Protein AF-A0A358DMS6-F1 (afdb_monomer_lite)

Structure (mmCIF, N/CA/C/O backbone):
data_AF-A0A358DMS6-F1
#
_entry.id   AF-A0A358DMS6-F1
#
loop_
_atom_site.group_PDB
_atom_site.id
_atom_site.type_symbol
_atom_site.label_atom_id
_atom_site.label_alt_id
_atom_site.label_comp_id
_atom_site.label_asym_id
_atom_site.label_entity_id
_atom_site.label_seq_id
_atom_site.pdbx_PDB_ins_code
_atom_site.Cartn_x
_atom_site.Cartn_y
_atom_site.Cartn_z
_atom_site.occupancy
_atom_site.B_iso_or_equiv
_atom_site.auth_seq_id
_atom_site.auth_comp_id
_atom_site.auth_asym_id
_atom_site.auth_atom_id
_atom_site.pdbx_PDB_model_num
ATOM 1 N N . PHE A 1 1 ? 88.534 4.909 -48.585 1.00 63.31 1 PHE A N 1
ATOM 2 C CA . PHE A 1 1 ? 87.321 4.248 -48.115 1.00 63.31 1 PHE A CA 1
ATOM 3 C C . PHE A 1 1 ? 87.694 3.347 -46.941 1.00 63.31 1 PHE A C 1
ATOM 5 O O . PHE A 1 1 ? 87.353 3.693 -45.821 1.00 63.31 1 PHE A O 1
ATOM 12 N N . ASP A 1 2 ? 88.692 2.479 -47.130 1.00 69.19 2 ASP A N 1
ATOM 13 C CA . ASP A 1 2 ? 89.192 1.471 -46.173 1.00 69.19 2 ASP A CA 1
ATOM 14 C C . ASP A 1 2 ? 89.541 1.962 -44.750 1.00 69.19 2 ASP A C 1
ATOM 16 O O . ASP A 1 2 ? 89.427 1.227 -43.772 1.00 69.19 2 ASP A O 1
ATOM 20 N N . TYR A 1 3 ? 90.026 3.203 -44.598 1.00 75.50 3 TYR A N 1
ATOM 21 C CA . TYR A 1 3 ? 90.318 3.779 -43.274 1.00 75.50 3 TYR A CA 1
ATOM 22 C C . TYR A 1 3 ? 89.057 4.297 -42.560 1.00 75.50 3 TYR A C 1
ATOM 24 O O . TYR A 1 3 ? 89.036 4.310 -41.331 1.00 75.50 3 TYR A O 1
ATOM 32 N N . ALA A 1 4 ? 88.050 4.752 -43.313 1.00 74.75 4 ALA A N 1
ATOM 33 C CA . ALA A 1 4 ? 86.791 5.279 -42.788 1.00 74.75 4 ALA A CA 1
ATOM 34 C C . ALA A 1 4 ? 85.842 4.141 -42.381 1.00 74.75 4 ALA A C 1
ATOM 36 O O . ALA A 1 4 ? 85.343 4.184 -41.262 1.00 74.75 4 ALA A O 1
ATOM 37 N N . GLU A 1 5 ? 85.712 3.086 -43.192 1.00 76.88 5 GLU A N 1
ATOM 38 C CA . GLU A 1 5 ? 84.936 1.870 -42.864 1.00 76.88 5 GLU A CA 1
ATOM 39 C C . GLU A 1 5 ? 85.343 1.311 -41.487 1.00 76.88 5 GLU A C 1
ATOM 41 O O . GLU A 1 5 ? 84.568 1.339 -40.538 1.00 76.88 5 GLU A O 1
ATOM 46 N N . LEU A 1 6 ? 86.630 1.005 -41.280 1.00 77.81 6 LEU A N 1
ATOM 47 C CA . LEU A 1 6 ? 87.136 0.429 -40.018 1.00 77.81 6 LEU A CA 1
ATOM 48 C C . LEU A 1 6 ? 87.019 1.317 -38.765 1.00 77.81 6 LEU A C 1
ATOM 50 O O . LEU A 1 6 ? 87.014 0.803 -37.644 1.00 77.81 6 LEU A O 1
ATOM 54 N N . ARG A 1 7 ? 87.100 2.647 -38.902 1.00 77.06 7 ARG A N 1
ATOM 55 C CA . ARG A 1 7 ? 87.287 3.575 -37.759 1.00 77.06 7 ARG A CA 1
ATOM 56 C C . ARG A 1 7 ? 86.079 4.455 -37.481 1.00 77.06 7 ARG A C 1
ATOM 58 O O . ARG A 1 7 ? 85.934 4.880 -36.335 1.00 77.06 7 ARG A O 1
ATOM 65 N N . GLN A 1 8 ? 85.314 4.781 -38.514 1.00 79.06 8 GLN A N 1
ATOM 66 C CA . GLN A 1 8 ? 84.200 5.720 -38.464 1.00 79.06 8 GLN A CA 1
ATOM 67 C C . GLN A 1 8 ? 82.865 4.982 -38.552 1.00 79.06 8 GLN A C 1
ATOM 69 O O . GLN A 1 8 ? 82.026 5.227 -37.695 1.00 79.06 8 GLN A O 1
ATOM 74 N N . HIS A 1 9 ? 82.723 4.048 -39.493 1.00 78.75 9 HIS A N 1
ATOM 75 C CA . HIS A 1 9 ? 81.459 3.344 -39.754 1.00 78.75 9 HIS A CA 1
ATOM 76 C C . HIS A 1 9 ? 81.408 1.928 -39.160 1.00 78.75 9 HIS A C 1
ATOM 78 O O . HIS A 1 9 ? 80.355 1.327 -39.088 1.00 78.75 9 HIS A O 1
ATOM 84 N N . ARG A 1 10 ? 82.544 1.424 -38.651 1.00 81.62 10 ARG A N 1
ATOM 85 C CA . ARG A 1 10 ? 82.701 0.077 -38.066 1.00 81.62 10 ARG A CA 1
ATOM 86 C C . ARG A 1 10 ? 82.361 -1.072 -39.023 1.00 81.62 10 ARG A C 1
ATOM 88 O O . ARG A 1 10 ? 82.193 -2.194 -38.552 1.00 81.62 10 ARG A O 1
ATOM 95 N N . SER A 1 11 ? 82.406 -0.811 -40.323 1.00 83.12 11 SER A N 1
ATOM 96 C CA . SER A 1 11 ? 82.139 -1.783 -41.371 1.00 83.12 11 SER A CA 1
ATOM 97 C C . SER A 1 11 ? 83.427 -2.427 -41.927 1.00 83.12 11 SER A C 1
ATOM 99 O O . SER A 1 11 ? 84.554 -2.047 -41.557 1.00 83.12 11 SER A O 1
ATOM 101 N N . SER A 1 12 ? 83.291 -3.470 -42.747 1.00 85.12 12 SER A N 1
ATOM 102 C CA . SER A 1 12 ? 84.379 -4.313 -43.252 1.00 85.12 12 SER A CA 1
ATOM 103 C C . SER A 1 12 ? 84.961 -3.766 -44.563 1.00 85.12 12 SER A C 1
ATOM 105 O O . SER A 1 12 ? 84.335 -3.890 -45.599 1.00 85.12 12 SER A O 1
ATOM 107 N N . PRO A 1 13 ? 86.240 -3.339 -44.623 1.00 81.94 13 PRO A N 1
ATOM 108 C CA . PRO A 1 13 ? 86.838 -2.782 -45.852 1.00 81.94 13 PRO A CA 1
ATOM 109 C C . PRO A 1 13 ? 87.006 -3.739 -47.037 1.00 81.94 13 PRO A C 1
ATOM 111 O O . PRO A 1 13 ? 87.610 -3.383 -48.053 1.00 81.94 13 PRO A O 1
ATOM 114 N N . ILE A 1 14 ? 86.675 -5.014 -46.847 1.00 84.69 14 ILE A N 1
ATOM 115 C CA . ILE A 1 14 ? 86.802 -6.060 -47.866 1.00 84.69 14 ILE A CA 1
ATOM 116 C C . ILE A 1 14 ? 85.469 -6.739 -48.161 1.00 84.69 14 ILE A C 1
ATOM 118 O O . ILE A 1 14 ? 85.429 -7.543 -49.095 1.00 84.69 14 ILE A O 1
ATOM 122 N N . ASP A 1 15 ? 84.442 -6.448 -47.362 1.00 86.81 15 ASP A N 1
ATOM 123 C CA . ASP A 1 15 ? 83.068 -6.791 -47.686 1.00 86.81 15 ASP A CA 1
ATOM 124 C C . ASP A 1 15 ? 82.409 -5.561 -48.297 1.00 86.81 15 ASP A C 1
ATOM 126 O O . ASP A 1 15 ? 82.837 -4.445 -48.030 1.00 86.81 15 ASP A O 1
ATOM 130 N N . ARG A 1 16 ? 81.464 -5.755 -49.209 1.00 86.25 16 ARG A N 1
ATOM 131 C CA . ARG A 1 16 ? 80.763 -4.615 -49.823 1.00 86.25 16 ARG A CA 1
ATOM 132 C C . ARG A 1 16 ? 79.452 -4.293 -49.091 1.00 86.25 16 ARG A C 1
ATOM 134 O O . ARG A 1 16 ? 78.895 -3.237 -49.358 1.00 86.25 16 ARG A O 1
ATOM 141 N N . ASP A 1 17 ? 79.006 -5.216 -48.258 1.00 89.94 17 ASP A N 1
ATOM 142 C CA . ASP A 1 17 ? 77.759 -5.247 -47.502 1.00 89.94 17 ASP A CA 1
ATOM 143 C C . ASP A 1 17 ? 78.116 -6.044 -46.234 1.00 89.94 17 ASP A C 1
ATOM 145 O O . ASP A 1 17 ? 78.409 -7.244 -46.299 1.00 89.94 17 ASP A O 1
ATOM 149 N N . THR A 1 18 ? 78.369 -5.333 -45.138 1.00 92.31 18 THR A N 1
ATOM 150 C CA . THR A 1 18 ? 79.090 -5.870 -43.975 1.00 92.31 18 THR A CA 1
ATOM 151 C C . THR A 1 18 ? 78.203 -6.670 -43.027 1.00 92.31 18 THR A C 1
ATOM 153 O O . THR A 1 18 ? 78.691 -7.617 -42.394 1.00 92.31 18 THR A O 1
ATOM 156 N N . ASP A 1 19 ? 76.945 -6.288 -42.885 1.00 89.50 19 ASP A N 1
ATOM 157 C CA . ASP A 1 19 ? 75.915 -6.944 -42.073 1.00 89.50 19 ASP A CA 1
ATOM 158 C C . ASP A 1 19 ? 75.028 -7.886 -42.892 1.00 89.50 19 ASP A C 1
ATOM 160 O O . ASP A 1 19 ? 74.513 -8.849 -42.317 1.00 89.50 19 ASP A O 1
ATOM 164 N N . GLY A 1 20 ? 75.001 -7.751 -44.218 1.00 91.38 20 GLY A N 1
ATOM 165 C CA . GLY A 1 20 ? 74.408 -8.727 -45.129 1.00 91.38 20 GLY A CA 1
ATOM 166 C C . GLY A 1 20 ? 72.909 -8.546 -45.342 1.00 91.38 20 GLY A C 1
ATOM 167 O O . GLY A 1 20 ? 72.250 -9.534 -45.683 1.00 91.38 20 GLY A O 1
ATOM 168 N N . ASP A 1 21 ? 72.397 -7.342 -45.117 1.00 88.69 21 ASP A N 1
ATOM 169 C CA . ASP A 1 21 ? 70.992 -6.931 -45.252 1.00 88.69 21 ASP A CA 1
ATOM 170 C C . ASP A 1 21 ? 70.585 -6.708 -46.727 1.00 88.69 21 ASP A C 1
ATOM 172 O O . ASP A 1 21 ? 69.413 -6.753 -47.107 1.00 88.69 21 ASP A O 1
ATOM 176 N N . GLY A 1 22 ? 71.584 -6.564 -47.603 1.00 88.38 22 GLY A N 1
ATOM 177 C CA . GLY A 1 22 ? 71.430 -6.335 -49.030 1.00 88.38 22 GLY A CA 1
ATOM 178 C C . GLY A 1 22 ? 71.740 -4.907 -49.473 1.00 88.38 22 GLY A C 1
ATOM 179 O O . GLY A 1 22 ? 71.841 -4.704 -50.693 1.00 88.38 22 GLY A O 1
ATOM 180 N N . LEU A 1 23 ? 71.952 -3.952 -48.563 1.00 88.69 23 LEU A N 1
ATOM 181 C CA . LEU A 1 23 ? 72.438 -2.614 -48.882 1.00 88.69 23 LEU A CA 1
ATOM 182 C C . LEU A 1 23 ? 73.971 -2.574 -48.884 1.00 88.69 23 LEU A C 1
ATOM 184 O O . LEU A 1 23 ? 74.653 -3.152 -48.049 1.00 88.69 23 LEU A O 1
ATOM 188 N N . PRO A 1 24 ? 74.599 -1.931 -49.884 1.00 89.06 24 PRO A N 1
ATOM 189 C CA . PRO A 1 24 ? 76.045 -1.780 -49.855 1.00 89.06 24 PRO A CA 1
ATOM 190 C C . PRO A 1 24 ? 76.486 -0.737 -48.821 1.00 89.06 24 PRO A C 1
ATOM 192 O O . PRO A 1 24 ? 76.045 0.404 -48.929 1.00 89.06 24 PRO A O 1
ATOM 195 N N . ASP A 1 25 ? 77.539 -1.034 -48.049 1.00 87.00 25 ASP A N 1
ATOM 196 C CA . ASP A 1 25 ? 78.229 -0.140 -47.094 1.00 87.00 25 ASP A CA 1
ATOM 197 C C . ASP A 1 25 ? 78.392 1.315 -47.568 1.00 87.00 25 ASP A C 1
ATOM 199 O O . ASP A 1 25 ? 78.473 2.251 -46.778 1.00 87.00 25 ASP A O 1
ATOM 203 N N . GLY A 1 26 ? 78.590 1.515 -48.877 1.00 85.25 26 GLY A N 1
ATOM 204 C CA . GLY A 1 26 ? 78.792 2.830 -49.485 1.00 85.25 26 GLY A CA 1
ATOM 205 C C . GLY A 1 26 ? 77.518 3.629 -49.754 1.00 85.25 26 GLY A C 1
ATOM 206 O O . GLY A 1 26 ? 77.626 4.852 -49.844 1.00 85.25 26 GLY A O 1
ATOM 207 N N . LEU A 1 27 ? 76.375 2.962 -49.917 1.00 87.00 27 LEU A N 1
ATOM 208 C CA . LEU A 1 27 ? 75.051 3.574 -50.026 1.00 87.00 27 LEU A CA 1
ATOM 209 C C . LEU A 1 27 ? 74.587 4.020 -48.637 1.00 87.00 27 LEU A C 1
ATOM 211 O O . LEU A 1 27 ? 74.365 5.206 -48.442 1.00 87.00 27 LEU A O 1
ATOM 215 N N . GLU A 1 28 ? 74.649 3.119 -47.658 1.00 86.88 28 GLU A N 1
ATOM 216 C CA . GLU A 1 28 ? 74.231 3.342 -46.265 1.00 86.88 28 GLU A CA 1
ATOM 217 C C . GLU A 1 28 ? 74.894 4.569 -45.615 1.00 86.88 28 GLU A C 1
ATOM 219 O O . GLU A 1 28 ? 74.289 5.310 -44.853 1.00 86.88 28 GLU A O 1
ATOM 224 N N . VAL A 1 29 ? 76.153 4.857 -45.960 1.00 85.94 29 VAL A N 1
ATOM 225 C CA . VAL A 1 29 ? 76.908 6.005 -45.415 1.00 85.94 29 VAL A CA 1
ATOM 226 C C . VAL A 1 29 ? 76.947 7.233 -46.340 1.00 85.94 29 VAL A C 1
ATOM 228 O O . VAL A 1 29 ? 77.745 8.151 -46.099 1.00 85.94 29 VAL A O 1
ATOM 231 N N . GLY A 1 30 ? 76.164 7.243 -47.426 1.00 77.88 30 GLY A N 1
ATOM 232 C CA . GLY A 1 30 ? 76.046 8.363 -48.373 1.00 77.88 30 GLY A CA 1
ATOM 233 C C . GLY A 1 30 ? 77.326 8.672 -49.166 1.00 77.88 30 GLY A C 1
ATOM 234 O O . GLY A 1 30 ? 77.643 9.833 -49.448 1.00 77.88 30 GLY A O 1
ATOM 235 N N . LEU A 1 31 ? 78.148 7.656 -49.462 1.00 75.31 31 LEU A N 1
ATOM 236 C CA . LEU A 1 31 ? 79.432 7.799 -50.173 1.00 75.31 31 LEU A CA 1
ATOM 237 C C . LEU A 1 31 ? 79.388 7.333 -51.641 1.00 75.31 31 LEU A C 1
ATOM 239 O O . LEU A 1 31 ? 80.327 7.615 -52.399 1.00 75.31 31 LEU A O 1
ATOM 243 N N . ILE A 1 32 ? 78.322 6.645 -52.040 1.00 71.81 32 ILE A N 1
ATOM 244 C CA . ILE A 1 32 ? 77.871 6.472 -53.428 1.00 71.81 32 ILE A CA 1
ATOM 245 C C . ILE A 1 32 ? 76.866 7.604 -53.731 1.00 71.81 32 ILE A C 1
ATOM 247 O O . ILE A 1 32 ? 76.354 8.213 -52.799 1.00 71.81 32 ILE A O 1
ATOM 251 N N . ASP A 1 33 ? 76.661 7.964 -55.007 1.00 68.19 33 ASP A N 1
ATOM 252 C CA . ASP A 1 33 ? 75.619 8.938 -55.377 1.00 68.19 33 ASP A CA 1
ATOM 253 C C . ASP A 1 33 ? 74.252 8.354 -54.976 1.00 68.19 33 ASP A C 1
ATOM 255 O O . ASP A 1 33 ? 73.711 7.512 -55.690 1.00 68.19 33 ASP A O 1
ATOM 259 N N . ASP A 1 34 ? 73.779 8.782 -53.814 1.00 68.00 34 ASP A N 1
ATOM 260 C CA . ASP A 1 34 ? 72.481 8.496 -53.218 1.00 68.00 34 ASP A CA 1
ATOM 261 C C . ASP A 1 34 ? 71.426 9.453 -53.804 1.00 68.00 34 ASP A C 1
ATOM 263 O O . ASP A 1 34 ? 71.711 10.645 -54.009 1.00 68.00 34 ASP A O 1
ATOM 267 N N . GLU A 1 35 ? 70.244 8.936 -54.151 1.00 76.50 35 GLU A N 1
ATOM 268 C CA . GLU A 1 35 ? 69.146 9.773 -54.638 1.00 76.50 35 GLU A CA 1
ATOM 269 C C . GLU A 1 35 ? 68.503 10.608 -53.518 1.00 76.50 35 GLU A C 1
ATOM 271 O O . GLU A 1 35 ? 67.984 11.689 -53.832 1.00 76.50 35 GLU A O 1
ATOM 276 N N . ASP A 1 36 ? 68.615 10.193 -52.248 1.00 73.50 36 ASP A N 1
ATOM 277 C CA . ASP A 1 36 ? 68.188 10.963 -51.076 1.00 73.50 36 ASP A CA 1
ATOM 278 C C . ASP A 1 36 ? 69.215 10.894 -49.919 1.00 73.50 36 ASP A C 1
ATOM 280 O O . ASP A 1 36 ? 69.211 9.980 -49.110 1.00 73.50 36 ASP A O 1
ATOM 284 N N . PRO A 1 37 ? 70.109 11.891 -49.771 1.00 68.00 37 PRO A N 1
ATOM 285 C CA . PRO A 1 37 ? 71.207 11.832 -48.800 1.00 68.00 37 PRO A CA 1
ATOM 286 C C . PRO A 1 37 ? 70.773 11.929 -47.325 1.00 68.00 37 PRO A C 1
ATOM 288 O O . PRO A 1 37 ? 71.647 11.997 -46.454 1.00 68.00 37 PRO A O 1
ATOM 291 N N . ASP A 1 38 ? 69.472 12.036 -47.051 1.00 72.94 38 ASP A N 1
ATOM 292 C CA . ASP A 1 38 ? 68.912 12.140 -45.706 1.00 72.94 38 ASP A CA 1
ATOM 293 C C . ASP A 1 38 ? 68.499 10.762 -45.122 1.00 72.94 38 ASP A C 1
ATOM 295 O O . ASP A 1 38 ? 68.332 10.671 -43.906 1.00 72.94 38 ASP A O 1
ATOM 299 N N . THR A 1 39 ? 68.445 9.691 -45.929 1.00 72.75 39 THR A N 1
ATOM 300 C CA . THR A 1 39 ? 68.049 8.308 -45.556 1.00 72.75 39 THR A CA 1
ATOM 301 C C . THR A 1 39 ? 69.259 7.372 -45.414 1.00 72.75 39 THR A C 1
ATOM 303 O O . THR A 1 39 ? 69.359 6.319 -46.035 1.00 72.75 39 THR A O 1
ATOM 306 N N . THR A 1 40 ? 70.242 7.788 -44.607 1.00 83.25 40 THR A N 1
ATOM 307 C CA . THR A 1 40 ? 71.468 7.007 -44.348 1.00 83.25 40 THR A CA 1
ATOM 308 C C . THR A 1 40 ? 71.294 6.013 -43.203 1.00 83.25 40 THR A C 1
ATOM 310 O O . THR A 1 40 ? 70.901 6.425 -42.108 1.00 83.25 40 THR A O 1
ATOM 313 N N . THR A 1 41 ? 71.733 4.773 -43.402 1.00 87.50 41 THR A N 1
ATOM 314 C CA . THR A 1 41 ? 71.660 3.674 -42.431 1.00 87.50 41 THR A CA 1
ATOM 315 C C . THR A 1 41 ? 73.030 3.291 -41.849 1.00 87.50 41 THR A C 1
ATOM 317 O O . THR A 1 41 ? 74.052 3.957 -42.084 1.00 87.50 41 THR A O 1
ATOM 320 N N . ASN A 1 42 ? 73.077 2.285 -40.972 1.00 89.38 42 ASN A N 1
ATOM 321 C CA . ASN A 1 42 ? 74.304 1.852 -40.313 1.00 89.38 42 ASN A CA 1
ATOM 322 C C . ASN A 1 42 ? 74.859 0.552 -40.927 1.00 89.38 42 ASN A C 1
ATOM 324 O O . ASN A 1 42 ? 74.375 -0.499 -40.537 1.00 89.38 42 ASN A O 1
ATOM 328 N N . PRO A 1 43 ? 76.021 0.592 -41.622 1.00 90.06 43 PRO A N 1
ATOM 329 C CA . PRO A 1 43 ? 76.633 -0.544 -42.345 1.00 90.06 43 PRO A CA 1
ATOM 330 C C . PRO A 1 43 ? 77.268 -1.612 -41.445 1.00 90.06 43 PRO A C 1
ATOM 332 O O . PRO A 1 43 ? 78.327 -2.180 -41.725 1.00 90.06 43 PRO A O 1
ATOM 335 N N . SER A 1 44 ? 76.765 -1.760 -40.231 1.00 89.94 44 SER A N 1
ATOM 336 C CA . SER A 1 44 ? 77.147 -2.823 -39.311 1.00 89.94 44 SER A CA 1
ATOM 337 C C . SER A 1 44 ? 75.957 -3.378 -38.529 1.00 89.94 44 SER A C 1
ATOM 339 O O . SER A 1 44 ? 76.172 -4.194 -37.621 1.00 89.94 44 SER A O 1
ATOM 341 N N . LEU A 1 45 ? 74.749 -2.908 -38.832 1.00 91.81 45 LEU A N 1
ATOM 342 C CA . LEU A 1 45 ? 73.471 -3.343 -38.300 1.00 91.81 45 LEU A CA 1
ATOM 343 C C . LEU A 1 45 ? 72.566 -3.595 -39.501 1.00 91.81 45 LEU A C 1
ATOM 345 O O . LEU A 1 45 ? 72.267 -2.659 -40.216 1.00 91.81 45 LEU A O 1
ATOM 349 N N . ALA A 1 46 ? 72.119 -4.838 -39.669 1.00 92.50 46 ALA A N 1
ATOM 350 C CA . ALA A 1 46 ? 71.231 -5.172 -40.776 1.00 92.50 46 ALA A CA 1
ATOM 351 C C . ALA A 1 46 ? 69.868 -4.461 -40.700 1.00 92.50 46 ALA A C 1
ATOM 353 O O . ALA A 1 46 ? 69.213 -4.343 -41.717 1.00 92.50 46 ALA A O 1
ATOM 354 N N . ASP A 1 47 ? 69.482 -4.025 -39.501 1.00 92.81 47 ASP A N 1
ATOM 355 C CA . ASP A 1 47 ? 68.248 -3.324 -39.148 1.00 92.81 47 ASP A CA 1
ATOM 356 C C . ASP A 1 47 ? 68.678 -2.108 -38.304 1.00 92.81 47 ASP A C 1
ATOM 358 O O . ASP A 1 47 ? 69.244 -2.257 -37.201 1.00 92.81 47 ASP A O 1
ATOM 362 N N . THR A 1 48 ? 68.564 -0.911 -38.879 1.00 92.62 48 THR A N 1
ATOM 363 C CA . THR A 1 48 ? 69.131 0.322 -38.329 1.00 92.62 48 THR A CA 1
ATOM 364 C C . THR A 1 48 ? 68.260 0.944 -37.245 1.00 92.62 48 THR A C 1
ATOM 366 O O . THR A 1 48 ? 68.812 1.460 -36.255 1.00 92.62 48 THR A O 1
ATOM 369 N N . ASP A 1 49 ? 66.942 0.926 -37.402 1.00 90.75 49 ASP A N 1
ATOM 370 C CA . ASP A 1 49 ? 65.997 1.543 -36.470 1.00 90.75 49 ASP A CA 1
ATOM 371 C C . ASP A 1 49 ? 65.412 0.561 -35.440 1.00 90.75 49 ASP A C 1
ATOM 373 O O . ASP A 1 49 ? 64.987 0.991 -34.358 1.00 90.75 49 ASP A O 1
ATOM 377 N N . GLY A 1 50 ? 65.585 -0.740 -35.667 1.00 91.25 50 GLY A N 1
ATOM 378 C CA . GLY A 1 50 ? 65.312 -1.818 -34.731 1.00 91.25 50 GLY A CA 1
ATOM 379 C C . GLY A 1 50 ? 63.868 -2.300 -34.735 1.00 91.25 50 GLY A C 1
ATOM 380 O O . GLY A 1 50 ? 63.434 -2.817 -33.696 1.00 91.25 50 GLY A O 1
ATOM 381 N N . ASP A 1 51 ? 63.128 -2.095 -35.821 1.00 89.44 51 ASP A N 1
ATOM 382 C CA . ASP A 1 51 ? 61.728 -2.509 -35.970 1.00 89.44 51 ASP A CA 1
ATOM 383 C C . ASP A 1 51 ? 61.572 -3.984 -36.410 1.00 89.44 51 ASP A C 1
ATOM 385 O O . ASP A 1 51 ? 60.498 -4.581 -36.287 1.00 89.44 51 ASP A O 1
ATOM 389 N N . GLY A 1 52 ? 62.679 -4.611 -36.825 1.00 88.44 52 GLY A N 1
ATOM 390 C CA . GLY A 1 52 ? 62.758 -5.994 -37.274 1.00 88.44 52 GLY A CA 1
ATOM 391 C C . GLY A 1 52 ? 62.676 -6.200 -38.788 1.00 88.44 52 GLY A C 1
ATOM 392 O O . GLY A 1 52 ? 62.619 -7.363 -39.218 1.00 88.44 52 GLY A O 1
ATOM 393 N N . LEU A 1 53 ? 62.703 -5.134 -39.588 1.00 90.44 53 LEU A N 1
ATOM 394 C CA . LEU A 1 53 ? 63.007 -5.165 -41.013 1.00 90.44 53 LEU A CA 1
ATOM 395 C C . LEU A 1 53 ? 64.488 -4.874 -41.243 1.00 90.44 53 LEU A C 1
ATOM 397 O O . LEU A 1 53 ? 65.108 -4.049 -40.592 1.00 90.44 53 LEU A O 1
ATOM 401 N N . ASP A 1 54 ? 65.075 -5.622 -42.174 1.00 92.69 54 ASP A N 1
ATOM 402 C CA . ASP A 1 54 ? 66.434 -5.337 -42.615 1.00 92.69 54 ASP A CA 1
ATOM 403 C C . ASP A 1 54 ? 66.396 -4.105 -43.549 1.00 92.69 54 ASP A C 1
ATOM 405 O O . ASP A 1 54 ? 65.536 -4.060 -44.434 1.00 92.69 54 ASP A O 1
ATOM 409 N N . ASP A 1 55 ? 67.354 -3.177 -43.453 1.00 90.12 55 ASP A N 1
ATOM 410 C CA . ASP A 1 55 ? 67.336 -1.902 -44.192 1.00 90.12 55 ASP A CA 1
ATOM 411 C C . ASP A 1 55 ? 67.194 -2.125 -45.720 1.00 90.12 55 ASP A C 1
ATOM 413 O O . ASP A 1 55 ? 66.510 -1.393 -46.443 1.00 90.12 55 ASP A O 1
ATOM 417 N N . GLY A 1 56 ? 67.801 -3.195 -46.248 1.00 88.50 56 GLY A N 1
ATOM 418 C CA . GLY A 1 56 ? 67.681 -3.598 -47.656 1.00 88.50 56 GLY A CA 1
ATOM 419 C C . GLY A 1 56 ? 66.340 -4.204 -48.086 1.00 88.50 56 GLY A C 1
ATOM 420 O O . GLY A 1 56 ? 66.094 -4.344 -49.293 1.00 88.50 56 GLY A O 1
ATOM 421 N N . VAL A 1 57 ? 65.474 -4.596 -47.150 1.00 90.62 57 VAL A N 1
ATOM 422 C CA . VAL A 1 57 ? 64.078 -4.996 -47.416 1.00 90.62 57 VAL A CA 1
ATOM 423 C C . VAL A 1 57 ? 63.209 -3.766 -47.647 1.00 90.62 57 VAL A C 1
ATOM 425 O O . VAL A 1 57 ? 62.328 -3.804 -48.519 1.00 90.62 57 VAL A O 1
ATOM 428 N N . GLU A 1 58 ? 63.495 -2.711 -46.898 1.00 90.25 58 GLU A N 1
ATOM 429 C CA . GLU A 1 58 ? 62.805 -1.431 -46.913 1.00 90.25 58 GLU A CA 1
ATOM 430 C C . GLU A 1 58 ? 63.217 -0.605 -48.138 1.00 90.25 58 GLU A C 1
ATOM 432 O O . GLU A 1 58 ? 62.357 -0.263 -48.945 1.00 90.25 58 GLU A O 1
ATOM 437 N N . ASP A 1 59 ? 64.519 -0.464 -48.429 1.00 88.44 59 ASP A N 1
ATOM 438 C CA . ASP A 1 59 ? 65.016 0.041 -49.726 1.00 88.44 59 ASP A CA 1
ATOM 439 C C . ASP A 1 59 ? 65.195 -1.106 -50.739 1.00 88.44 59 ASP A C 1
ATOM 441 O O . ASP A 1 59 ? 66.292 -1.483 -51.178 1.00 88.44 59 ASP A O 1
ATOM 445 N N . ARG A 1 60 ? 64.065 -1.688 -51.151 1.00 87.12 60 ARG A N 1
ATOM 446 C CA . ARG A 1 60 ? 64.020 -2.850 -52.056 1.00 87.12 60 ARG A CA 1
ATOM 447 C C . ARG A 1 60 ? 64.748 -2.606 -53.377 1.00 87.12 60 ARG A C 1
ATOM 449 O O . ARG A 1 60 ? 65.200 -3.557 -54.034 1.00 87.12 60 ARG A O 1
ATOM 456 N N . ASN A 1 61 ? 64.771 -1.361 -53.839 1.00 86.44 61 ASN A N 1
ATOM 457 C CA . ASN A 1 61 ? 65.342 -0.999 -55.126 1.00 86.44 61 ASN A CA 1
ATOM 458 C C . ASN A 1 61 ? 66.809 -0.514 -55.032 1.00 86.44 61 ASN A C 1
ATOM 460 O O . ASN A 1 61 ? 67.494 -0.471 -56.066 1.00 86.44 61 ASN A O 1
ATOM 464 N N . GLN A 1 62 ? 67.312 -0.328 -53.807 1.00 87.38 62 GLN A N 1
ATOM 465 C CA . GLN A 1 62 ? 68.698 -0.020 -53.448 1.00 87.38 62 GLN A CA 1
ATOM 466 C C . GLN A 1 62 ? 69.182 1.297 -54.061 1.00 87.38 62 GLN A C 1
ATOM 468 O O . GLN A 1 62 ? 70.318 1.381 -54.559 1.00 87.38 62 GLN A O 1
ATOM 473 N N . ASN A 1 63 ? 68.300 2.297 -54.130 1.00 85.25 63 ASN A N 1
ATOM 474 C CA . ASN A 1 63 ? 68.622 3.630 -54.648 1.00 85.25 63 ASN A CA 1
ATOM 475 C C . ASN A 1 63 ? 68.895 4.659 -53.545 1.00 85.25 63 ASN A C 1
ATOM 477 O O . ASN A 1 63 ? 69.285 5.779 -53.891 1.00 85.25 63 ASN A O 1
ATOM 481 N N . GLY A 1 64 ? 68.744 4.269 -52.276 1.00 80.12 64 GLY A N 1
ATOM 482 C CA . GLY A 1 64 ? 68.946 5.112 -51.105 1.00 80.12 64 GLY A CA 1
ATOM 483 C C . GLY A 1 64 ? 67.836 6.131 -50.881 1.00 80.12 64 GLY A C 1
ATOM 484 O O . GLY A 1 64 ? 68.041 7.076 -50.138 1.00 80.12 64 GLY A O 1
ATOM 485 N N . ARG A 1 65 ? 66.667 5.985 -51.517 1.00 86.00 65 ARG A N 1
ATOM 486 C CA . ARG A 1 65 ? 65.542 6.915 -51.379 1.00 86.00 65 ARG A CA 1
ATOM 487 C C . ARG A 1 65 ? 64.268 6.164 -51.028 1.00 86.00 65 ARG A C 1
ATOM 489 O O . ARG A 1 65 ? 63.898 5.252 -51.746 1.00 86.00 65 ARG A O 1
ATOM 496 N N . VAL A 1 66 ? 63.522 6.669 -50.045 1.00 86.56 66 VAL A N 1
ATOM 497 C CA . VAL A 1 66 ? 62.176 6.166 -49.722 1.00 86.56 66 VAL A CA 1
ATOM 498 C C . VAL A 1 66 ? 61.218 6.465 -50.883 1.00 86.56 66 VAL A C 1
ATOM 500 O O . VAL A 1 66 ? 60.802 7.614 -51.110 1.00 86.56 66 VAL A O 1
ATOM 503 N N . ASP A 1 67 ? 60.905 5.442 -51.680 1.00 86.00 67 ASP A N 1
ATOM 504 C CA . ASP A 1 67 ? 59.945 5.520 -52.779 1.00 86.00 67 ASP A CA 1
ATOM 505 C C . ASP A 1 67 ? 58.533 5.059 -52.352 1.00 86.00 67 ASP A C 1
ATOM 507 O O . ASP A 1 67 ? 58.346 4.400 -51.335 1.00 86.00 67 ASP A O 1
ATOM 511 N N . PRO A 1 68 ? 57.468 5.405 -53.106 1.00 85.81 68 PRO A N 1
ATOM 512 C CA . PRO A 1 68 ? 56.114 4.975 -52.756 1.00 85.81 68 PRO A CA 1
ATOM 513 C C . PRO A 1 68 ? 55.983 3.444 -52.652 1.00 85.81 68 PRO A C 1
ATOM 515 O O . PRO A 1 68 ? 56.125 2.746 -53.663 1.00 85.81 68 PRO A O 1
ATOM 518 N N . GLY A 1 69 ? 55.630 2.954 -51.461 1.00 81.50 69 GLY A N 1
ATOM 519 C CA . GLY A 1 69 ? 55.529 1.525 -51.137 1.00 81.50 69 GLY A CA 1
ATOM 520 C C . GLY A 1 69 ? 56.795 0.918 -50.517 1.00 81.50 69 GLY A C 1
ATOM 521 O O . GLY A 1 69 ? 56.874 -0.309 -50.432 1.00 81.50 69 GLY A O 1
ATOM 522 N N . GLU A 1 70 ? 57.763 1.755 -50.148 1.00 89.31 70 GLU A N 1
ATOM 523 C CA . GLU A 1 70 ? 58.925 1.449 -49.306 1.00 89.31 70 GLU A CA 1
ATOM 524 C C . GLU A 1 70 ? 58.774 2.200 -47.975 1.00 89.31 70 GLU A C 1
ATOM 526 O O . GLU A 1 70 ? 58.285 3.336 -47.967 1.00 89.31 70 GLU A O 1
ATOM 531 N N . THR A 1 71 ? 59.135 1.541 -46.876 1.00 90.62 71 THR A N 1
ATOM 532 C CA . THR A 1 71 ? 59.243 2.127 -45.533 1.00 90.62 71 THR A CA 1
ATOM 533 C C . THR A 1 71 ? 60.597 2.828 -45.387 1.00 90.62 71 THR A C 1
ATOM 535 O O . THR A 1 71 ? 61.460 2.695 -46.262 1.00 90.62 71 THR A O 1
ATOM 538 N N . ASP A 1 72 ? 60.754 3.678 -44.371 1.00 89.69 72 ASP A N 1
ATOM 539 C CA . ASP A 1 72 ? 62.004 4.412 -44.141 1.00 89.69 72 ASP A CA 1
ATOM 540 C C . ASP A 1 72 ? 62.883 3.644 -43.141 1.00 89.69 72 ASP A C 1
ATOM 542 O O . ASP A 1 72 ? 62.528 3.646 -41.969 1.00 89.69 72 ASP A O 1
ATOM 546 N N . PRO A 1 73 ? 64.065 3.122 -43.540 1.00 90.69 73 PRO A N 1
ATOM 547 C CA . PRO A 1 73 ? 64.936 2.335 -42.650 1.00 90.69 73 PRO A CA 1
ATOM 548 C C . PRO A 1 73 ? 65.495 3.084 -41.422 1.00 90.69 73 PRO A C 1
ATOM 550 O O . PRO A 1 73 ? 66.306 2.573 -40.643 1.00 90.69 73 PRO A O 1
ATOM 553 N N . GLY A 1 74 ? 65.215 4.386 -41.316 1.00 89.00 74 GLY A N 1
ATOM 554 C CA . GLY A 1 74 ? 65.539 5.205 -40.153 1.00 89.00 74 GLY A CA 1
ATOM 555 C C . GLY A 1 74 ? 64.352 5.481 -39.228 1.00 89.00 74 GLY A C 1
ATOM 556 O O . GLY A 1 74 ? 64.527 6.238 -38.258 1.00 89.00 74 GLY A O 1
ATOM 557 N N . VAL A 1 75 ? 63.162 4.961 -39.535 1.00 91.50 75 VAL A N 1
ATOM 558 C CA . VAL A 1 75 ? 61.893 5.244 -38.862 1.00 91.50 75 VAL A CA 1
ATOM 559 C C . VAL A 1 75 ? 61.114 3.950 -38.625 1.00 91.50 75 VAL A C 1
ATOM 561 O O . VAL A 1 75 ? 60.296 3.552 -39.436 1.00 91.50 75 VAL A O 1
ATOM 564 N N . ALA A 1 76 ? 61.255 3.424 -37.410 1.00 92.88 76 ALA A N 1
ATOM 565 C CA . ALA A 1 76 ? 60.675 2.147 -36.993 1.00 92.88 76 ALA A CA 1
ATOM 566 C C . ALA A 1 76 ? 59.130 2.037 -37.000 1.00 92.88 76 ALA A C 1
ATOM 568 O O . ALA A 1 76 ? 58.617 1.009 -36.583 1.00 92.88 76 ALA A O 1
ATOM 569 N N . ASP A 1 77 ? 58.405 3.112 -37.315 1.00 94.00 77 ASP A N 1
ATOM 570 C CA . ASP A 1 77 ? 56.934 3.208 -37.312 1.00 94.00 77 ASP A CA 1
ATOM 571 C C . ASP A 1 77 ? 56.554 4.327 -38.300 1.00 94.00 77 ASP A C 1
ATOM 573 O O . ASP A 1 77 ? 56.649 5.531 -37.996 1.00 94.00 77 ASP A O 1
ATOM 577 N N . SER A 1 78 ? 56.244 3.919 -39.529 1.00 92.75 78 SER A N 1
ATOM 578 C CA . SER A 1 78 ? 56.118 4.779 -40.705 1.00 92.75 78 SER A CA 1
ATOM 579 C C . SER A 1 78 ? 54.904 5.707 -40.647 1.00 92.75 78 SER A C 1
ATOM 581 O O . SER A 1 78 ? 54.986 6.864 -41.096 1.00 92.75 78 SER A O 1
ATOM 583 N N . ASP A 1 79 ? 53.782 5.267 -40.081 1.00 92.50 79 ASP A N 1
ATOM 584 C CA . ASP A 1 79 ? 52.573 6.085 -39.974 1.00 92.50 79 ASP A CA 1
ATOM 585 C C . ASP A 1 79 ? 52.344 6.694 -38.579 1.00 92.50 79 ASP A C 1
ATOM 587 O O . ASP A 1 79 ? 51.606 7.687 -38.440 1.00 92.50 79 ASP A O 1
ATOM 591 N N . GLY A 1 80 ? 53.055 6.216 -37.561 1.00 94.44 80 GLY A N 1
ATOM 592 C CA . GLY A 1 80 ? 53.095 6.735 -36.203 1.00 94.44 80 GLY A CA 1
ATOM 593 C C . GLY A 1 80 ? 51.918 6.303 -35.333 1.00 94.44 80 GLY A C 1
ATOM 594 O O . GLY A 1 80 ? 51.430 7.145 -34.558 1.00 94.44 80 GLY A O 1
ATOM 595 N N . ASP A 1 81 ? 51.336 5.132 -35.555 1.00 92.44 81 ASP A N 1
ATOM 596 C CA . ASP A 1 81 ? 50.223 4.587 -34.771 1.00 92.44 81 ASP A CA 1
ATOM 597 C C . ASP A 1 81 ? 50.675 3.790 -33.525 1.00 92.44 81 ASP A C 1
ATOM 599 O O . ASP A 1 81 ? 49.904 3.639 -32.571 1.00 92.44 81 ASP A O 1
ATOM 603 N N . GLY A 1 82 ? 51.961 3.433 -33.464 1.00 91.56 82 GLY A N 1
ATOM 604 C CA . GLY A 1 82 ? 52.608 2.720 -32.369 1.00 91.56 82 GLY A CA 1
ATOM 605 C C . GLY A 1 82 ? 53.033 1.288 -32.697 1.00 91.56 82 GLY A C 1
ATOM 606 O O . GLY A 1 82 ? 53.784 0.720 -31.895 1.00 91.56 82 GLY A O 1
ATOM 607 N N . LEU A 1 83 ? 52.596 0.720 -33.823 1.00 92.94 83 LEU A N 1
ATOM 608 C CA . LEU A 1 83 ? 53.034 -0.578 -34.329 1.00 92.94 83 LEU A CA 1
ATOM 609 C C . LEU A 1 83 ? 54.200 -0.367 -35.308 1.00 92.94 83 LEU A C 1
ATOM 611 O O . LEU A 1 83 ? 54.237 0.612 -36.036 1.00 92.94 83 LEU A O 1
ATOM 615 N N . GLY A 1 84 ? 55.224 -1.222 -35.248 1.00 93.69 84 GLY A N 1
ATOM 616 C CA . GLY A 1 84 ? 56.401 -1.052 -36.107 1.00 93.69 84 GLY A CA 1
ATOM 617 C C . GLY A 1 84 ? 56.255 -1.773 -37.440 1.00 93.69 84 GLY A C 1
ATOM 618 O O . GLY A 1 84 ? 55.700 -2.876 -37.463 1.00 93.69 84 GLY A O 1
ATOM 619 N N . ASP A 1 85 ? 56.824 -1.221 -38.510 1.00 93.38 85 ASP A N 1
ATOM 620 C CA . ASP A 1 85 ? 56.603 -1.677 -39.889 1.00 93.38 85 ASP A CA 1
ATOM 621 C C . ASP A 1 85 ? 56.887 -3.186 -40.068 1.00 93.38 85 ASP A C 1
ATOM 623 O O . ASP A 1 85 ? 56.163 -3.919 -40.758 1.00 93.38 85 ASP A O 1
ATOM 627 N N . GLY A 1 86 ? 57.915 -3.713 -39.396 1.00 91.38 86 GLY A N 1
ATOM 628 C CA . GLY A 1 86 ? 58.218 -5.147 -39.382 1.00 91.38 86 GLY A CA 1
ATOM 629 C C . GLY A 1 86 ? 57.154 -6.037 -38.740 1.00 91.38 86 GLY A C 1
ATOM 630 O O . GLY A 1 86 ? 56.942 -7.181 -39.181 1.00 91.38 86 GLY A O 1
ATOM 631 N N . VAL A 1 87 ? 56.490 -5.539 -37.698 1.00 93.50 87 VAL A N 1
ATOM 632 C CA . VAL A 1 87 ? 55.386 -6.222 -37.014 1.00 93.50 87 VAL A CA 1
ATOM 633 C C . VAL A 1 87 ? 54.147 -6.211 -37.900 1.00 93.50 87 VAL A C 1
ATOM 635 O O . VAL A 1 87 ? 53.563 -7.274 -38.113 1.00 93.50 87 VAL A O 1
ATOM 638 N N . GLU A 1 88 ? 53.831 -5.064 -38.494 1.00 93.88 88 GLU A N 1
ATOM 639 C CA . GLU A 1 88 ? 52.702 -4.861 -39.407 1.00 93.88 88 GLU A CA 1
ATOM 640 C C . GLU A 1 88 ? 52.771 -5.752 -40.651 1.00 93.88 88 GLU A C 1
ATOM 642 O O . GLU A 1 88 ? 51.790 -6.366 -41.070 1.00 93.88 88 GLU A O 1
ATOM 647 N N . LEU A 1 89 ? 53.970 -5.937 -41.212 1.00 91.69 89 LEU A N 1
ATOM 648 C CA . LEU A 1 89 ? 54.182 -6.862 -42.327 1.00 91.69 89 LEU A CA 1
ATOM 649 C C . LEU A 1 89 ? 54.178 -8.344 -41.903 1.00 91.69 89 LEU A C 1
ATOM 651 O O . LEU A 1 89 ? 54.270 -9.232 -42.763 1.00 91.69 89 LEU A O 1
ATOM 655 N N . GLY A 1 90 ? 54.082 -8.651 -40.606 1.00 88.81 90 GLY A N 1
ATOM 656 C CA . GLY A 1 90 ? 54.116 -10.016 -40.076 1.00 88.81 90 GLY A CA 1
ATOM 657 C C . GLY A 1 90 ? 55.467 -10.713 -40.295 1.00 88.81 90 GLY A C 1
ATOM 658 O O . GLY A 1 90 ? 55.511 -11.925 -40.537 1.00 88.81 90 GLY A O 1
ATOM 659 N N . LEU A 1 91 ? 56.566 -9.946 -40.310 1.00 87.88 91 LEU A N 1
ATOM 660 C CA . LEU A 1 91 ? 57.918 -10.432 -40.631 1.00 87.88 91 LEU A CA 1
ATOM 661 C C . LEU A 1 91 ? 58.815 -10.618 -39.398 1.00 87.88 91 LEU A C 1
ATOM 663 O O . LEU A 1 91 ? 59.813 -11.343 -39.478 1.00 87.88 91 LEU A O 1
ATOM 667 N N . VAL A 1 92 ? 58.431 -10.050 -38.254 1.00 88.12 92 VAL A N 1
ATOM 668 C CA . VAL A 1 92 ? 59.120 -10.204 -36.964 1.00 88.12 92 VAL A CA 1
ATOM 669 C C . VAL A 1 92 ? 58.912 -11.605 -36.366 1.00 88.12 92 VAL A C 1
ATOM 671 O O . VAL A 1 92 ? 57.851 -12.218 -36.463 1.00 88.12 92 VAL A O 1
ATOM 674 N N . GLU A 1 93 ? 59.943 -12.159 -35.713 1.00 84.50 93 GLU A N 1
ATOM 675 C CA . GLU A 1 93 ? 59.840 -13.463 -35.042 1.00 84.50 93 GLU A CA 1
ATOM 676 C C . GLU A 1 93 ? 58.864 -13.395 -33.854 1.00 84.50 93 GLU A C 1
ATOM 678 O O . GLU A 1 93 ? 59.235 -12.997 -32.752 1.00 84.50 93 GLU A O 1
ATOM 683 N N . GLY A 1 94 ? 57.630 -13.854 -34.067 1.00 82.44 94 GLY A N 1
ATOM 684 C CA . GLY A 1 94 ? 56.595 -13.906 -33.032 1.00 82.44 94 GLY A CA 1
ATOM 685 C C . GLY A 1 94 ? 55.241 -13.367 -33.481 1.00 82.44 94 GLY A C 1
ATOM 686 O O . GLY A 1 94 ? 54.249 -13.811 -32.909 1.00 82.44 94 GLY A O 1
ATOM 687 N N . SER A 1 95 ? 55.203 -12.521 -34.516 1.00 89.50 95 SER A N 1
ATOM 688 C CA . SER A 1 95 ? 53.963 -11.978 -35.079 1.00 89.50 95 SER A CA 1
ATOM 689 C C . SER A 1 95 ? 53.196 -13.009 -35.917 1.00 89.50 95 SER A C 1
ATOM 691 O O . SER A 1 95 ? 53.752 -14.027 -36.360 1.00 89.50 95 SER A O 1
ATOM 693 N N . ASP A 1 96 ? 51.893 -12.780 -36.113 1.00 88.31 96 ASP A N 1
ATOM 694 C CA . ASP A 1 96 ? 51.046 -13.624 -36.956 1.00 88.31 96 ASP A CA 1
ATOM 695 C C . ASP A 1 96 ? 51.146 -13.181 -38.427 1.00 88.31 96 ASP A C 1
ATOM 697 O O . ASP A 1 96 ? 50.652 -12.119 -38.796 1.00 88.31 96 ASP A O 1
ATOM 701 N N . PRO A 1 97 ? 51.697 -14.014 -39.330 1.00 86.12 97 PRO A N 1
ATOM 702 C CA . PRO A 1 97 ? 51.826 -13.662 -40.744 1.00 86.12 97 PRO A CA 1
ATOM 703 C C . PRO A 1 97 ? 50.485 -13.551 -41.494 1.00 86.12 97 PRO A C 1
ATOM 705 O O . PRO A 1 97 ? 50.492 -13.285 -42.696 1.00 86.12 97 PRO A O 1
ATOM 708 N N . ASN A 1 98 ? 49.348 -13.836 -40.849 1.00 85.38 98 ASN A N 1
ATOM 709 C CA . ASN A 1 98 ? 48.012 -13.674 -41.431 1.00 85.38 98 ASN A CA 1
ATOM 710 C C . ASN A 1 98 ? 47.277 -12.416 -40.944 1.00 85.38 98 ASN A C 1
ATOM 712 O O . ASN A 1 98 ? 46.227 -12.123 -41.510 1.00 85.38 98 ASN A O 1
ATOM 716 N N . ARG A 1 99 ? 47.819 -11.702 -39.951 1.00 85.81 99 ARG A N 1
ATOM 717 C CA . ARG A 1 99 ? 47.300 -10.440 -39.405 1.00 85.81 99 ARG A CA 1
ATOM 718 C C . ARG A 1 99 ? 48.259 -9.324 -39.815 1.00 85.81 99 ARG A C 1
ATOM 720 O O . ARG A 1 99 ? 49.109 -8.909 -39.040 1.00 85.81 99 ARG A O 1
ATOM 727 N N . GLN A 1 100 ? 48.205 -8.965 -41.095 1.00 91.62 100 GLN A N 1
ATOM 728 C CA . GLN A 1 100 ? 49.064 -7.927 -41.664 1.00 91.62 100 GLN A CA 1
ATOM 729 C C . GLN A 1 100 ? 48.287 -6.619 -41.762 1.00 91.62 100 GLN A C 1
ATOM 731 O O . GLN A 1 100 ? 47.226 -6.606 -42.393 1.00 91.62 100 GLN A O 1
ATOM 736 N N . THR A 1 101 ? 48.846 -5.558 -41.196 1.00 93.50 101 THR A N 1
ATOM 737 C CA . THR A 1 101 ? 48.360 -4.180 -41.320 1.00 93.50 101 THR A CA 1
ATOM 738 C C . THR A 1 101 ? 49.158 -3.427 -42.388 1.00 93.50 101 THR A C 1
ATOM 740 O O . THR A 1 101 ? 50.099 -3.980 -42.977 1.00 93.50 101 THR A O 1
ATOM 743 N N . ASP A 1 102 ? 48.716 -2.227 -42.765 1.00 92.50 102 ASP A N 1
ATOM 744 C CA . ASP A 1 102 ? 49.395 -1.398 -43.769 1.00 92.50 102 ASP A CA 1
ATOM 745 C C . ASP A 1 102 ? 50.246 -0.317 -43.074 1.00 92.50 102 ASP A C 1
ATOM 747 O O . ASP A 1 102 ? 49.649 0.644 -42.602 1.00 92.50 102 ASP A O 1
ATOM 751 N N . PRO A 1 103 ? 51.599 -0.365 -43.143 1.00 93.81 103 PRO A N 1
ATOM 752 C CA . PRO A 1 103 ? 52.497 0.591 -42.463 1.00 93.81 103 PRO A CA 1
ATOM 753 C C . PRO A 1 103 ? 52.361 2.068 -42.843 1.00 93.81 103 PRO A C 1
ATOM 755 O O . PRO A 1 103 ? 53.122 2.938 -42.415 1.00 93.81 103 PRO A O 1
ATOM 758 N N . PHE A 1 104 ? 51.448 2.377 -43.759 1.00 92.94 104 PHE A N 1
ATOM 759 C CA . PHE A 1 104 ? 51.144 3.729 -44.201 1.00 92.94 104 PHE A CA 1
ATOM 760 C C . PHE A 1 104 ? 49.727 4.175 -43.809 1.00 92.94 104 PHE A C 1
ATOM 762 O O . PHE A 1 104 ? 49.306 5.270 -44.222 1.00 92.94 104 PHE A O 1
ATOM 769 N N . VAL A 1 105 ? 48.974 3.346 -43.083 1.00 94.44 105 VAL A N 1
ATOM 770 C CA . VAL A 1 105 ? 47.577 3.558 -42.709 1.00 94.44 105 VAL A CA 1
ATOM 771 C C . VAL A 1 105 ? 47.351 3.167 -41.249 1.00 94.44 105 VAL A C 1
ATOM 773 O O . VAL A 1 105 ? 47.099 2.015 -40.950 1.00 94.44 105 VAL A O 1
ATOM 776 N N . LYS A 1 106 ? 47.253 4.194 -40.399 1.00 95.81 106 LYS A N 1
ATOM 777 C CA . LYS A 1 106 ? 47.078 4.079 -38.941 1.00 95.81 106 LYS A CA 1
ATOM 778 C C . LYS A 1 106 ? 45.923 3.202 -38.441 1.00 95.81 106 LYS A C 1
ATOM 780 O O . LYS A 1 106 ? 45.806 3.045 -37.239 1.00 95.81 106 LYS A O 1
ATOM 785 N N . ASP A 1 107 ? 44.981 2.887 -39.314 1.00 95.88 107 ASP A N 1
ATOM 786 C CA . ASP A 1 107 ? 43.664 2.308 -39.035 1.00 95.88 107 ASP A CA 1
ATOM 787 C C . ASP A 1 107 ? 43.327 1.453 -40.262 1.00 95.88 107 ASP A C 1
ATOM 789 O O . ASP A 1 107 ? 42.853 1.954 -41.297 1.00 95.88 107 ASP A O 1
ATOM 793 N N . THR A 1 108 ? 43.757 0.196 -40.205 1.00 95.31 108 THR A N 1
ATOM 794 C CA . THR A 1 108 ? 43.806 -0.711 -41.350 1.00 95.31 108 THR A CA 1
ATOM 795 C C . THR A 1 108 ? 42.410 -1.154 -41.789 1.00 95.31 108 THR A C 1
ATOM 797 O O . THR A 1 108 ? 42.157 -1.267 -43.001 1.00 95.31 108 THR A O 1
ATOM 800 N N . ASP A 1 109 ? 41.490 -1.400 -40.858 1.00 93.12 109 ASP A N 1
ATOM 801 C CA . ASP A 1 109 ? 40.134 -1.871 -41.157 1.00 93.12 109 ASP A CA 1
ATOM 802 C C . ASP A 1 109 ? 39.062 -0.767 -41.171 1.00 93.12 109 ASP A C 1
ATOM 804 O O . ASP A 1 109 ? 38.023 -0.941 -41.826 1.00 93.12 109 ASP A O 1
ATOM 808 N N . GLY A 1 110 ? 39.371 0.412 -40.633 1.00 94.88 110 GLY A N 1
ATOM 809 C CA . GLY A 1 110 ? 38.580 1.628 -40.757 1.00 94.88 110 GLY A CA 1
ATOM 810 C C . GLY A 1 110 ? 37.461 1.772 -39.731 1.00 94.88 110 GLY A C 1
ATOM 811 O O . GLY A 1 110 ? 36.499 2.490 -40.038 1.00 94.88 110 GLY A O 1
ATOM 812 N N . ASP A 1 111 ? 37.549 1.101 -38.582 1.00 92.12 111 ASP A N 1
ATOM 813 C CA . ASP A 1 111 ? 36.571 1.166 -37.486 1.00 92.12 111 ASP A CA 1
ATOM 814 C C . ASP A 1 111 ? 36.747 2.412 -36.580 1.00 92.12 111 ASP A C 1
ATOM 816 O O . ASP A 1 111 ? 35.858 2.787 -35.811 1.00 92.12 111 ASP A O 1
ATOM 820 N N . GLY A 1 112 ? 37.870 3.125 -36.727 1.00 92.88 112 GLY A N 1
ATOM 821 C CA . GLY A 1 112 ? 38.209 4.329 -35.973 1.00 92.88 112 GLY A CA 1
ATOM 822 C C . GLY A 1 112 ? 39.162 4.124 -34.790 1.00 92.88 112 GLY A C 1
ATOM 823 O O . GLY A 1 112 ? 39.529 5.129 -34.155 1.00 92.88 112 GLY A O 1
ATOM 824 N N . LEU A 1 113 ? 39.591 2.894 -34.504 1.00 94.06 113 LEU A N 1
ATOM 825 C CA . LEU A 1 113 ? 40.754 2.585 -33.675 1.00 94.06 113 LEU A CA 1
ATOM 826 C C . LEU A 1 113 ? 42.024 2.592 -34.524 1.00 94.06 113 LEU A C 1
ATOM 828 O O . LEU A 1 113 ? 41.990 2.724 -35.738 1.00 94.06 113 LEU A O 1
ATOM 832 N N . TRP A 1 114 ? 43.173 2.667 -33.855 1.00 95.12 114 TRP A N 1
ATOM 833 C CA . TRP A 1 114 ? 44.461 2.621 -34.546 1.00 95.12 114 TRP A CA 1
ATOM 834 C C . TRP A 1 114 ? 45.084 1.251 -34.330 1.00 95.12 114 TRP A C 1
ATOM 836 O O . TRP A 1 114 ? 44.963 0.735 -33.217 1.00 95.12 114 TRP A O 1
ATOM 846 N N . ASP A 1 115 ? 45.829 0.724 -35.299 1.00 94.81 115 ASP A N 1
ATOM 847 C CA . ASP A 1 115 ? 46.307 -0.663 -35.244 1.00 94.81 115 ASP A CA 1
ATOM 848 C C . ASP A 1 115 ? 47.177 -0.918 -33.995 1.00 94.81 115 ASP A C 1
ATOM 850 O O . ASP A 1 115 ? 47.033 -1.926 -33.296 1.00 94.81 115 ASP A O 1
ATOM 854 N N . GLY A 1 116 ? 48.016 0.053 -33.618 1.00 91.75 116 GLY A N 1
ATOM 855 C CA . GLY A 1 116 ? 48.796 0.031 -32.373 1.00 91.75 116 GLY A CA 1
ATOM 856 C C . GLY A 1 116 ? 47.997 0.216 -31.066 1.00 91.75 116 GLY A C 1
ATOM 857 O O . GLY A 1 116 ? 48.525 -0.018 -29.977 1.00 91.75 116 GLY A O 1
ATOM 858 N N . VAL A 1 117 ? 46.741 0.667 -31.110 1.00 93.62 117 VAL A N 1
ATOM 859 C CA . VAL A 1 117 ? 45.833 0.670 -29.939 1.00 93.62 117 VAL A CA 1
ATOM 860 C C . VAL A 1 117 ? 45.257 -0.726 -29.726 1.00 93.62 117 VAL A C 1
ATOM 862 O O . VAL A 1 117 ? 45.177 -1.192 -28.585 1.00 93.62 117 VAL A O 1
ATOM 865 N N . GLU A 1 118 ? 44.902 -1.381 -30.822 1.00 93.75 118 GLU A N 1
ATOM 866 C CA . GLU A 1 118 ? 44.308 -2.711 -30.840 1.00 93.75 118 GLU A CA 1
ATOM 867 C C . GLU A 1 118 ? 45.330 -3.795 -30.485 1.00 93.75 118 GLU A C 1
ATOM 869 O O . GLU A 1 118 ? 45.043 -4.664 -29.666 1.00 93.75 118 GLU A O 1
ATOM 874 N N . ASP A 1 119 ? 46.568 -3.687 -30.981 1.00 92.94 119 ASP A N 1
ATOM 875 C CA . ASP A 1 119 ? 47.728 -4.452 -30.499 1.00 92.94 119 ASP A CA 1
ATOM 876 C C . ASP A 1 119 ? 48.464 -3.696 -29.383 1.00 92.94 119 ASP A C 1
ATOM 878 O O . ASP A 1 119 ? 49.572 -3.176 -29.540 1.00 92.94 119 ASP A O 1
ATOM 882 N N . SER A 1 120 ? 47.835 -3.639 -28.211 1.00 90.62 120 SER A N 1
ATOM 883 C CA . SER A 1 120 ? 48.339 -2.899 -27.048 1.00 90.62 120 SER A CA 1
ATOM 884 C C . SER A 1 120 ? 49.746 -3.304 -26.586 1.00 90.62 120 SER A C 1
ATOM 886 O O . SER A 1 120 ? 50.395 -2.552 -25.841 1.00 90.62 120 SER A O 1
ATOM 888 N N . ASN A 1 121 ? 50.212 -4.504 -26.943 1.00 90.56 121 ASN A N 1
ATOM 889 C CA . ASN A 1 121 ? 51.534 -4.994 -26.571 1.00 90.56 121 ASN A CA 1
ATOM 890 C C . ASN A 1 121 ? 52.561 -5.034 -27.724 1.00 90.56 121 ASN A C 1
ATOM 892 O O . ASN A 1 121 ? 53.741 -5.301 -27.456 1.00 90.56 121 ASN A O 1
ATOM 896 N N . TYR A 1 122 ? 52.145 -4.636 -28.930 1.00 91.62 122 TYR A N 1
ATOM 897 C CA . TYR A 1 122 ? 52.951 -4.413 -30.135 1.00 91.62 122 TYR A CA 1
ATOM 898 C C . TYR A 1 122 ? 53.691 -5.664 -30.626 1.00 91.62 122 TYR A C 1
ATOM 900 O O . TYR A 1 122 ? 54.849 -5.584 -31.051 1.00 91.62 122 TYR A O 1
ATOM 908 N N . ASN A 1 123 ? 53.083 -6.846 -30.489 1.00 90.31 123 ASN A N 1
ATOM 909 C CA . ASN A 1 123 ? 53.737 -8.119 -30.827 1.00 90.31 123 ASN A CA 1
ATOM 910 C C . ASN A 1 123 ? 53.270 -8.738 -32.155 1.00 90.31 123 ASN A C 1
ATOM 912 O O . ASN A 1 123 ? 53.835 -9.751 -32.585 1.00 90.31 123 ASN A O 1
ATOM 916 N N . GLY A 1 124 ? 52.277 -8.134 -32.801 1.00 89.50 124 GLY A N 1
ATOM 917 C CA . GLY A 1 124 ? 51.669 -8.557 -34.056 1.00 89.50 124 GLY A CA 1
ATOM 918 C C . GLY A 1 124 ? 50.752 -9.766 -33.919 1.00 89.50 124 GLY A C 1
ATOM 919 O O . GLY A 1 124 ? 50.623 -10.535 -34.872 1.00 89.50 124 GLY A O 1
ATOM 920 N N . THR A 1 125 ? 50.168 -10.009 -32.745 1.00 90.94 125 THR A N 1
ATOM 921 C CA . THR A 1 125 ? 49.222 -11.106 -32.490 1.00 90.94 125 THR A CA 1
ATOM 922 C C . THR A 1 125 ? 48.027 -10.617 -31.678 1.00 90.94 125 THR A C 1
ATOM 924 O O . THR A 1 125 ? 48.151 -9.665 -30.928 1.00 90.94 125 THR A O 1
ATOM 927 N N . THR A 1 126 ? 46.871 -11.272 -31.814 1.00 89.00 126 THR A N 1
ATOM 928 C CA . THR A 1 126 ? 45.690 -10.987 -30.980 1.00 89.00 126 THR A CA 1
ATOM 929 C C . THR A 1 126 ? 45.804 -11.720 -29.646 1.00 89.00 126 THR A C 1
ATOM 931 O O . THR A 1 126 ? 45.629 -12.948 -29.596 1.00 89.00 126 THR A O 1
ATOM 934 N N . ASP A 1 127 ? 46.108 -11.003 -28.566 1.00 89.06 127 ASP A N 1
ATOM 935 C CA . ASP A 1 127 ? 46.121 -11.566 -27.215 1.00 89.06 127 ASP A CA 1
ATOM 936 C C . ASP A 1 127 ? 44.773 -11.401 -26.479 1.00 89.06 127 ASP A C 1
ATOM 938 O O . ASP A 1 127 ? 43.815 -10.790 -26.944 1.00 89.06 127 ASP A O 1
ATOM 942 N N . GLU A 1 128 ? 44.656 -12.024 -25.301 1.00 85.50 128 GLU A N 1
ATOM 943 C CA . GLU A 1 128 ? 43.449 -11.926 -24.469 1.00 85.50 128 GLU A CA 1
ATOM 944 C C . GLU A 1 128 ? 43.242 -10.477 -23.988 1.00 85.50 128 GLU A C 1
ATOM 946 O O . GLU A 1 128 ? 43.991 -9.997 -23.132 1.00 85.50 128 GLU A O 1
ATOM 951 N N . GLY A 1 129 ? 42.192 -9.825 -24.497 1.00 82.12 129 GLY A N 1
ATOM 952 C CA . GLY A 1 129 ? 41.849 -8.429 -24.200 1.00 82.12 129 GLY A CA 1
ATOM 953 C C . GLY A 1 129 ? 42.325 -7.414 -25.245 1.00 82.12 129 GLY A C 1
ATOM 954 O O . GLY A 1 129 ? 42.302 -6.223 -24.950 1.00 82.12 129 GLY A O 1
ATOM 955 N N . GLU A 1 130 ? 42.772 -7.879 -26.410 1.00 92.19 130 GLU A N 1
ATOM 956 C CA . GLU A 1 130 ? 43.103 -7.076 -27.594 1.00 92.19 130 GLU A CA 1
ATOM 957 C C . GLU A 1 130 ? 42.101 -7.357 -28.724 1.00 92.19 130 GLU A C 1
ATOM 959 O O . GLU A 1 130 ? 41.556 -8.466 -28.789 1.00 92.19 130 GLU A O 1
ATOM 964 N N . SER A 1 131 ? 41.889 -6.376 -29.607 1.00 93.44 131 SER A N 1
ATOM 965 C CA . SER A 1 131 ? 41.099 -6.510 -30.840 1.00 93.44 131 SER A CA 1
ATOM 966 C C . SER A 1 131 ? 41.989 -6.785 -32.065 1.00 93.44 131 SER A C 1
ATOM 968 O O . SER A 1 131 ? 43.231 -6.838 -31.985 1.00 93.44 131 SER A O 1
ATOM 970 N N . ASP A 1 132 ? 41.367 -7.108 -33.196 1.00 93.31 132 ASP A N 1
ATOM 971 C CA . ASP A 1 132 ? 42.002 -7.404 -34.472 1.00 93.31 132 ASP A CA 1
ATOM 972 C C . ASP A 1 132 ? 41.917 -6.244 -35.468 1.00 93.31 132 ASP A C 1
ATOM 974 O O . ASP A 1 132 ? 40.909 -6.153 -36.148 1.00 93.31 132 ASP A O 1
ATOM 978 N N . PRO A 1 133 ? 43.024 -5.502 -35.714 1.00 94.56 133 PRO A N 1
ATOM 979 C CA . PRO A 1 133 ? 43.069 -4.308 -36.564 1.00 94.56 133 PRO A CA 1
ATOM 980 C C . PRO A 1 133 ? 42.873 -4.609 -38.052 1.00 94.56 133 PRO A C 1
ATOM 982 O O . PRO A 1 133 ? 43.049 -3.767 -38.930 1.00 94.56 133 PRO A O 1
ATOM 985 N N . THR A 1 134 ? 42.614 -5.872 -38.390 1.00 93.38 134 THR A N 1
ATOM 986 C CA . THR A 1 134 ? 42.280 -6.302 -39.746 1.00 93.38 134 THR A CA 1
ATOM 987 C C . THR A 1 134 ? 40.804 -6.680 -39.888 1.00 93.38 134 THR A C 1
ATOM 989 O O . THR A 1 134 ? 40.376 -7.087 -40.982 1.00 93.38 134 THR A O 1
ATOM 992 N N . ILE A 1 135 ? 40.029 -6.588 -38.806 1.00 92.50 135 ILE A N 1
ATOM 993 C CA . ILE A 1 135 ? 38.649 -7.036 -38.690 1.00 92.50 135 ILE A CA 1
ATOM 994 C C . ILE A 1 135 ? 37.839 -6.006 -37.897 1.00 92.50 135 ILE A C 1
ATOM 996 O O . ILE A 1 135 ? 37.823 -6.037 -36.684 1.00 92.50 135 ILE A O 1
ATOM 1000 N N . LEU A 1 136 ? 36.986 -5.284 -38.623 1.00 93.88 136 LEU A N 1
ATOM 1001 C CA . LEU A 1 136 ? 36.035 -4.292 -38.102 1.00 93.88 136 LEU A CA 1
ATOM 1002 C C . LEU A 1 136 ? 35.215 -4.697 -36.849 1.00 93.88 136 LEU A C 1
ATOM 1004 O O . LEU A 1 136 ? 34.685 -3.834 -36.172 1.00 93.88 136 LEU A O 1
ATOM 1008 N N . ASP A 1 137 ? 35.003 -5.994 -36.634 1.00 90.12 137 ASP A N 1
ATOM 1009 C CA . ASP A 1 137 ? 34.213 -6.584 -35.540 1.00 90.12 137 ASP A CA 1
ATOM 1010 C C . ASP A 1 137 ? 34.905 -7.905 -35.169 1.00 90.12 137 ASP A C 1
ATOM 1012 O O . ASP A 1 137 ? 34.743 -8.936 -35.850 1.00 90.12 137 ASP A O 1
ATOM 1016 N N . THR A 1 138 ? 35.776 -7.841 -34.163 1.00 92.25 138 THR A N 1
ATOM 1017 C CA . THR A 1 138 ? 36.743 -8.893 -33.833 1.00 92.25 138 THR A CA 1
ATOM 1018 C C . THR A 1 138 ? 36.075 -10.170 -33.348 1.00 92.25 138 THR A C 1
ATOM 1020 O O . THR A 1 138 ? 36.511 -11.284 -33.686 1.00 92.25 138 THR A O 1
ATOM 1023 N N . ASP A 1 139 ? 35.014 -10.056 -32.558 1.00 86.19 139 ASP A N 1
ATOM 1024 C CA . ASP A 1 139 ? 34.343 -11.213 -31.969 1.00 86.19 139 ASP A CA 1
ATOM 1025 C C . ASP A 1 139 ? 33.056 -11.637 -32.702 1.00 86.19 139 ASP A C 1
ATOM 1027 O O . ASP A 1 139 ? 32.571 -12.768 -32.516 1.00 86.19 139 ASP A O 1
ATOM 1031 N N . GLY A 1 140 ? 32.582 -10.807 -33.631 1.00 85.38 140 GLY A N 1
ATOM 1032 C CA . GLY A 1 140 ? 31.435 -11.062 -34.486 1.00 85.38 140 GLY A CA 1
ATOM 1033 C C . GLY A 1 140 ? 30.084 -10.854 -33.801 1.00 85.38 140 GLY A C 1
ATOM 1034 O O . GLY A 1 140 ? 29.108 -11.482 -34.251 1.00 85.38 140 GLY A O 1
ATOM 1035 N N . GLY A 1 141 ? 30.009 -10.093 -32.705 1.00 81.31 141 GLY A N 1
ATOM 1036 C CA . GLY A 1 141 ? 28.770 -9.788 -31.987 1.00 81.31 141 GLY A CA 1
ATOM 1037 C C . GLY A 1 141 ? 27.962 -8.633 -32.591 1.00 81.31 141 GLY A C 1
ATOM 1038 O O . GLY A 1 141 ? 26.766 -8.510 -32.296 1.00 81.31 141 GLY A O 1
ATOM 1039 N N . GLY A 1 142 ? 28.511 -7.933 -33.589 1.00 79.62 142 GLY A N 1
ATOM 1040 C CA . GLY A 1 142 ? 27.767 -7.073 -34.511 1.00 79.62 142 GLY A CA 1
ATOM 1041 C C . GLY A 1 142 ? 27.818 -5.576 -34.216 1.00 79.62 142 GLY A C 1
ATOM 1042 O O . GLY A 1 142 ? 27.069 -4.839 -34.870 1.00 79.62 142 GLY A O 1
ATOM 1043 N N . ILE A 1 143 ? 28.665 -5.154 -33.277 1.00 82.25 143 ILE A N 1
ATOM 1044 C CA . ILE A 1 143 ? 29.125 -3.770 -33.093 1.00 82.25 143 ILE A CA 1
ATOM 1045 C C . ILE A 1 143 ? 30.582 -3.710 -33.589 1.00 82.25 143 ILE A C 1
ATOM 1047 O O . ILE A 1 143 ? 31.265 -4.727 -33.592 1.00 82.25 143 ILE A O 1
ATOM 1051 N N . GLU A 1 144 ? 31.013 -2.571 -34.135 1.00 91.31 144 GLU A N 1
ATOM 1052 C CA . GLU A 1 144 ? 32.395 -2.407 -34.612 1.00 91.31 144 GLU A CA 1
ATOM 1053 C C . GLU A 1 144 ? 33.324 -2.096 -33.419 1.00 91.31 144 GLU A C 1
ATOM 1055 O O . GLU A 1 144 ? 32.926 -1.329 -32.536 1.00 91.31 144 GLU A O 1
ATOM 1060 N N . ASP A 1 145 ? 34.550 -2.632 -33.394 1.00 89.69 145 ASP A N 1
ATOM 1061 C CA . ASP A 1 145 ? 35.442 -2.570 -32.216 1.00 89.69 145 ASP A CA 1
ATOM 1062 C C . ASP A 1 145 ? 35.679 -1.111 -31.746 1.00 89.69 145 ASP A C 1
ATOM 1064 O O . ASP A 1 145 ? 35.708 -0.790 -30.548 1.00 89.69 145 ASP A O 1
ATOM 1068 N N . GLY A 1 146 ? 35.777 -0.175 -32.690 1.00 90.12 146 GLY A N 1
ATOM 1069 C CA . GLY A 1 146 ? 35.897 1.252 -32.418 1.00 90.12 146 GLY A CA 1
ATOM 1070 C C . GLY A 1 146 ? 34.658 1.917 -31.830 1.00 90.12 146 GLY A C 1
ATOM 1071 O O . GLY A 1 146 ? 34.811 2.821 -31.000 1.00 90.12 146 GLY A O 1
ATOM 1072 N N . GLU A 1 147 ? 33.447 1.477 -32.175 1.00 87.12 147 GLU A N 1
ATOM 1073 C CA . GLU A 1 147 ? 32.207 1.944 -31.535 1.00 87.12 147 GLU A CA 1
ATOM 1074 C C . GLU A 1 147 ? 32.170 1.484 -30.070 1.00 87.12 147 GLU A C 1
ATOM 1076 O O . GLU A 1 147 ? 31.910 2.288 -29.167 1.00 87.12 147 GLU A O 1
ATOM 1081 N N . GLU A 1 148 ? 32.593 0.247 -29.812 1.00 85.56 148 GLU A N 1
ATOM 1082 C CA . GLU A 1 148 ? 32.682 -0.314 -28.464 1.00 85.56 148 GLU A CA 1
ATOM 1083 C C . GLU A 1 148 ? 33.657 0.440 -27.561 1.00 85.56 148 GLU A C 1
ATOM 1085 O O . GLU A 1 148 ? 33.347 0.749 -26.410 1.00 85.56 148 GLU A O 1
ATOM 1090 N N . VAL A 1 149 ? 34.837 0.806 -28.065 1.00 86.62 149 VAL A N 1
ATOM 1091 C CA . VAL A 1 149 ? 35.850 1.499 -27.253 1.00 86.62 149 VAL A CA 1
ATOM 1092 C C . VAL A 1 149 ? 35.570 3.001 -27.124 1.00 86.62 149 VAL A C 1
ATOM 1094 O O . VAL A 1 149 ? 35.817 3.589 -26.060 1.00 86.62 149 VAL A O 1
ATOM 1097 N N . LEU A 1 150 ? 35.107 3.659 -28.192 1.00 83.69 150 LEU A N 1
ATOM 1098 C CA . LEU A 1 150 ? 34.987 5.122 -28.243 1.00 83.69 150 LEU A CA 1
ATOM 1099 C C . LEU A 1 150 ? 33.624 5.641 -27.776 1.00 83.69 150 LEU A C 1
ATOM 1101 O O . LEU A 1 150 ? 33.577 6.739 -27.202 1.00 83.69 150 LEU A O 1
ATOM 1105 N N . GLU A 1 151 ? 32.546 4.890 -28.006 1.00 78.31 151 GLU A N 1
ATOM 1106 C CA . GLU A 1 151 ? 31.175 5.295 -27.678 1.00 78.31 151 GLU A CA 1
ATOM 1107 C C . GLU A 1 151 ? 30.626 4.506 -26.481 1.00 78.31 151 GLU A C 1
ATOM 1109 O O . GLU A 1 151 ? 30.310 5.122 -25.452 1.00 78.31 151 GLU A O 1
ATOM 1114 N N . ASP A 1 152 ? 30.608 3.173 -26.568 1.00 72.81 152 ASP A N 1
ATOM 1115 C CA . ASP A 1 152 ? 29.856 2.312 -25.639 1.00 72.81 152 ASP A CA 1
ATOM 1116 C C . ASP A 1 152 ? 30.642 1.886 -24.385 1.00 72.81 152 ASP A C 1
ATOM 1118 O O . ASP A 1 152 ? 30.059 1.567 -23.346 1.00 72.81 152 ASP A O 1
ATOM 1122 N N . GLN A 1 153 ? 31.973 1.984 -24.422 1.00 81.12 153 GLN A N 1
ATOM 1123 C CA . GLN A 1 153 ? 32.898 1.558 -23.361 1.00 81.12 153 GLN A CA 1
ATOM 1124 C C . GLN A 1 153 ? 32.772 0.065 -22.988 1.00 81.12 153 GLN A C 1
ATOM 1126 O O . GLN A 1 153 ? 32.992 -0.295 -21.822 1.00 81.12 153 GLN A O 1
ATOM 1131 N N . THR A 1 154 ? 32.439 -0.786 -23.961 1.00 80.75 154 THR A N 1
ATOM 1132 C CA . THR A 1 154 ? 32.401 -2.259 -23.867 1.00 80.75 154 THR A CA 1
ATOM 1133 C C . THR A 1 154 ? 33.726 -2.876 -24.327 1.00 80.75 154 THR A C 1
ATOM 1135 O O . THR A 1 154 ? 34.694 -2.156 -24.599 1.00 80.75 154 THR A O 1
ATOM 1138 N N . ASN A 1 155 ? 33.851 -4.204 -24.254 1.00 84.94 155 ASN A N 1
ATOM 1139 C CA . ASN A 1 155 ? 35.089 -4.903 -24.576 1.00 84.94 155 ASN A CA 1
ATOM 1140 C C . ASN A 1 155 ? 35.031 -5.526 -25.985 1.00 84.94 155 ASN A C 1
ATOM 1142 O O . ASN A 1 155 ? 34.416 -6.580 -26.102 1.00 84.94 155 ASN A O 1
ATOM 1146 N N . PRO A 1 156 ? 35.833 -5.042 -26.957 1.00 89.38 156 PRO A N 1
ATOM 1147 C CA . PRO A 1 156 ? 35.783 -5.450 -28.374 1.00 89.38 156 PRO A CA 1
ATOM 1148 C C . PRO A 1 156 ? 36.267 -6.880 -28.681 1.00 89.38 156 PRO A C 1
ATOM 1150 O O . PRO A 1 156 ? 36.668 -7.229 -29.783 1.00 89.38 156 PRO A O 1
ATOM 1153 N N . ALA A 1 157 ? 36.357 -7.729 -27.664 1.00 87.94 157 ALA A N 1
ATOM 1154 C CA . ALA A 1 157 ? 36.756 -9.123 -27.793 1.00 87.94 157 ALA A CA 1
ATOM 1155 C C . ALA A 1 157 ? 35.812 -10.062 -27.021 1.00 87.94 157 ALA A C 1
ATOM 1157 O O . ALA A 1 157 ? 36.154 -11.233 -26.793 1.00 87.94 157 ALA A O 1
ATOM 1158 N N . ASP A 1 158 ? 34.672 -9.564 -26.528 1.00 84.38 158 ASP A N 1
ATOM 1159 C CA . ASP A 1 158 ? 33.659 -10.363 -25.844 1.00 84.38 158 ASP A CA 1
ATOM 1160 C C . ASP A 1 158 ? 32.224 -10.114 -26.334 1.00 84.38 158 ASP A C 1
ATOM 1162 O O . ASP A 1 158 ? 31.422 -9.628 -25.556 1.00 84.38 158 ASP A O 1
ATOM 1166 N N . GLY A 1 159 ? 31.856 -10.73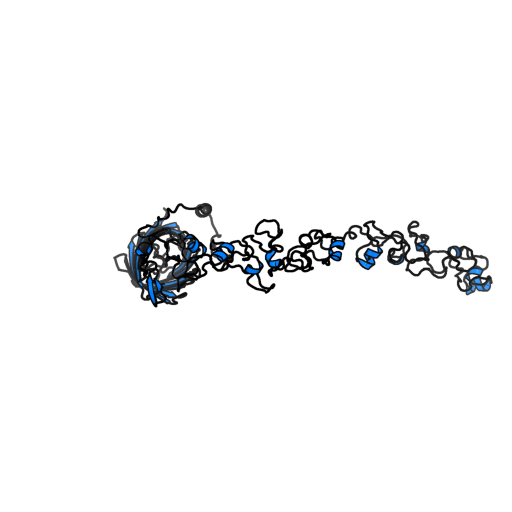7 -27.462 1.00 74.12 159 GLY A N 1
ATOM 1167 C CA . GLY A 1 159 ? 30.547 -10.753 -28.157 1.00 74.12 159 GLY A CA 1
ATOM 1168 C C . GLY A 1 159 ? 29.254 -10.951 -27.350 1.00 74.12 159 GLY A C 1
ATOM 1169 O O . GLY A 1 159 ? 28.157 -11.109 -27.889 1.00 74.12 159 GLY A O 1
ATOM 1170 N N . ARG A 1 160 ? 29.364 -11.122 -26.035 1.00 71.25 160 ARG A N 1
ATOM 1171 C CA . ARG A 1 160 ? 28.287 -11.129 -25.048 1.00 71.25 160 ARG A CA 1
ATOM 1172 C C . ARG A 1 160 ? 28.019 -9.747 -24.449 1.00 71.25 160 ARG A C 1
ATOM 1174 O O . ARG A 1 160 ? 26.928 -9.609 -23.896 1.00 71.25 160 ARG A O 1
ATOM 1181 N N . ASP A 1 161 ? 28.962 -8.803 -24.475 1.00 69.12 161 ASP A N 1
ATOM 1182 C CA . ASP A 1 161 ? 28.750 -7.416 -24.035 1.00 69.12 161 ASP A CA 1
ATOM 1183 C C . ASP A 1 161 ? 28.440 -6.448 -25.190 1.00 69.12 161 ASP A C 1
ATOM 1185 O O . ASP A 1 161 ? 27.759 -5.456 -24.940 1.00 69.12 161 ASP A O 1
ATOM 1189 N N . ASP A 1 162 ? 28.649 -6.871 -26.442 1.00 66.31 162 ASP A N 1
ATOM 1190 C CA . ASP A 1 162 ? 28.044 -6.325 -27.681 1.00 66.31 162 ASP A CA 1
ATOM 1191 C C . ASP A 1 162 ? 26.505 -6.356 -27.662 1.00 66.31 162 ASP A C 1
ATOM 1193 O O . ASP A 1 162 ? 25.793 -5.796 -28.500 1.00 66.31 162 ASP A O 1
ATOM 1197 N N . HIS A 1 163 ? 25.955 -7.101 -26.705 1.00 56.56 163 HIS A N 1
ATOM 1198 C CA . HIS A 1 163 ? 24.537 -7.194 -26.404 1.00 56.56 163 HIS A CA 1
ATOM 1199 C C . HIS A 1 163 ? 24.188 -6.567 -25.055 1.00 56.56 163 HIS A C 1
ATOM 1201 O O . HIS A 1 163 ? 23.255 -7.013 -24.389 1.00 56.56 163 HIS A O 1
ATOM 1207 N N . GLY A 1 164 ? 24.828 -5.452 -24.710 1.00 54.22 164 GLY A N 1
ATOM 1208 C CA . GLY A 1 164 ? 24.234 -4.424 -23.856 1.00 54.22 164 GLY A CA 1
ATOM 1209 C C . GLY A 1 164 ? 23.054 -3.701 -24.518 1.00 54.22 164 GLY A C 1
ATOM 1210 O O . GLY A 1 164 ? 22.847 -2.534 -24.230 1.00 54.22 164 GLY A O 1
ATOM 1211 N N . LEU A 1 165 ? 22.296 -4.345 -25.418 1.00 66.00 165 LEU A N 1
ATOM 1212 C CA . LEU A 1 165 ? 21.162 -3.724 -26.104 1.00 66.00 165 LEU A CA 1
ATOM 1213 C C . LEU A 1 165 ? 19.984 -3.452 -25.174 1.00 66.00 165 LEU A C 1
ATOM 1215 O O . LEU A 1 165 ? 19.058 -2.848 -25.663 1.00 66.00 165 LEU A O 1
ATOM 1219 N N . ASP A 1 166 ? 20.007 -3.901 -23.923 1.00 72.94 166 ASP A N 1
ATOM 1220 C CA . ASP A 1 166 ? 19.016 -3.680 -22.861 1.00 72.94 166 ASP A CA 1
ATOM 1221 C C . ASP A 1 166 ? 19.827 -3.551 -21.560 1.00 72.94 166 ASP A C 1
ATOM 1223 O O . ASP A 1 166 ? 20.176 -4.547 -20.917 1.00 72.94 166 ASP A O 1
ATOM 1227 N N . ALA A 1 167 ? 20.334 -2.347 -21.298 1.00 80.00 167 ALA A N 1
ATOM 1228 C CA . ALA A 1 167 ? 21.399 -2.115 -20.323 1.00 80.00 167 ALA A CA 1
ATOM 1229 C C . ALA A 1 167 ? 20.920 -2.154 -18.862 1.00 80.00 167 ALA A C 1
ATOM 1231 O O . ALA A 1 167 ? 21.750 -2.309 -17.956 1.00 80.00 167 ALA A O 1
ATOM 1232 N N . ASP A 1 168 ? 19.614 -2.084 -18.617 1.00 82.19 168 ASP A N 1
ATOM 1233 C CA . ASP A 1 168 ? 18.997 -2.263 -17.304 1.00 82.19 168 ASP A CA 1
ATOM 1234 C C . ASP A 1 168 ? 18.208 -3.577 -17.140 1.00 82.19 168 ASP A C 1
ATOM 1236 O O . ASP A 1 168 ? 17.750 -3.882 -16.031 1.00 82.19 168 ASP A O 1
ATOM 1240 N N . GLU A 1 169 ? 18.202 -4.416 -18.179 1.00 87.12 169 GLU A N 1
ATOM 1241 C CA . GLU A 1 169 ? 17.625 -5.763 -18.227 1.00 87.12 169 GLU A CA 1
ATOM 1242 C C . GLU A 1 169 ? 16.094 -5.788 -18.026 1.00 87.12 169 GLU A C 1
ATOM 1244 O O . GLU A 1 169 ? 15.549 -6.760 -17.474 1.00 87.12 169 GLU A O 1
ATOM 1249 N N . ASP A 1 170 ? 15.390 -4.736 -18.447 1.00 86.56 170 ASP A N 1
ATOM 1250 C CA . ASP A 1 170 ? 13.936 -4.595 -18.302 1.00 86.56 170 ASP A CA 1
ATOM 1251 C C . ASP A 1 170 ? 13.145 -5.231 -19.461 1.00 86.56 170 ASP A C 1
ATOM 1253 O O . ASP A 1 170 ? 11.978 -5.607 -19.294 1.00 86.56 170 ASP A O 1
ATOM 1257 N N . GLY A 1 171 ? 13.812 -5.482 -20.590 1.00 87.25 171 GLY A N 1
ATOM 1258 C CA . GLY A 1 171 ? 13.266 -6.065 -21.811 1.00 87.25 171 GLY A CA 1
ATOM 1259 C C . GLY A 1 171 ? 12.993 -5.070 -22.944 1.00 87.25 171 GLY A C 1
ATOM 1260 O O . GLY A 1 171 ? 12.527 -5.511 -24.006 1.00 87.25 171 GLY A O 1
ATOM 1261 N N . LEU A 1 172 ? 13.256 -3.777 -22.755 1.00 88.12 172 LEU A N 1
ATOM 1262 C CA . LEU A 1 172 ? 13.351 -2.759 -23.797 1.00 88.12 172 LEU A CA 1
ATOM 1263 C C . LEU A 1 172 ? 14.779 -2.655 -24.314 1.00 88.12 172 LEU A C 1
ATOM 1265 O O . LEU A 1 172 ? 15.748 -2.881 -23.607 1.00 88.12 172 LEU A O 1
ATOM 1269 N N . GLU A 1 173 ? 14.910 -2.336 -25.601 1.00 86.62 173 GLU A N 1
ATOM 1270 C CA . GLU A 1 173 ? 16.236 -2.140 -26.171 1.00 86.62 173 GLU A CA 1
ATOM 1271 C C . GLU A 1 173 ? 16.710 -0.684 -25.962 1.00 86.62 173 GLU A C 1
ATOM 1273 O O . GLU A 1 173 ? 15.960 0.235 -26.286 1.00 86.62 173 GLU A O 1
ATOM 1278 N N . ASN A 1 174 ? 17.978 -0.438 -25.621 1.00 78.25 174 ASN A N 1
ATOM 1279 C CA . ASN A 1 174 ? 18.621 0.880 -25.522 1.00 78.25 174 ASN A CA 1
ATOM 1280 C C . ASN A 1 174 ? 18.331 1.767 -26.737 1.00 78.25 174 ASN A C 1
ATOM 1282 O O . ASN A 1 174 ? 18.171 2.981 -26.625 1.00 78.25 174 ASN A O 1
ATOM 1286 N N . SER A 1 175 ? 18.281 1.175 -27.938 1.00 79.06 175 SER A N 1
ATOM 1287 C CA . SER A 1 175 ? 17.993 1.907 -29.179 1.00 79.06 175 SER A CA 1
ATOM 1288 C C . SER A 1 175 ? 16.538 2.394 -29.268 1.00 79.06 175 SER A C 1
ATOM 1290 O O . SER A 1 175 ? 16.247 3.386 -29.948 1.00 79.06 175 SER A O 1
ATOM 1292 N N . ILE A 1 176 ? 15.619 1.700 -28.592 1.00 87.81 176 ILE A N 1
ATOM 1293 C CA . ILE A 1 176 ? 14.225 2.091 -28.386 1.00 87.81 176 ILE A CA 1
ATOM 1294 C C . ILE A 1 176 ? 14.181 3.153 -27.288 1.00 87.81 176 ILE A C 1
ATOM 1296 O O . ILE A 1 176 ? 13.687 4.252 -27.534 1.00 87.81 176 ILE A O 1
ATOM 1300 N N . GLU A 1 177 ? 14.777 2.885 -26.134 1.00 90.12 177 GLU A N 1
ATOM 1301 C CA . GLU A 1 177 ? 14.805 3.805 -24.997 1.00 90.12 177 GLU A CA 1
ATOM 1302 C C . GLU A 1 177 ? 15.388 5.174 -25.369 1.00 90.12 177 GLU A C 1
ATOM 1304 O O . GLU A 1 177 ? 14.732 6.206 -25.223 1.00 90.12 177 GLU A O 1
ATOM 1309 N N . GLN A 1 178 ? 16.564 5.204 -25.999 1.00 87.69 178 GLN A N 1
ATOM 1310 C CA . GLN A 1 178 ? 17.221 6.437 -26.438 1.00 87.69 178 GLN A CA 1
ATOM 1311 C C . GLN A 1 178 ? 16.411 7.191 -27.508 1.00 87.69 178 GLN A C 1
ATOM 1313 O O . GLN A 1 178 ? 16.434 8.426 -27.553 1.00 87.69 178 GLN A O 1
ATOM 1318 N N . ARG A 1 179 ? 15.671 6.479 -28.371 1.00 87.75 179 ARG A N 1
ATOM 1319 C CA . ARG A 1 179 ? 14.780 7.092 -29.374 1.00 87.75 179 ARG A CA 1
ATOM 1320 C C . ARG A 1 179 ? 13.591 7.793 -28.714 1.00 87.75 179 ARG A C 1
ATOM 1322 O O . ARG A 1 179 ? 13.151 8.821 -29.236 1.00 87.75 179 ARG A O 1
ATOM 1329 N N . HIS A 1 180 ? 13.084 7.240 -27.614 1.00 88.81 180 HIS A N 1
ATOM 1330 C CA . HIS A 1 180 ? 11.923 7.749 -26.880 1.00 88.81 180 HIS A CA 1
ATOM 1331 C C . HIS A 1 180 ? 12.288 8.653 -25.696 1.00 88.81 180 HIS A C 1
ATOM 1333 O O . HIS A 1 180 ? 11.417 9.338 -25.173 1.00 88.81 180 HIS A O 1
ATOM 1339 N N . GLY A 1 181 ? 13.578 8.769 -25.366 1.00 89.81 181 GLY A N 1
ATOM 1340 C CA . GLY A 1 181 ? 14.073 9.631 -24.291 1.00 89.81 181 GLY A CA 1
ATOM 1341 C C . GLY A 1 181 ? 14.049 8.984 -22.906 1.00 89.81 181 GLY A C 1
ATOM 1342 O O . GLY A 1 181 ? 14.201 9.712 -21.927 1.00 89.81 181 GLY A O 1
ATOM 1343 N N . LEU A 1 182 ? 13.887 7.660 -22.849 1.00 93.38 182 LEU A N 1
ATOM 1344 C CA . LEU A 1 182 ? 13.971 6.840 -21.642 1.00 93.38 182 LEU A CA 1
ATOM 1345 C C . LEU A 1 182 ? 15.428 6.672 -21.186 1.00 93.38 182 LEU A C 1
ATOM 1347 O O . LEU A 1 182 ? 16.381 6.993 -21.914 1.00 93.38 182 LEU A O 1
ATOM 1351 N N . ASN A 1 183 ? 15.606 6.213 -19.953 1.00 90.19 183 ASN A N 1
ATOM 1352 C CA . ASN A 1 183 ? 16.906 6.064 -19.324 1.00 90.19 183 ASN A CA 1
ATOM 1353 C C . ASN A 1 183 ? 17.418 4.622 -19.407 1.00 90.19 183 ASN A C 1
ATOM 1355 O O . ASN A 1 183 ? 17.137 3.846 -18.512 1.00 90.19 183 ASN A O 1
ATOM 1359 N N . ILE A 1 184 ? 18.342 4.373 -20.342 1.00 87.50 184 ILE A N 1
ATOM 1360 C CA . ILE A 1 184 ? 19.000 3.072 -20.611 1.00 87.50 184 ILE A CA 1
ATOM 1361 C C . ILE A 1 184 ? 19.644 2.353 -19.407 1.00 87.50 184 ILE A C 1
ATOM 1363 O O . ILE A 1 184 ? 20.212 1.280 -19.552 1.00 87.50 184 ILE A O 1
ATOM 1367 N N . LEU A 1 185 ? 19.725 2.988 -18.237 1.00 88.19 185 LEU A N 1
ATOM 1368 C CA . LEU A 1 185 ? 20.307 2.407 -17.022 1.00 88.19 185 LEU A CA 1
ATOM 1369 C C . LEU A 1 185 ? 19.275 2.255 -15.896 1.00 88.19 185 LEU A C 1
ATOM 1371 O O . LEU A 1 185 ? 19.673 2.013 -14.748 1.00 88.19 185 LEU A O 1
ATOM 1375 N N . ASN A 1 186 ? 17.996 2.509 -16.165 1.00 92.00 186 ASN A N 1
ATOM 1376 C CA . ASN A 1 186 ? 16.951 2.560 -15.162 1.00 92.00 186 ASN A CA 1
ATOM 1377 C C . ASN A 1 186 ? 15.605 2.064 -15.724 1.00 92.00 186 ASN A C 1
ATOM 1379 O O . ASN A 1 186 ? 14.961 2.835 -16.429 1.00 92.00 186 ASN A O 1
ATOM 1383 N N . PRO A 1 187 ? 15.120 0.892 -15.273 1.00 92.88 187 PRO A N 1
ATOM 1384 C CA . PRO A 1 187 ? 13.995 0.174 -15.888 1.00 92.88 187 PRO A CA 1
ATOM 1385 C C . PRO A 1 187 ? 12.608 0.795 -15.601 1.00 92.88 187 PRO A C 1
ATOM 1387 O O . PRO A 1 187 ? 11.586 0.127 -15.731 1.00 92.88 187 PRO A O 1
ATOM 1390 N N . ASP A 1 188 ? 12.594 2.013 -15.064 1.00 94.06 188 ASP A N 1
ATOM 1391 C CA . ASP A 1 188 ? 11.462 2.769 -14.504 1.00 94.06 188 ASP A CA 1
ATOM 1392 C C . ASP A 1 188 ? 11.901 4.247 -14.479 1.00 94.06 188 ASP A C 1
ATOM 1394 O O . ASP A 1 188 ? 12.506 4.733 -13.511 1.00 94.06 188 ASP A O 1
ATOM 1398 N N . SER A 1 189 ? 11.783 4.913 -15.627 1.00 94.12 189 SER A N 1
ATOM 1399 C CA . SER A 1 189 ? 12.440 6.178 -15.963 1.00 94.12 189 SER A CA 1
ATOM 1400 C C . SER A 1 189 ? 11.943 7.367 -15.140 1.00 94.12 189 SER A C 1
ATOM 1402 O O . SER A 1 189 ? 12.763 8.225 -14.770 1.00 94.12 189 SER A O 1
ATOM 1404 N N . ASP A 1 190 ? 10.653 7.433 -14.826 1.00 91.94 190 ASP A N 1
ATOM 1405 C CA . ASP A 1 190 ? 10.061 8.445 -13.943 1.00 91.94 190 ASP A CA 1
ATOM 1406 C C . ASP A 1 190 ? 10.093 8.026 -12.459 1.00 91.94 190 ASP A C 1
ATOM 1408 O O . ASP A 1 190 ? 10.233 8.891 -11.585 1.00 91.94 190 ASP A O 1
ATOM 1412 N N . GLY A 1 191 ? 10.173 6.734 -12.145 1.00 91.88 191 GLY A N 1
ATOM 1413 C CA . GLY A 1 191 ? 10.329 6.221 -10.786 1.00 91.88 191 GLY A CA 1
ATOM 1414 C C . GLY A 1 191 ? 9.004 6.052 -10.047 1.00 91.88 191 GLY A C 1
ATOM 1415 O O . GLY A 1 191 ? 8.981 6.216 -8.814 1.00 91.88 191 GLY A O 1
ATOM 1416 N N . ASP A 1 192 ? 7.918 5.798 -10.767 1.00 90.12 192 ASP A N 1
ATOM 1417 C CA . ASP A 1 192 ? 6.557 5.673 -10.250 1.00 90.12 192 ASP A CA 1
ATOM 1418 C C . ASP A 1 192 ? 6.186 4.228 -9.831 1.00 90.12 192 ASP A C 1
ATOM 1420 O O . ASP A 1 192 ? 5.137 4.010 -9.227 1.00 90.12 192 ASP A O 1
ATOM 1424 N N . THR A 1 193 ? 7.101 3.263 -10.014 1.00 90.75 193 THR A N 1
ATOM 1425 C CA . THR A 1 193 ? 6.993 1.809 -9.750 1.00 90.75 193 THR A CA 1
ATOM 1426 C C . THR A 1 193 ? 6.393 0.947 -10.856 1.00 90.75 193 THR A C 1
ATOM 1428 O O . THR A 1 193 ? 6.411 -0.292 -10.727 1.00 90.75 193 THR A O 1
ATOM 1431 N N . ILE A 1 194 ? 5.897 1.559 -11.920 1.00 92.25 194 ILE A N 1
ATOM 1432 C CA . ILE A 1 194 ? 5.624 0.913 -13.194 1.00 92.25 194 ILE A CA 1
ATOM 1433 C C . ILE A 1 194 ? 6.941 0.939 -13.995 1.00 92.25 194 ILE A C 1
ATOM 1435 O O . ILE A 1 194 ? 7.897 1.607 -13.629 1.00 92.25 194 ILE A O 1
ATOM 1439 N N . GLY A 1 195 ? 7.117 -0.010 -14.914 1.00 93.62 195 GLY A N 1
ATOM 1440 C CA . GLY A 1 195 ? 8.377 -0.134 -15.648 1.00 93.62 195 GLY A CA 1
ATOM 1441 C C . GLY A 1 195 ? 8.204 0.335 -17.078 1.00 93.62 195 GLY A C 1
ATOM 1442 O O . GLY A 1 195 ? 7.160 0.051 -17.676 1.00 93.62 195 GLY A O 1
ATOM 1443 N N . ASP A 1 196 ? 9.263 0.891 -17.659 1.00 94.06 196 ASP A N 1
ATOM 1444 C CA . ASP A 1 196 ? 9.262 1.469 -19.004 1.00 94.06 196 ASP A CA 1
ATOM 1445 C C . ASP A 1 196 ? 8.697 0.491 -20.047 1.00 94.06 196 ASP A C 1
ATOM 1447 O O . ASP A 1 196 ? 7.891 0.866 -20.905 1.00 94.06 196 ASP A O 1
ATOM 1451 N N . LEU A 1 197 ? 9.046 -0.802 -19.956 1.00 92.44 197 LEU A N 1
ATOM 1452 C CA . LEU A 1 197 ? 8.501 -1.848 -20.833 1.00 92.44 197 LEU A CA 1
ATOM 1453 C C . LEU A 1 197 ? 6.961 -1.937 -20.818 1.00 92.44 197 LEU A C 1
ATOM 1455 O O . LEU A 1 197 ? 6.347 -2.308 -21.824 1.00 92.44 197 LEU A O 1
ATOM 1459 N N . VAL A 1 198 ? 6.331 -1.675 -19.673 1.00 92.75 198 VAL A N 1
ATOM 1460 C CA . VAL A 1 198 ? 4.874 -1.754 -19.478 1.00 92.75 198 VAL A CA 1
ATOM 1461 C C . VAL A 1 198 ? 4.178 -0.505 -20.010 1.00 92.75 198 VAL A C 1
ATOM 1463 O O . VAL A 1 198 ? 3.106 -0.625 -20.611 1.00 92.75 198 VAL A O 1
ATOM 1466 N N . GLU A 1 199 ? 4.781 0.661 -19.819 1.00 94.31 199 GLU A N 1
ATOM 1467 C CA . GLU A 1 199 ? 4.173 1.962 -20.115 1.00 94.31 199 GLU A CA 1
ATOM 1468 C C . GLU A 1 199 ? 4.424 2.423 -21.537 1.00 94.31 199 GLU A C 1
ATOM 1470 O O . GLU A 1 199 ? 3.518 2.929 -22.189 1.00 94.31 199 GLU A O 1
ATOM 1475 N N . LEU A 1 200 ? 5.615 2.162 -22.082 1.00 94.00 200 LEU A N 1
ATOM 1476 C CA . LEU A 1 200 ? 5.923 2.521 -23.464 1.00 94.00 200 LEU A CA 1
ATOM 1477 C C . LEU A 1 200 ? 4.994 1.801 -24.456 1.00 94.00 200 LEU A C 1
ATOM 1479 O O . LEU A 1 200 ? 4.748 2.290 -25.564 1.00 94.00 200 LEU A O 1
ATOM 1483 N N . GLY A 1 201 ? 4.494 0.618 -24.085 1.00 88.94 201 GLY A N 1
ATOM 1484 C CA . GLY A 1 201 ? 3.534 -0.141 -24.875 1.00 88.94 201 GLY A CA 1
ATOM 1485 C C . GLY A 1 201 ? 4.111 -0.573 -26.225 1.00 88.94 201 GLY A C 1
ATOM 1486 O O . GLY A 1 201 ? 4.907 -1.509 -26.319 1.00 88.94 201 GLY A O 1
ATOM 1487 N N . ASN A 1 202 ? 3.669 0.058 -27.316 1.00 89.31 202 ASN A N 1
ATOM 1488 C CA . ASN A 1 202 ? 4.191 -0.208 -28.658 1.00 89.31 202 ASN A CA 1
ATOM 1489 C C . ASN A 1 202 ? 5.254 0.835 -29.055 1.00 89.31 202 ASN A C 1
ATOM 1491 O O . ASN A 1 202 ? 4.883 1.946 -29.408 1.00 89.31 202 ASN A O 1
ATOM 1495 N N . PRO A 1 203 ? 6.542 0.479 -29.205 1.00 87.88 203 PRO A N 1
ATOM 1496 C CA . PRO A 1 203 ? 7.598 1.433 -29.576 1.00 87.88 203 PRO A CA 1
ATOM 1497 C C . PRO A 1 203 ? 7.359 2.214 -30.882 1.00 87.88 203 PRO A C 1
ATOM 1499 O O . PRO A 1 203 ? 7.830 3.332 -31.070 1.00 87.88 203 PRO A O 1
ATOM 1502 N N . GLU A 1 204 ? 6.614 1.646 -31.835 1.00 90.00 204 GLU A N 1
ATOM 1503 C CA . GLU A 1 204 ? 6.307 2.328 -33.103 1.00 90.00 204 GLU A CA 1
ATOM 1504 C C . GLU A 1 204 ? 5.117 3.303 -32.992 1.00 90.00 204 GLU A C 1
ATOM 1506 O O . GLU A 1 204 ? 4.859 4.084 -33.913 1.00 90.00 204 GLU A O 1
ATOM 1511 N N . ALA A 1 205 ? 4.371 3.235 -31.890 1.00 92.06 205 ALA A N 1
ATOM 1512 C CA . ALA A 1 205 ? 3.306 4.156 -31.507 1.00 92.06 205 ALA A CA 1
ATOM 1513 C C . ALA A 1 205 ? 3.169 4.134 -29.971 1.00 92.06 205 ALA A C 1
ATOM 1515 O O . ALA A 1 205 ? 2.280 3.425 -29.495 1.00 92.06 205 ALA A O 1
ATOM 1516 N N . PRO A 1 206 ? 4.080 4.820 -29.250 1.00 94.25 206 PRO A N 1
ATOM 1517 C CA . PRO A 1 206 ? 4.107 4.821 -27.790 1.00 94.25 206 PRO A CA 1
ATOM 1518 C C . PRO A 1 206 ? 2.806 5.340 -27.190 1.00 94.25 206 PRO A C 1
ATOM 1520 O O . PRO A 1 206 ? 2.125 6.147 -27.837 1.00 94.25 206 PRO A O 1
ATOM 1523 N N . ASP A 1 207 ? 2.499 4.883 -25.982 1.00 94.75 207 ASP A N 1
ATOM 1524 C CA . ASP A 1 207 ? 1.329 5.338 -25.237 1.00 94.75 207 ASP A CA 1
ATOM 1525 C C . ASP A 1 207 ? 1.573 6.769 -24.683 1.00 94.75 207 ASP A C 1
ATOM 1527 O O . ASP A 1 207 ? 2.704 7.155 -24.376 1.00 94.75 207 ASP A O 1
ATOM 1531 N N . ASP A 1 208 ? 0.515 7.579 -24.727 1.00 95.62 208 ASP A N 1
ATOM 1532 C CA . ASP A 1 208 ? 0.412 9.001 -24.337 1.00 95.62 208 ASP A CA 1
ATOM 1533 C C . ASP A 1 208 ? -1.078 9.205 -24.017 1.00 95.62 208 ASP A C 1
ATOM 1535 O O . ASP A 1 208 ? -1.897 9.475 -24.913 1.00 95.62 208 ASP A O 1
ATOM 1539 N N . SER A 1 209 ? -1.450 8.850 -22.788 1.00 94.69 209 SER A N 1
ATOM 1540 C CA . SER A 1 209 ? -2.829 8.590 -22.370 1.00 94.69 209 SER A CA 1
ATOM 1541 C C . SER A 1 209 ? -3.659 9.875 -22.288 1.00 94.69 209 SER A C 1
ATOM 1543 O O . SER A 1 209 ? -4.787 9.910 -22.807 1.00 94.69 209 SER A O 1
ATOM 1545 N N . ASP A 1 210 ? -3.091 10.967 -21.774 1.00 94.00 210 ASP A N 1
ATOM 1546 C CA . ASP A 1 210 ? -3.747 12.278 -21.705 1.00 94.00 210 ASP A CA 1
ATOM 1547 C C . ASP A 1 210 ? -3.541 13.159 -22.966 1.00 94.00 210 ASP A C 1
ATOM 1549 O O . ASP A 1 210 ? -4.320 14.093 -23.241 1.00 94.00 210 ASP A O 1
ATOM 1553 N N . GLY A 1 211 ? -2.565 12.819 -23.815 1.00 95.19 211 GLY A N 1
ATOM 1554 C CA . GLY A 1 211 ? -2.277 13.501 -25.073 1.00 95.19 211 GLY A CA 1
ATOM 1555 C C . GLY A 1 211 ? -1.543 14.835 -24.917 1.00 95.19 211 GLY A C 1
ATOM 1556 O O . GLY A 1 211 ? -1.665 15.696 -25.813 1.00 95.19 211 GLY A O 1
ATOM 1557 N N . ASP A 1 212 ? -0.853 15.073 -23.801 1.00 94.31 212 ASP A N 1
ATOM 1558 C CA . ASP A 1 212 ? -0.106 16.307 -23.548 1.00 94.31 212 ASP A CA 1
ATOM 1559 C C . ASP A 1 212 ? 1.256 16.360 -24.277 1.00 94.31 212 ASP A C 1
ATOM 1561 O O . ASP A 1 212 ? 1.807 17.451 -24.518 1.00 94.31 212 ASP A O 1
ATOM 1565 N N . GLY A 1 213 ? 1.714 15.203 -24.768 1.00 93.56 213 GLY A N 1
ATOM 1566 C CA . GLY A 1 213 ? 2.937 15.014 -25.541 1.00 93.56 213 GLY A CA 1
ATOM 1567 C C . GLY A 1 213 ? 4.161 14.599 -24.723 1.00 93.56 213 GLY A C 1
ATOM 1568 O O . GLY A 1 213 ? 5.264 14.583 -25.293 1.00 93.56 213 GLY A O 1
ATOM 1569 N N . ILE A 1 214 ? 3.994 14.310 -23.436 1.00 94.50 214 ILE A N 1
ATOM 1570 C CA . ILE A 1 214 ? 4.865 13.456 -22.626 1.00 94.50 214 ILE A CA 1
ATOM 1571 C C . ILE A 1 214 ? 4.395 12.004 -22.843 1.00 94.50 214 ILE A C 1
ATOM 1573 O O . ILE A 1 214 ? 3.254 11.765 -23.209 1.00 94.50 214 ILE A O 1
ATOM 1577 N N . LEU A 1 215 ? 5.317 11.042 -22.816 1.00 96.12 215 LEU A N 1
ATOM 1578 C CA . LEU A 1 215 ? 4.943 9.627 -22.943 1.00 96.12 215 LEU A CA 1
ATOM 1579 C C . LEU A 1 215 ? 4.608 9.098 -21.555 1.00 96.12 215 LEU A C 1
ATOM 1581 O O . LEU A 1 215 ? 5.294 9.522 -20.632 1.00 96.12 215 LEU A O 1
ATOM 1585 N N . ASP A 1 216 ? 3.687 8.138 -21.447 1.00 95.88 216 ASP A N 1
ATOM 1586 C CA . ASP A 1 216 ? 3.286 7.548 -20.155 1.00 95.88 216 ASP A CA 1
ATOM 1587 C C . ASP A 1 216 ? 4.520 7.131 -19.327 1.00 95.88 216 ASP A C 1
ATOM 1589 O O . ASP A 1 216 ? 4.683 7.591 -18.215 1.00 95.88 216 ASP A O 1
ATOM 1593 N N . ALA A 1 217 ? 5.497 6.441 -19.939 1.00 95.50 217 ALA A N 1
ATOM 1594 C CA . ALA A 1 217 ? 6.772 6.019 -19.313 1.00 95.50 217 ALA A CA 1
ATOM 1595 C C . ALA A 1 217 ? 7.739 7.159 -18.880 1.00 95.50 217 ALA A C 1
ATOM 1597 O O . ALA A 1 217 ? 8.926 6.936 -18.628 1.00 95.50 217 ALA A O 1
ATOM 1598 N N . LEU A 1 218 ? 7.313 8.415 -18.996 1.00 96.19 218 LEU A N 1
ATOM 1599 C CA . LEU A 1 218 ? 8.043 9.620 -18.595 1.00 96.19 218 LEU A CA 1
ATOM 1600 C C . LEU A 1 218 ? 7.135 10.620 -17.862 1.00 96.19 218 LEU A C 1
ATOM 1602 O O . LEU A 1 218 ? 7.605 11.728 -17.544 1.00 96.19 218 LEU A O 1
ATOM 1606 N N . ASP A 1 219 ? 5.858 10.292 -17.678 1.00 95.06 219 ASP A N 1
ATOM 1607 C CA . ASP A 1 219 ? 4.872 11.133 -17.017 1.00 95.06 219 ASP A CA 1
ATOM 1608 C C . ASP A 1 219 ? 4.682 10.678 -15.567 1.00 95.06 219 ASP A C 1
ATOM 1610 O O . ASP A 1 219 ? 4.944 9.549 -15.203 1.00 95.06 219 ASP A O 1
ATOM 1614 N N . PHE A 1 220 ? 4.300 11.599 -14.691 1.00 92.38 220 PHE A N 1
ATOM 1615 C CA . PHE A 1 220 ? 4.006 11.280 -13.290 1.00 92.38 220 PHE A CA 1
ATOM 1616 C C . PHE A 1 220 ? 2.497 11.195 -13.005 1.00 92.38 220 PHE A C 1
ATOM 1618 O O . PHE A 1 220 ? 2.131 11.037 -11.837 1.00 92.38 220 PHE A O 1
ATOM 1625 N N . ASP A 1 221 ? 1.673 11.470 -14.016 1.00 93.25 221 ASP A N 1
ATOM 1626 C CA . ASP A 1 221 ? 0.207 11.604 -14.010 1.00 93.25 221 ASP A CA 1
ATOM 1627 C C . ASP A 1 221 ? -0.277 11.309 -15.444 1.00 93.25 221 ASP A C 1
ATOM 1629 O O . ASP A 1 221 ? -0.612 12.226 -16.197 1.00 93.25 221 ASP A O 1
ATOM 1633 N N . SER A 1 222 ? -0.182 10.041 -15.858 1.00 95.19 222 SER A N 1
ATOM 1634 C CA . SER A 1 222 ? -0.300 9.592 -17.256 1.00 95.19 222 SER A CA 1
ATOM 1635 C C . SER A 1 222 ? -1.664 9.889 -17.896 1.00 95.19 222 SER A C 1
ATOM 1637 O O . SER A 1 222 ? -1.748 10.145 -19.102 1.00 95.19 222 SER A O 1
ATOM 1639 N N . ASP A 1 223 ? -2.756 9.874 -17.131 1.00 94.06 223 ASP A N 1
ATOM 1640 C CA . ASP A 1 223 ? -4.105 10.239 -17.601 1.00 94.06 223 ASP A CA 1
ATOM 1641 C C . ASP A 1 223 ? -4.509 11.697 -17.294 1.00 94.06 223 ASP A C 1
ATOM 1643 O O . ASP A 1 223 ? -5.528 12.194 -17.807 1.00 94.06 223 ASP A O 1
ATOM 1647 N N . GLY A 1 224 ? -3.684 12.431 -16.543 1.00 92.62 224 GLY A N 1
ATOM 1648 C CA . GLY A 1 224 ? -3.851 13.855 -16.271 1.00 92.62 224 GLY A CA 1
ATOM 1649 C C . GLY A 1 224 ? -5.041 14.169 -15.361 1.00 92.62 224 GLY A C 1
ATOM 1650 O O . GLY A 1 224 ? -5.626 15.275 -15.425 1.00 92.62 224 GLY A O 1
ATOM 1651 N N . ASP A 1 225 ? -5.467 13.213 -14.543 1.00 90.69 225 ASP A N 1
ATOM 1652 C CA . ASP A 1 225 ? -6.612 13.342 -13.656 1.00 90.69 225 ASP A CA 1
ATOM 1653 C C . ASP A 1 225 ? -6.258 14.117 -12.356 1.00 90.69 225 ASP A C 1
ATOM 1655 O O . ASP A 1 225 ? -7.126 14.804 -11.782 1.00 90.69 225 ASP A O 1
ATOM 1659 N N . LYS A 1 226 ? -4.956 14.234 -12.043 1.00 89.50 226 LYS A N 1
ATOM 1660 C CA . LYS A 1 226 ? -4.299 14.873 -10.878 1.00 89.50 226 LYS A CA 1
ATOM 1661 C C . LYS A 1 226 ? -4.050 13.970 -9.668 1.00 89.50 226 LYS A C 1
ATOM 1663 O O . LYS A 1 226 ? -3.701 14.503 -8.600 1.00 89.50 226 LYS A O 1
ATOM 1668 N N . ILE A 1 227 ? -4.206 12.670 -9.809 1.00 89.75 227 ILE A N 1
ATOM 1669 C CA . ILE A 1 227 ? -3.573 11.664 -8.968 1.00 89.75 227 ILE A CA 1
ATOM 1670 C C . ILE A 1 227 ? -2.181 11.403 -9.586 1.00 89.75 227 ILE A C 1
ATOM 1672 O O . ILE A 1 227 ? -1.767 12.093 -10.510 1.00 89.75 227 ILE A O 1
ATOM 1676 N N . GLN A 1 228 ? -1.321 10.649 -8.909 1.00 91.75 228 GLN A N 1
ATOM 1677 C CA . GLN A 1 228 ? -0.014 10.309 -9.472 1.00 91.75 228 GLN A CA 1
ATOM 1678 C C . GLN A 1 228 ? -0.004 8.823 -9.709 1.00 91.75 228 GLN A C 1
ATOM 1680 O O . GLN A 1 228 ? -0.388 8.092 -8.790 1.00 91.75 228 GLN A O 1
ATOM 1685 N N . ASP A 1 229 ? 0.636 8.415 -10.794 1.00 92.31 229 ASP A N 1
ATOM 1686 C CA . ASP A 1 229 ? 0.765 7.019 -11.190 1.00 92.31 229 ASP A CA 1
ATOM 1687 C C . ASP A 1 229 ? 1.342 6.170 -10.039 1.00 92.31 229 ASP A C 1
ATOM 1689 O O . ASP A 1 229 ? 0.824 5.109 -9.715 1.00 92.31 229 ASP A O 1
ATOM 1693 N N . LEU A 1 230 ? 2.270 6.709 -9.234 1.00 90.50 230 LEU A N 1
ATOM 1694 C CA . LEU A 1 230 ? 2.781 6.065 -8.008 1.00 90.50 230 LEU A CA 1
ATOM 1695 C C . LEU A 1 230 ? 1.701 5.657 -6.979 1.00 90.50 230 LEU A C 1
ATOM 1697 O O . LEU A 1 230 ? 1.889 4.709 -6.204 1.00 90.50 230 LEU A O 1
ATOM 1701 N N . HIS A 1 231 ? 0.611 6.413 -6.881 1.00 89.25 231 HIS A N 1
ATOM 1702 C CA . HIS A 1 231 ? -0.515 6.126 -5.991 1.00 89.25 231 HIS A CA 1
ATOM 1703 C C . HIS A 1 231 ? -1.557 5.202 -6.635 1.00 89.25 231 HIS A C 1
ATOM 1705 O O . HIS A 1 231 ? -2.304 4.561 -5.894 1.00 89.25 231 HIS A O 1
ATOM 1711 N N . GLU A 1 232 ? -1.553 5.076 -7.960 1.00 91.44 232 GLU A N 1
ATOM 1712 C CA . GLU A 1 232 ? -2.507 4.284 -8.743 1.00 91.44 232 GLU A CA 1
ATOM 1713 C C . GLU A 1 232 ? -1.929 2.953 -9.217 1.00 91.44 232 GLU A C 1
ATOM 1715 O O . GLU A 1 232 ? -2.661 1.985 -9.326 1.00 91.44 232 GLU A O 1
ATOM 1720 N N . ALA A 1 233 ? -0.613 2.835 -9.388 1.00 86.75 233 ALA A N 1
ATOM 1721 C CA . ALA A 1 233 ? 0.096 1.674 -9.926 1.00 86.75 233 ALA A CA 1
ATOM 1722 C C . ALA A 1 233 ? -0.214 0.361 -9.186 1.00 86.75 233 ALA A C 1
ATOM 1724 O O . ALA A 1 233 ? -0.295 -0.725 -9.773 1.00 86.75 233 ALA A O 1
ATOM 1725 N N . GLY A 1 234 ? -0.374 0.423 -7.861 1.00 81.75 234 GLY A N 1
ATOM 1726 C CA . GLY A 1 234 ? -0.676 -0.742 -7.032 1.00 81.75 234 GLY A CA 1
ATOM 1727 C C . GLY A 1 234 ? 0.497 -1.727 -6.890 1.00 81.75 234 GLY A C 1
ATOM 1728 O O . GLY A 1 234 ? 1.562 -1.397 -6.375 1.00 81.75 234 GLY A O 1
ATOM 1729 N N . SER A 1 235 ? 0.285 -3.013 -7.193 1.00 75.25 235 SER A N 1
ATOM 1730 C CA . SER A 1 235 ? 1.307 -4.067 -7.041 1.00 75.25 235 SER A CA 1
ATOM 1731 C C . SER A 1 235 ? 1.406 -4.911 -8.306 1.00 75.25 235 SER A C 1
ATOM 1733 O O . SER A 1 235 ? 0.425 -5.587 -8.598 1.00 75.25 235 SER A O 1
ATOM 1735 N N . PRO A 1 236 ? 2.579 -5.002 -8.969 1.00 78.56 236 PRO A N 1
ATOM 1736 C CA . PRO A 1 236 ? 2.704 -5.534 -10.324 1.00 78.56 236 PRO A CA 1
ATOM 1737 C C . PRO A 1 236 ? 2.080 -6.936 -10.498 1.00 78.56 236 PRO A C 1
ATOM 1739 O O . PRO A 1 236 ? 2.390 -7.851 -9.715 1.00 78.56 236 PRO A O 1
ATOM 1742 N N . PRO A 1 237 ? 1.251 -7.157 -11.543 1.00 84.19 237 PRO A N 1
ATOM 1743 C CA . PRO A 1 237 ? 0.899 -6.212 -12.622 1.00 84.19 237 PRO A CA 1
ATOM 1744 C C . PRO A 1 237 ? 0.062 -5.010 -12.133 1.00 84.19 237 PRO A C 1
ATOM 1746 O O . PRO A 1 237 ? -0.581 -5.167 -11.098 1.00 84.19 237 PRO A O 1
ATOM 1749 N N . PRO A 1 238 ? 0.066 -3.860 -12.843 1.00 91.31 238 PRO A N 1
ATOM 1750 C CA . PRO A 1 238 ? -0.713 -2.681 -12.456 1.00 91.31 238 PRO A CA 1
ATOM 1751 C C . PRO A 1 238 ? -2.168 -3.019 -12.118 1.00 91.31 238 PRO A C 1
ATOM 1753 O O . PRO A 1 238 ? -2.736 -3.957 -12.695 1.00 91.31 238 PRO A O 1
ATOM 1756 N N . VAL A 1 239 ? -2.734 -2.316 -11.138 1.00 91.88 239 VAL A N 1
ATOM 1757 C CA . VAL A 1 239 ? -4.133 -2.516 -10.733 1.00 91.88 239 VAL A CA 1
ATOM 1758 C C . VAL A 1 239 ? -5.088 -2.012 -11.823 1.00 91.88 239 VAL A C 1
ATOM 1760 O O . VAL A 1 239 ? -4.737 -1.155 -12.624 1.00 91.88 239 VAL A O 1
ATOM 1763 N N . ASP A 1 240 ? -6.234 -2.680 -11.895 1.00 94.00 240 ASP A N 1
ATOM 1764 C CA . ASP A 1 240 ? -7.336 -2.481 -12.839 1.00 94.00 240 ASP A CA 1
ATOM 1765 C C . ASP A 1 240 ? -8.601 -2.733 -12.001 1.00 94.00 240 ASP A C 1
ATOM 1767 O O . ASP A 1 240 ? -8.932 -3.891 -11.680 1.00 94.00 240 ASP A O 1
ATOM 1771 N N . SER A 1 241 ? -9.161 -1.651 -11.463 1.00 93.19 241 SER A N 1
ATOM 1772 C CA . SER A 1 241 ? -10.154 -1.665 -10.387 1.00 93.19 241 SER A CA 1
ATOM 1773 C C . SER A 1 241 ? -11.546 -2.066 -10.886 1.00 93.19 241 SER A C 1
ATOM 1775 O O . SER A 1 241 ? -12.211 -2.884 -10.228 1.00 93.19 241 SER A O 1
ATOM 1777 N N . ASP A 1 242 ? -11.949 -1.619 -12.076 1.00 93.44 242 ASP A N 1
ATOM 1778 C CA . ASP A 1 242 ? -13.225 -1.976 -12.706 1.00 93.44 242 ASP A CA 1
ATOM 1779 C C . ASP A 1 242 ? -13.149 -3.242 -13.602 1.00 93.44 242 ASP A C 1
ATOM 1781 O O . ASP A 1 242 ? -14.161 -3.925 -13.849 1.00 93.44 242 ASP A O 1
ATOM 1785 N N . GLY A 1 243 ? -11.940 -3.656 -13.995 1.00 94.31 243 GLY A N 1
ATOM 1786 C CA . GLY A 1 243 ? -11.677 -4.852 -14.789 1.00 94.31 243 GLY A CA 1
ATOM 1787 C C . GLY A 1 243 ? -11.967 -4.695 -16.284 1.00 94.31 243 GLY A C 1
ATOM 1788 O O . GLY A 1 243 ? -12.247 -5.717 -16.943 1.00 94.31 243 GLY A O 1
ATOM 1789 N N . ASP A 1 244 ? -11.986 -3.474 -16.823 1.00 94.00 244 ASP A N 1
ATOM 1790 C CA . ASP A 1 244 ? -12.246 -3.202 -18.239 1.00 94.00 244 ASP A CA 1
ATOM 1791 C C . ASP A 1 244 ? -11.016 -3.427 -19.146 1.00 94.00 244 ASP A C 1
ATOM 1793 O O . ASP A 1 244 ? -11.161 -3.675 -20.358 1.00 94.00 244 ASP A O 1
ATOM 1797 N N . GLY A 1 245 ? -9.831 -3.507 -18.532 1.00 91.94 245 GLY A N 1
ATOM 1798 C CA . GLY A 1 245 ? -8.543 -3.761 -19.165 1.00 91.94 245 GLY A CA 1
ATOM 1799 C C . GLY A 1 245 ? -7.677 -2.521 -19.399 1.00 91.94 245 GLY A C 1
ATOM 1800 O O . GLY A 1 245 ? -6.603 -2.686 -19.994 1.00 91.94 245 GLY A O 1
ATOM 1801 N N . VAL A 1 246 ? -8.114 -1.336 -18.973 1.00 93.00 246 VAL A N 1
ATOM 1802 C CA . VAL A 1 246 ? -7.293 -0.134 -18.792 1.00 93.00 246 VAL A CA 1
ATOM 1803 C C . VAL A 1 246 ? -6.842 -0.095 -17.323 1.00 93.00 246 VAL A C 1
ATOM 1805 O O . VAL A 1 246 ? -7.673 -0.207 -16.435 1.00 93.00 246 VAL A O 1
ATOM 1808 N N . PRO A 1 247 ? -5.532 -0.058 -17.029 1.00 94.62 247 PRO A N 1
ATOM 1809 C CA . PRO A 1 247 ? -5.067 0.090 -15.650 1.00 94.62 247 PRO A CA 1
ATOM 1810 C C . PRO A 1 247 ? -5.418 1.460 -15.059 1.00 94.62 247 PRO A C 1
ATOM 1812 O O . PRO A 1 247 ? -5.409 2.429 -15.810 1.00 94.62 247 PRO A O 1
ATOM 1815 N N . ASP A 1 248 ? -5.586 1.528 -13.735 1.00 94.25 248 ASP A N 1
ATOM 1816 C CA . ASP A 1 248 ? -6.057 2.725 -13.011 1.00 94.25 248 ASP A CA 1
ATOM 1817 C C . ASP A 1 248 ? -5.263 3.997 -13.370 1.00 94.25 248 ASP A C 1
ATOM 1819 O O . ASP A 1 248 ? -5.864 4.988 -13.729 1.00 94.25 248 ASP A O 1
ATOM 1823 N N . TYR A 1 249 ? -3.923 3.942 -13.423 1.00 93.75 249 TYR A N 1
ATOM 1824 C CA . TYR A 1 249 ? -3.055 5.088 -13.784 1.00 93.75 249 TYR A CA 1
ATOM 1825 C C . TYR A 1 249 ? -3.212 5.614 -15.233 1.00 93.75 249 TYR A C 1
ATOM 1827 O O . TYR A 1 249 ? -2.464 6.477 -15.685 1.00 93.75 249 TYR A O 1
ATOM 1835 N N . ARG A 1 250 ? -4.085 4.991 -16.033 1.00 95.31 250 ARG A N 1
ATOM 1836 C CA . ARG A 1 250 ? -4.423 5.394 -17.408 1.00 95.31 250 ARG A CA 1
ATOM 1837 C C . ARG A 1 250 ? -5.929 5.552 -17.603 1.00 95.31 250 ARG A C 1
ATOM 1839 O O . ARG A 1 250 ? -6.378 5.692 -18.752 1.00 95.31 250 ARG A O 1
ATOM 1846 N N . ASP A 1 251 ? -6.710 5.457 -16.535 1.00 95.44 251 ASP A N 1
ATOM 1847 C CA . ASP A 1 251 ? -8.163 5.516 -16.567 1.00 95.44 251 ASP A CA 1
ATOM 1848 C C . ASP A 1 251 ? -8.659 6.808 -15.913 1.00 95.44 251 ASP A C 1
ATOM 1850 O O . ASP A 1 251 ? -8.095 7.316 -14.967 1.00 95.44 251 ASP A O 1
ATOM 1854 N N . LEU A 1 252 ? -9.735 7.386 -16.443 1.00 94.88 252 LEU A N 1
ATOM 1855 C CA . LEU A 1 252 ? -10.301 8.635 -15.917 1.00 94.88 252 LEU A CA 1
ATOM 1856 C C . LEU A 1 252 ? -11.463 8.402 -14.932 1.00 94.88 252 LEU A C 1
ATOM 1858 O O . LEU A 1 252 ? -12.115 9.379 -14.539 1.00 94.88 252 LEU A O 1
ATOM 1862 N N . ASP A 1 253 ? -11.807 7.138 -14.688 1.00 94.69 253 ASP A N 1
ATOM 1863 C CA . ASP A 1 253 ? -12.937 6.615 -13.899 1.00 94.69 253 ASP A CA 1
ATOM 1864 C C . ASP A 1 253 ? -12.582 5.168 -13.493 1.00 94.69 253 ASP A C 1
ATOM 1866 O O . ASP A 1 253 ? -13.171 4.206 -13.992 1.00 94.69 253 ASP A O 1
ATOM 1870 N N . SER A 1 254 ? -11.540 5.025 -12.667 1.00 94.94 254 SER A N 1
ATOM 1871 C CA . SER A 1 254 ? -10.827 3.773 -12.359 1.00 94.94 254 SER A CA 1
ATOM 1872 C C . SER A 1 254 ? -11.719 2.651 -11.819 1.00 94.94 254 SER A C 1
ATOM 1874 O O . SER A 1 254 ? -11.431 1.461 -11.984 1.00 94.94 254 SER A O 1
ATOM 1876 N N . ASP A 1 255 ? -12.807 2.990 -11.137 1.00 92.62 255 ASP A N 1
ATOM 1877 C CA . ASP A 1 255 ? -13.746 2.034 -10.551 1.00 92.62 255 ASP A CA 1
ATOM 1878 C C . ASP A 1 255 ? -15.036 1.835 -11.379 1.00 92.62 255 ASP A C 1
ATOM 1880 O O . ASP A 1 255 ? -15.854 0.945 -11.081 1.00 92.62 255 ASP A O 1
ATOM 1884 N N . GLY A 1 256 ? -15.193 2.620 -12.449 1.00 94.25 256 GLY A N 1
ATOM 1885 C CA . GLY A 1 256 ? -16.285 2.565 -13.410 1.00 94.25 256 GLY A CA 1
ATOM 1886 C C . GLY A 1 256 ? -17.656 2.899 -12.820 1.00 94.25 256 GLY A C 1
ATOM 1887 O O . GLY A 1 256 ? -18.688 2.427 -13.338 1.00 94.25 256 GLY A O 1
ATOM 1888 N N . ASP A 1 257 ? -17.714 3.659 -11.728 1.00 90.25 257 ASP A N 1
ATOM 1889 C CA . ASP A 1 257 ? -18.958 4.028 -11.056 1.00 90.25 257 ASP A CA 1
ATOM 1890 C C . ASP A 1 257 ? -19.673 5.218 -11.743 1.00 90.25 257 ASP A C 1
ATOM 1892 O O . ASP A 1 257 ? -20.909 5.368 -11.663 1.00 90.25 257 ASP A O 1
ATOM 1896 N N . GLY A 1 258 ? -18.931 5.988 -12.546 1.00 90.25 258 GLY A N 1
ATOM 1897 C CA . GLY A 1 258 ? -19.411 7.150 -13.288 1.00 90.25 258 GLY A CA 1
ATOM 1898 C C . GLY A 1 258 ? -19.108 8.499 -12.630 1.00 90.25 258 GLY A C 1
ATOM 1899 O O . GLY A 1 258 ? -19.581 9.534 -13.143 1.00 90.25 258 GLY A O 1
ATOM 1900 N N . VAL A 1 259 ? -18.378 8.509 -11.518 1.00 90.12 259 VAL A N 1
ATOM 1901 C CA . VAL A 1 259 ? -17.661 9.647 -10.951 1.00 90.12 259 VAL A CA 1
ATOM 1902 C C . VAL A 1 259 ? -16.219 9.623 -11.477 1.00 90.12 259 VAL A C 1
ATOM 1904 O O . VAL A 1 259 ? -15.591 8.588 -11.464 1.00 90.12 259 VAL A O 1
ATOM 1907 N N . PRO A 1 260 ? -15.703 10.731 -12.045 1.00 92.62 260 PRO A N 1
ATOM 1908 C CA . PRO A 1 260 ? -14.330 10.728 -12.549 1.00 92.62 260 PRO A CA 1
ATOM 1909 C C . PRO A 1 260 ? -13.302 10.930 -11.432 1.00 92.62 260 PRO A C 1
ATOM 1911 O O . PRO A 1 260 ? -13.449 11.909 -10.684 1.00 92.62 260 PRO A O 1
ATOM 1914 N N . ASP A 1 261 ? -12.200 10.185 -11.488 1.00 91.75 261 ASP A N 1
ATOM 1915 C CA . ASP A 1 261 ? -11.104 10.127 -10.504 1.00 91.75 261 ASP A CA 1
ATOM 1916 C C . ASP A 1 261 ? -10.610 11.514 -10.064 1.00 91.75 261 ASP A C 1
ATOM 1918 O O . ASP A 1 261 ? -10.539 11.846 -8.878 1.00 91.75 261 ASP A O 1
ATOM 1922 N N . ARG A 1 262 ? -10.447 12.442 -11.016 1.00 90.38 262 ARG A N 1
ATOM 1923 C CA . ARG A 1 262 ? -10.094 13.855 -10.756 1.00 90.38 262 ARG A CA 1
ATOM 1924 C C . ARG A 1 262 ? -10.987 14.578 -9.730 1.00 90.38 262 ARG A C 1
ATOM 1926 O O . ARG A 1 262 ? -10.647 15.687 -9.291 1.00 90.38 262 ARG A O 1
ATOM 1933 N N . GLU A 1 263 ? -12.225 14.112 -9.546 1.00 89.31 263 GLU A N 1
ATOM 1934 C CA . GLU A 1 263 ? -13.227 14.658 -8.626 1.00 89.31 263 GLU A CA 1
ATOM 1935 C C . GLU A 1 263 ? -13.133 13.985 -7.252 1.00 89.31 263 GLU A C 1
ATOM 1937 O O . GLU A 1 263 ? -13.349 14.675 -6.252 1.00 89.31 263 GLU A O 1
ATOM 1942 N N . GLU A 1 264 ? -12.730 12.717 -7.206 1.00 89.62 264 GLU A N 1
ATOM 1943 C CA . GLU A 1 264 ? -12.443 11.925 -6.000 1.00 89.62 264 GLU A CA 1
ATOM 1944 C C . GLU A 1 264 ? -11.032 12.157 -5.447 1.00 89.62 264 GLU A C 1
ATOM 1946 O O . GLU A 1 264 ? -10.807 12.028 -4.247 1.00 89.62 264 GLU A O 1
ATOM 1951 N N . ALA A 1 265 ? -10.103 12.663 -6.262 1.00 84.19 265 ALA A N 1
ATOM 1952 C CA . ALA A 1 265 ? -8.748 13.050 -5.863 1.00 84.19 265 ALA A CA 1
ATOM 1953 C C . ALA A 1 265 ? -8.706 14.074 -4.705 1.00 84.19 265 ALA A C 1
ATOM 1955 O O . ALA A 1 265 ? -7.666 14.287 -4.081 1.00 84.19 265 ALA A O 1
ATOM 1956 N N . GLY A 1 266 ? -9.821 14.759 -4.411 1.00 72.94 266 GLY A N 1
ATOM 1957 C CA . GLY A 1 266 ? -10.022 15.591 -3.215 1.00 72.94 266 GLY A CA 1
ATOM 1958 C C . GLY A 1 266 ? -9.199 16.886 -3.125 1.00 72.94 266 GLY A C 1
ATOM 1959 O O . GLY A 1 266 ? -9.582 17.811 -2.394 1.00 72.94 266 GLY A O 1
ATOM 1960 N N . ASP A 1 267 ? -8.105 17.028 -3.878 1.00 68.56 267 ASP A N 1
ATOM 1961 C CA . ASP A 1 267 ? -7.364 18.277 -4.040 1.00 68.56 267 ASP A CA 1
ATOM 1962 C C . ASP A 1 267 ? -6.745 18.473 -5.445 1.00 68.56 267 ASP A C 1
ATOM 1964 O O . ASP A 1 267 ? -7.100 17.811 -6.410 1.00 68.56 267 ASP A O 1
ATOM 1968 N N . LEU A 1 268 ? -5.952 19.540 -5.616 1.00 71.00 268 LEU A N 1
ATOM 1969 C CA . LEU A 1 268 ? -5.319 19.913 -6.896 1.00 71.00 268 LEU A CA 1
ATOM 1970 C C . LEU A 1 268 ? -3.790 19.804 -6.827 1.00 71.00 268 LEU A C 1
ATOM 1972 O O . LEU A 1 268 ? -3.083 20.486 -7.575 1.00 71.00 268 LEU A O 1
ATOM 1976 N N . ASN A 1 269 ? -3.268 19.091 -5.837 1.00 75.75 269 ASN A N 1
ATOM 1977 C CA . ASN A 1 269 ? -1.854 19.012 -5.544 1.00 75.75 269 ASN A CA 1
ATOM 1978 C C . ASN A 1 269 ? -1.380 17.572 -5.739 1.00 75.75 269 ASN A C 1
ATOM 1980 O O . ASN A 1 269 ? -1.490 16.754 -4.846 1.00 75.75 269 ASN A O 1
ATOM 1984 N N . LEU A 1 270 ? -0.713 17.328 -6.860 1.00 73.62 270 LEU A N 1
ATOM 1985 C CA . LEU A 1 270 ? -0.127 16.034 -7.229 1.00 73.62 270 LEU A CA 1
ATOM 1986 C C . LEU A 1 270 ? 0.728 15.375 -6.128 1.00 73.62 270 LEU A C 1
ATOM 1988 O O . LEU A 1 270 ? 0.862 14.169 -6.065 1.00 73.62 270 LEU A O 1
ATOM 1992 N N . VAL A 1 271 ? 1.319 16.147 -5.211 1.00 72.44 271 VAL A N 1
ATOM 1993 C CA . VAL A 1 271 ? 2.218 15.599 -4.175 1.00 72.44 271 VAL A CA 1
ATOM 1994 C C . VAL A 1 271 ? 1.474 15.142 -2.908 1.00 72.44 271 VAL A C 1
ATOM 1996 O O . VAL A 1 271 ? 2.105 14.744 -1.923 1.00 72.44 271 VAL A O 1
ATOM 1999 N N . THR A 1 272 ? 0.153 15.300 -2.846 1.00 74.94 272 THR A N 1
ATOM 2000 C CA . THR A 1 272 ? -0.655 14.813 -1.721 1.00 74.94 272 THR A CA 1
ATOM 2001 C C . THR A 1 272 ? -1.164 13.408 -2.028 1.00 74.94 272 THR A C 1
ATOM 2003 O O . THR A 1 272 ? -1.639 13.190 -3.132 1.00 74.94 272 THR A O 1
ATOM 2006 N N . PRO A 1 273 ? -1.069 12.454 -1.078 1.00 79.50 273 PRO A N 1
ATOM 2007 C CA . PRO A 1 273 ? -1.704 11.153 -1.259 1.00 79.50 273 PRO A CA 1
ATOM 2008 C C . PRO A 1 273 ? -3.205 11.340 -1.510 1.00 79.50 273 PRO A C 1
ATOM 2010 O O . PRO A 1 273 ? -3.787 12.211 -0.842 1.00 79.50 273 PRO A O 1
ATOM 2013 N N . PRO A 1 274 ? -3.813 10.545 -2.406 1.00 86.44 274 PRO A N 1
ATOM 2014 C CA . PRO A 1 274 ? -5.242 10.625 -2.663 1.00 86.44 274 PRO A CA 1
ATOM 2015 C C . PRO A 1 274 ? -6.054 10.327 -1.385 1.00 86.44 274 PRO A C 1
ATOM 2017 O O . PRO A 1 274 ? -5.544 9.671 -0.463 1.00 86.44 274 PRO A O 1
ATOM 2020 N N . PRO A 1 275 ? -7.286 10.855 -1.277 1.00 88.94 275 PRO A N 1
ATOM 2021 C CA . PRO A 1 275 ? -8.221 10.521 -0.207 1.00 88.94 275 PRO A CA 1
ATOM 2022 C C . PRO A 1 275 ? -8.471 9.012 -0.098 1.00 88.94 275 PRO A C 1
ATOM 2024 O O . PRO A 1 275 ? -8.416 8.301 -1.093 1.00 88.94 275 PRO A O 1
ATOM 2027 N N . ASP A 1 276 ? -8.695 8.561 1.135 1.00 87.31 276 ASP A N 1
ATOM 2028 C CA . ASP A 1 276 ? -9.038 7.188 1.536 1.00 87.31 276 ASP A CA 1
ATOM 2029 C C . ASP A 1 276 ? -10.028 7.340 2.704 1.00 87.31 276 ASP A C 1
ATOM 2031 O O . ASP A 1 276 ? -9.636 7.536 3.870 1.00 87.31 276 ASP A O 1
ATOM 2035 N N . SER A 1 277 ? -11.306 7.458 2.354 1.00 86.31 277 SER A N 1
ATOM 2036 C CA . SER A 1 277 ? -12.395 7.905 3.221 1.00 86.31 277 SER A CA 1
ATOM 2037 C C . SER A 1 277 ? -12.823 6.824 4.213 1.00 86.31 277 SER A C 1
ATOM 2039 O O . SER A 1 277 ? -13.052 7.130 5.395 1.00 86.31 277 SER A O 1
ATOM 2041 N N . ASP A 1 278 ? -12.823 5.554 3.804 1.00 79.69 278 ASP A N 1
ATOM 2042 C CA . ASP A 1 278 ? -13.129 4.410 4.668 1.00 79.69 278 ASP A CA 1
ATOM 2043 C C . ASP A 1 278 ? -11.896 3.847 5.421 1.00 79.69 278 ASP A C 1
ATOM 2045 O O . ASP A 1 278 ? -12.018 3.239 6.500 1.00 79.69 278 ASP A O 1
ATOM 2049 N N . GLY A 1 279 ? -10.682 4.162 4.960 1.00 85.88 279 GLY A N 1
ATOM 2050 C CA . GLY A 1 279 ? -9.419 3.789 5.587 1.00 85.88 279 GLY A CA 1
ATOM 2051 C C . GLY A 1 279 ? -9.018 2.334 5.351 1.00 85.88 279 GLY A C 1
ATOM 2052 O O . GLY A 1 279 ? -8.324 1.760 6.213 1.00 85.88 279 GLY A O 1
ATOM 2053 N N . ASP A 1 280 ? -9.495 1.708 4.273 1.00 79.00 280 ASP A N 1
ATOM 2054 C CA . ASP A 1 280 ? -9.191 0.318 3.919 1.00 79.00 280 ASP A CA 1
ATOM 2055 C C . ASP A 1 280 ? -7.835 0.151 3.202 1.00 79.00 280 ASP A C 1
ATOM 2057 O O . ASP A 1 280 ? -7.273 -0.957 3.171 1.00 79.00 280 ASP A O 1
ATOM 2061 N N . GLY A 1 281 ? -7.246 1.270 2.766 1.00 84.94 281 GLY A N 1
ATOM 2062 C CA . GLY A 1 281 ? -5.956 1.350 2.090 1.00 84.94 281 GLY A CA 1
ATOM 2063 C C . GLY A 1 281 ? -6.029 1.413 0.564 1.00 84.94 281 GLY A C 1
ATOM 2064 O O . GLY A 1 281 ? -4.972 1.279 -0.060 1.00 84.94 281 GLY A O 1
ATOM 2065 N N . ARG A 1 282 ? -7.219 1.586 -0.016 1.00 85.12 282 ARG A N 1
ATOM 2066 C CA . ARG A 1 282 ? -7.464 1.994 -1.407 1.00 85.12 282 ARG A CA 1
ATOM 2067 C C . ARG A 1 282 ? -7.878 3.464 -1.431 1.00 85.12 282 ARG A C 1
ATOM 2069 O O . ARG A 1 282 ? -8.421 3.955 -0.446 1.00 85.12 282 ARG A O 1
ATOM 2076 N N . SER A 1 283 ? -7.573 4.184 -2.506 1.00 89.94 283 SER A N 1
ATOM 2077 C CA . SER A 1 283 ? -8.074 5.555 -2.639 1.00 89.94 283 SER A CA 1
ATOM 2078 C C . SER A 1 283 ? -9.566 5.568 -2.958 1.00 89.94 283 SER A C 1
ATOM 2080 O O . SER A 1 283 ? -10.108 4.566 -3.419 1.00 89.94 283 SER A O 1
ATOM 2082 N N . ASP A 1 284 ? -10.214 6.709 -2.738 1.00 91.06 284 ASP A N 1
ATOM 2083 C CA . ASP A 1 284 ? -11.632 6.908 -3.062 1.00 91.06 284 ASP A CA 1
ATOM 2084 C C . ASP A 1 284 ? -11.903 6.629 -4.555 1.00 91.06 284 ASP A C 1
ATOM 2086 O O . ASP A 1 284 ? -12.787 5.847 -4.860 1.00 91.06 284 ASP A O 1
ATOM 2090 N N . ALA A 1 285 ? -11.038 7.106 -5.461 1.00 91.88 285 ALA A N 1
ATOM 2091 C CA . ALA A 1 285 ? -11.131 6.866 -6.913 1.00 91.88 285 ALA A CA 1
ATOM 2092 C C . ALA A 1 285 ? -11.057 5.378 -7.336 1.00 91.88 285 ALA A C 1
ATOM 2094 O O . ALA A 1 285 ? -11.418 5.007 -8.442 1.00 91.88 285 ALA A O 1
ATOM 2095 N N . GLN A 1 286 ? -10.572 4.487 -6.464 1.00 91.88 286 GLN A N 1
ATOM 2096 C CA . GLN A 1 286 ? -10.473 3.048 -6.753 1.00 91.88 286 GLN A CA 1
ATOM 2097 C C . GLN A 1 286 ? -11.677 2.258 -6.215 1.00 91.88 286 GLN A C 1
ATOM 2099 O O . GLN A 1 286 ? -11.629 1.018 -6.125 1.00 91.88 286 GLN A O 1
ATOM 2104 N N . GLN A 1 287 ? -12.722 2.950 -5.754 1.00 91.75 287 GLN A N 1
ATOM 2105 C CA . GLN A 1 287 ? -13.791 2.364 -4.961 1.00 91.75 287 GLN A CA 1
ATOM 2106 C C . GLN A 1 287 ? -15.169 2.906 -5.317 1.00 91.75 287 GLN A C 1
ATOM 2108 O O . GLN A 1 287 ? -15.527 4.003 -4.925 1.00 91.75 287 GLN A O 1
ATOM 2113 N N . VAL A 1 288 ? -16.015 1.998 -5.818 1.00 92.19 288 VAL A N 1
ATOM 2114 C CA . VAL A 1 288 ? -17.431 2.266 -6.151 1.00 92.19 288 VAL A CA 1
ATOM 2115 C C . VAL A 1 288 ? -18.257 2.805 -4.966 1.00 92.19 288 VAL A C 1
ATOM 2117 O O . VAL A 1 288 ? -19.416 3.146 -5.138 1.00 92.19 288 VAL A O 1
ATOM 2120 N N . ASP A 1 289 ? -17.742 2.767 -3.742 1.00 89.56 289 ASP A N 1
ATOM 2121 C CA . ASP A 1 289 ? -18.399 3.219 -2.508 1.00 89.56 289 ASP A CA 1
ATOM 2122 C C . ASP A 1 289 ? -17.283 3.732 -1.588 1.00 89.56 289 ASP A C 1
ATOM 2124 O O . ASP A 1 289 ? -16.736 2.961 -0.790 1.00 89.56 289 ASP A O 1
ATOM 2128 N N . ALA A 1 290 ? -16.875 4.990 -1.785 1.00 90.38 290 ALA A N 1
ATOM 2129 C CA . ALA A 1 290 ? -15.647 5.560 -1.223 1.00 90.38 290 ALA A CA 1
ATOM 2130 C C . ALA A 1 290 ? -15.623 5.591 0.317 1.00 90.38 290 ALA A C 1
ATOM 2132 O O . ALA A 1 290 ? -14.564 5.479 0.943 1.00 90.38 290 ALA A O 1
ATOM 2133 N N . ASP A 1 291 ? -16.782 5.720 0.965 1.00 83.94 291 ASP A N 1
ATOM 2134 C CA . ASP A 1 291 ? -16.904 5.761 2.427 1.00 83.94 291 ASP A CA 1
ATOM 2135 C C . ASP A 1 291 ? -17.429 4.458 3.072 1.00 83.94 291 ASP A C 1
ATOM 2137 O O . ASP A 1 291 ? -17.522 4.348 4.311 1.00 83.94 291 ASP A O 1
ATOM 2141 N N . GLY A 1 292 ? -17.748 3.453 2.251 1.00 86.25 292 GLY A N 1
ATOM 2142 C CA . GLY A 1 292 ? -18.173 2.120 2.666 1.00 86.25 292 GLY A CA 1
ATOM 2143 C C . GLY A 1 292 ? -19.521 2.092 3.397 1.00 86.25 292 GLY A C 1
ATOM 2144 O O . GLY A 1 292 ? -19.771 1.216 4.257 1.00 86.25 292 GLY A O 1
ATOM 2145 N N . ASP A 1 293 ? -20.405 3.060 3.149 1.00 80.31 293 ASP A N 1
ATOM 2146 C CA . ASP A 1 293 ? -21.709 3.131 3.798 1.00 80.31 293 ASP A CA 1
ATOM 2147 C C . ASP A 1 293 ? -22.751 2.183 3.178 1.00 80.31 293 ASP A C 1
ATOM 2149 O O . ASP A 1 293 ? -23.692 1.776 3.888 1.00 80.31 293 ASP A O 1
ATOM 2153 N N . GLY A 1 294 ? -22.542 1.754 1.928 1.00 86.25 294 GLY A N 1
ATOM 2154 C CA . GLY A 1 294 ? -23.415 0.888 1.137 1.00 86.25 294 GLY A CA 1
ATOM 2155 C C . GLY A 1 294 ? -24.255 1.583 0.053 1.00 86.25 294 GLY A C 1
ATOM 2156 O O . GLY A 1 294 ? -25.150 0.917 -0.494 1.00 86.25 294 GLY A O 1
ATOM 2157 N N . LEU A 1 295 ? -24.043 2.872 -0.214 1.00 86.19 295 LEU A N 1
ATOM 2158 C CA . LEU A 1 295 ? -24.550 3.650 -1.350 1.00 86.19 295 LEU A CA 1
ATOM 2159 C C . LEU A 1 295 ? -23.344 4.003 -2.229 1.00 86.19 295 LEU A C 1
ATOM 2161 O O . LEU A 1 295 ? -22.336 4.412 -1.694 1.00 86.19 295 LEU A O 1
ATOM 2165 N N . ASN A 1 296 ? -23.418 3.793 -3.545 1.00 91.62 296 ASN A N 1
ATOM 2166 C CA . ASN A 1 296 ? -22.281 4.128 -4.407 1.00 91.62 296 ASN A CA 1
ATOM 2167 C C . ASN A 1 296 ? -22.235 5.626 -4.718 1.00 91.62 296 ASN A C 1
ATOM 2169 O O . ASN A 1 296 ? -23.293 6.263 -4.814 1.00 91.62 296 ASN A O 1
ATOM 2173 N N . ASP A 1 297 ? -21.047 6.142 -5.000 1.00 91.44 297 ASP A N 1
ATOM 2174 C CA . ASP A 1 297 ? -20.759 7.566 -5.184 1.00 91.44 297 ASP A CA 1
ATOM 2175 C C . ASP A 1 297 ? -21.665 8.224 -6.242 1.00 91.44 297 ASP A C 1
ATOM 2177 O O . ASP A 1 297 ? -22.165 9.353 -6.093 1.00 91.44 297 ASP A O 1
ATOM 2181 N N . GLN A 1 298 ? -21.991 7.497 -7.310 1.00 93.94 298 GLN A N 1
ATOM 2182 C CA . GLN A 1 298 ? -22.943 7.968 -8.313 1.00 93.94 298 GLN A CA 1
ATOM 2183 C C . GLN A 1 298 ? -24.409 8.051 -7.826 1.00 93.94 298 GLN A C 1
ATOM 2185 O O . GLN A 1 298 ? -25.147 8.978 -8.213 1.00 93.94 298 GLN A O 1
ATOM 2190 N N . ASP A 1 299 ? -24.887 7.102 -7.010 1.00 91.94 299 ASP A N 1
ATOM 2191 C CA . ASP A 1 299 ? -26.224 7.207 -6.402 1.00 91.94 299 ASP A CA 1
ATOM 2192 C C . ASP A 1 299 ? -26.234 8.327 -5.352 1.00 91.94 299 ASP A C 1
ATOM 2194 O O . ASP A 1 299 ? -27.206 9.085 -5.271 1.00 91.94 299 ASP A O 1
ATOM 2198 N N . GLU A 1 300 ? -25.134 8.528 -4.636 1.00 92.88 300 GLU A N 1
ATOM 2199 C CA . GLU A 1 300 ? -24.965 9.626 -3.686 1.00 92.88 300 GLU A CA 1
ATOM 2200 C C . GLU A 1 300 ? -25.053 10.995 -4.346 1.00 92.88 300 GLU A C 1
ATOM 2202 O O . GLU A 1 300 ? -25.821 11.861 -3.918 1.00 92.88 300 GLU A O 1
ATOM 2207 N N . ARG A 1 301 ? -24.403 11.181 -5.497 1.00 89.62 301 ARG A N 1
ATOM 2208 C CA . ARG A 1 301 ? -24.586 12.391 -6.317 1.00 89.62 301 ARG A CA 1
ATOM 2209 C C . ARG A 1 301 ? -26.026 12.614 -6.742 1.00 89.62 301 ARG A C 1
ATOM 2211 O O . ARG A 1 301 ? -26.463 13.762 -6.896 1.00 89.62 301 ARG A O 1
ATOM 2218 N N . THR A 1 302 ? -26.761 11.532 -6.975 1.00 90.88 302 THR A N 1
ATOM 2219 C CA . THR A 1 302 ? -28.169 11.596 -7.369 1.00 90.88 302 THR A CA 1
ATOM 2220 C C . THR A 1 302 ? -29.054 12.031 -6.200 1.00 90.88 302 THR A C 1
ATOM 2222 O O . THR A 1 302 ? -29.971 12.836 -6.406 1.00 90.88 302 THR A O 1
ATOM 2225 N N . GLU A 1 303 ? -28.763 11.548 -4.994 1.00 89.25 303 GLU A N 1
ATOM 2226 C CA . GLU A 1 303 ? -29.474 11.892 -3.755 1.00 89.25 303 GLU A CA 1
ATOM 2227 C C . GLU A 1 303 ? -28.971 13.210 -3.128 1.00 89.25 303 GLU A C 1
ATOM 2229 O O . GLU A 1 303 ? -29.684 13.856 -2.357 1.00 89.25 303 GLU A O 1
ATOM 2234 N N . GLY A 1 304 ? -27.812 13.703 -3.571 1.00 92.25 304 GLY A N 1
ATOM 2235 C CA . GLY A 1 304 ? -27.193 14.952 -3.134 1.00 92.25 304 GLY A CA 1
ATOM 2236 C C . GLY A 1 304 ? -26.371 14.828 -1.852 1.00 92.25 304 GLY A C 1
ATOM 2237 O O . GLY A 1 304 ? -26.155 15.859 -1.204 1.00 92.25 304 GLY A O 1
ATOM 2238 N N . THR A 1 305 ? -25.962 13.609 -1.503 1.00 91.44 305 THR A N 1
ATOM 2239 C CA . THR A 1 305 ? -25.079 13.283 -0.377 1.00 91.44 305 THR A CA 1
ATOM 2240 C C . THR A 1 305 ? -23.605 13.472 -0.759 1.00 91.44 305 THR A C 1
ATOM 2242 O O . THR A 1 305 ? -23.296 13.833 -1.900 1.00 91.44 305 THR A O 1
ATOM 2245 N N . ASP A 1 306 ? -22.713 13.402 0.225 1.00 89.44 306 ASP A N 1
ATOM 2246 C CA . ASP A 1 306 ? -21.266 13.576 0.082 1.00 89.44 306 ASP A CA 1
ATOM 2247 C C . ASP A 1 306 ? -20.591 12.198 0.024 1.00 89.44 306 ASP A C 1
ATOM 2249 O O . ASP A 1 306 ? -20.532 11.566 1.074 1.00 89.44 306 ASP A O 1
ATOM 2253 N N . PRO A 1 307 ? -20.030 11.780 -1.132 1.00 91.12 307 PRO A N 1
ATOM 2254 C CA . PRO A 1 307 ? -19.499 10.423 -1.302 1.00 91.12 307 PRO A CA 1
ATOM 2255 C C . PRO A 1 307 ? -18.341 10.026 -0.387 1.00 91.12 307 PRO A C 1
ATOM 2257 O O . PRO A 1 307 ? -17.986 8.867 -0.228 1.00 91.12 307 PRO A O 1
ATOM 2260 N N . THR A 1 308 ? -17.731 11.021 0.251 1.00 89.06 308 THR A N 1
ATOM 2261 C CA . THR A 1 308 ? -16.617 10.819 1.183 1.00 89.06 308 THR A CA 1
ATOM 2262 C C . THR A 1 308 ? -17.076 10.791 2.643 1.00 89.06 308 THR A C 1
ATOM 2264 O O . THR A 1 308 ? -16.263 10.862 3.575 1.00 89.06 308 THR A O 1
ATOM 2267 N N . ASN A 1 309 ? -18.389 10.782 2.890 1.00 86.81 309 ASN A N 1
ATOM 2268 C CA . ASN A 1 309 ? -18.952 10.913 4.222 1.00 86.81 309 ASN A CA 1
ATOM 2269 C C . ASN A 1 309 ? -20.251 10.125 4.413 1.00 86.81 309 ASN A C 1
ATOM 2271 O O . ASN A 1 309 ? -21.341 10.654 4.211 1.00 86.81 309 ASN A O 1
ATOM 2275 N N . ALA A 1 310 ? -20.098 8.982 5.086 1.00 84.56 310 ALA A N 1
ATOM 2276 C CA . ALA A 1 310 ? -21.129 7.968 5.302 1.00 84.56 310 ALA A CA 1
ATOM 2277 C C . ALA A 1 310 ? -22.395 8.417 6.057 1.00 84.56 310 ALA A C 1
ATOM 2279 O O . ALA A 1 310 ? -23.220 7.579 6.402 1.00 84.56 310 ALA A O 1
ATOM 2280 N N . ASP A 1 311 ? -22.496 9.677 6.470 1.00 83.06 311 ASP A N 1
ATOM 2281 C CA . ASP A 1 311 ? -23.627 10.318 7.153 1.00 83.06 311 ASP A CA 1
ATOM 2282 C C . ASP A 1 311 ? -23.545 11.819 6.827 1.00 83.06 311 ASP A C 1
ATOM 2284 O O . ASP A 1 311 ? -22.925 12.609 7.563 1.00 83.06 311 ASP A O 1
ATOM 2288 N N . THR A 1 312 ? -24.088 12.210 5.670 1.00 87.00 312 THR A N 1
ATOM 2289 C CA . THR A 1 312 ? -23.908 13.556 5.104 1.00 87.00 312 THR A CA 1
ATOM 2290 C C . THR A 1 312 ? -24.410 14.656 6.034 1.00 87.00 312 THR A C 1
ATOM 2292 O O . THR A 1 312 ? -23.797 15.728 6.153 1.00 87.00 312 THR A O 1
ATOM 2295 N N . ASP A 1 313 ? -25.525 14.423 6.719 1.00 79.44 313 ASP A N 1
ATOM 2296 C CA . ASP A 1 313 ? -26.178 15.431 7.548 1.00 79.44 313 ASP A CA 1
ATOM 2297 C C . ASP A 1 313 ? -25.788 15.387 9.039 1.00 79.44 313 ASP A C 1
ATOM 2299 O O . ASP A 1 313 ? -26.022 16.355 9.788 1.00 79.44 313 ASP A O 1
ATOM 2303 N N . GLY A 1 314 ? -25.112 14.317 9.464 1.00 76.00 314 GLY A N 1
ATOM 2304 C CA . GLY A 1 314 ? -24.629 14.101 10.822 1.00 76.00 314 GLY A CA 1
ATOM 2305 C C . GLY A 1 314 ? -25.731 13.763 11.830 1.00 76.00 314 GLY A C 1
ATOM 2306 O O . GLY A 1 314 ? -25.560 14.037 13.034 1.00 76.00 314 GLY A O 1
ATOM 2307 N N . GLY A 1 315 ? -26.867 13.241 11.371 1.00 67.62 315 GLY A N 1
ATOM 2308 C CA . GLY A 1 315 ? -28.015 12.809 12.170 1.00 67.62 315 GLY A CA 1
ATOM 2309 C C . GLY A 1 315 ? -27.782 11.481 12.900 1.00 67.62 315 GLY A C 1
ATOM 2310 O O . GLY A 1 315 ? -28.313 11.255 14.006 1.00 67.62 315 GLY A O 1
ATOM 2311 N N . GLY A 1 316 ? -26.853 10.664 12.395 1.00 61.50 316 GLY A N 1
ATOM 2312 C CA . GLY A 1 316 ? -26.411 9.408 12.997 1.00 61.50 316 GLY A CA 1
ATOM 2313 C C . GLY A 1 316 ? -26.964 8.147 12.332 1.00 61.50 316 GLY A C 1
ATOM 2314 O O . GLY A 1 316 ? -26.855 7.064 12.932 1.00 61.50 316 GLY A O 1
ATOM 2315 N N . VAL A 1 317 ? -27.558 8.259 11.145 1.00 66.44 317 VAL A N 1
ATOM 2316 C CA . VAL A 1 317 ? -27.885 7.146 10.243 1.00 66.44 317 VAL A CA 1
ATOM 2317 C C . VAL A 1 317 ? -27.091 7.335 8.949 1.00 66.44 317 VAL A C 1
ATOM 231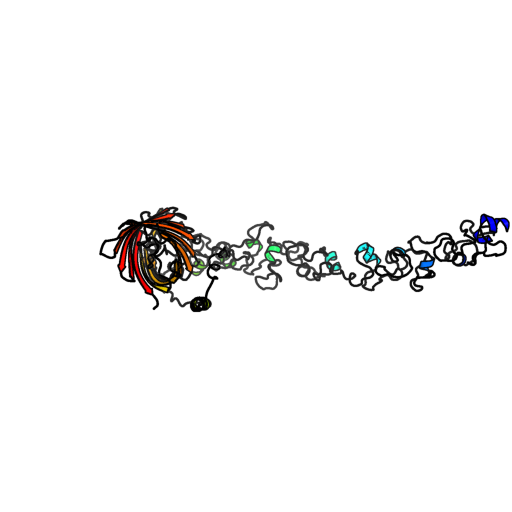9 O O . VAL A 1 317 ? -26.747 8.448 8.606 1.00 66.44 317 VAL A O 1
ATOM 2322 N N . ARG A 1 318 ? -26.718 6.226 8.302 1.00 74.44 318 ARG A N 1
ATOM 2323 C CA . ARG A 1 318 ? -25.968 6.263 7.045 1.00 74.44 318 ARG A CA 1
ATOM 2324 C C . ARG A 1 318 ? -26.855 6.640 5.866 1.00 74.44 318 ARG A C 1
ATOM 2326 O O . ARG A 1 318 ? -27.995 6.162 5.835 1.00 74.44 318 ARG A O 1
ATOM 2333 N N . ASP A 1 319 ? -26.319 7.340 4.882 1.00 79.19 319 ASP A N 1
ATOM 2334 C CA . ASP A 1 319 ? -27.057 7.815 3.711 1.00 79.19 319 ASP A CA 1
ATOM 2335 C C . ASP A 1 319 ? -27.720 6.647 2.958 1.00 79.19 319 ASP A C 1
ATOM 2337 O O . ASP A 1 319 ? -28.939 6.655 2.722 1.00 79.19 319 ASP A O 1
ATOM 2341 N N . SER A 1 320 ? -26.994 5.540 2.743 1.00 84.44 320 SER A N 1
ATOM 2342 C CA . SER A 1 320 ? -27.537 4.305 2.140 1.00 84.44 320 SER A CA 1
ATOM 2343 C C . SER A 1 320 ? -28.775 3.766 2.852 1.00 84.44 320 SER A C 1
ATOM 2345 O O . SER A 1 320 ? -29.739 3.250 2.261 1.00 84.44 320 SER A O 1
ATOM 2347 N N . VAL A 1 321 ? -28.764 3.879 4.176 1.00 79.25 321 VAL A N 1
ATOM 2348 C CA . VAL A 1 321 ? -29.794 3.357 5.055 1.00 79.25 321 VAL A CA 1
ATOM 2349 C C . VAL A 1 321 ? -31.030 4.249 5.010 1.00 79.25 321 VAL A C 1
ATOM 2351 O O . VAL A 1 321 ? -32.152 3.739 5.122 1.00 79.25 321 VAL A O 1
ATOM 2354 N N . GLU A 1 322 ? -30.847 5.550 4.841 1.00 79.31 322 GLU A N 1
ATOM 2355 C CA . GLU A 1 322 ? -31.914 6.537 4.731 1.00 79.31 322 GLU A CA 1
ATOM 2356 C C . GLU A 1 322 ? -32.630 6.460 3.394 1.00 79.31 322 GLU A C 1
ATOM 2358 O O . GLU A 1 322 ? -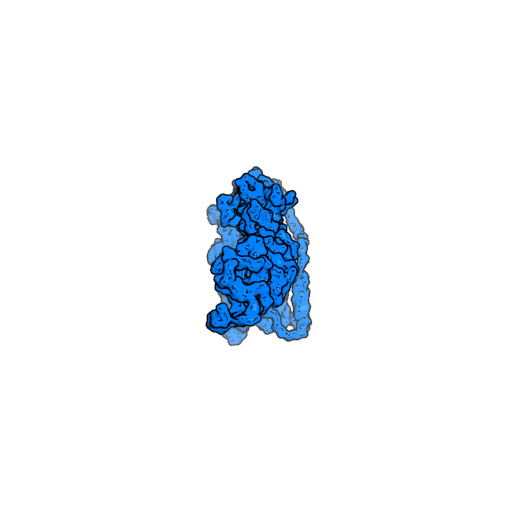33.856 6.290 3.363 1.00 79.31 322 GLU A O 1
ATOM 2363 N N . VAL A 1 323 ? -31.864 6.410 2.304 1.00 83.19 323 VAL A N 1
ATOM 2364 C CA . VAL A 1 323 ? -32.374 6.220 0.940 1.00 83.19 323 VAL A CA 1
ATOM 2365 C C . VAL A 1 323 ? -33.180 4.922 0.848 1.00 83.19 323 VAL A C 1
ATOM 2367 O O . VAL A 1 323 ? -34.324 4.913 0.376 1.00 83.19 323 VAL A O 1
ATOM 2370 N N . GLN A 1 324 ? -32.670 3.816 1.408 1.00 78.69 324 GLN A N 1
ATOM 2371 C CA . GLN A 1 324 ? -33.395 2.538 1.448 1.00 78.69 324 GLN A CA 1
ATOM 2372 C C . GLN A 1 324 ? -34.723 2.621 2.231 1.00 78.69 324 GLN A C 1
ATOM 2374 O O . GLN A 1 324 ? -35.669 1.871 1.948 1.00 78.69 324 GLN A O 1
ATOM 2379 N N . ARG A 1 325 ? -34.810 3.498 3.237 1.00 69.38 325 ARG A N 1
ATOM 2380 C CA . ARG A 1 325 ? -35.985 3.659 4.115 1.00 69.38 325 ARG A CA 1
ATOM 2381 C C . ARG A 1 325 ? -36.928 4.775 3.668 1.00 69.38 325 ARG A C 1
ATOM 2383 O O . ARG A 1 325 ? -38.070 4.803 4.138 1.00 69.38 325 ARG A O 1
ATOM 2390 N N . GLY A 1 326 ? -36.493 5.633 2.750 1.00 74.56 326 GLY A N 1
ATOM 2391 C CA . GLY A 1 326 ? -37.217 6.814 2.296 1.00 74.56 326 GLY A CA 1
ATOM 2392 C C . GLY A 1 326 ? -37.269 7.947 3.327 1.00 74.56 326 GLY A C 1
ATOM 2393 O O . GLY A 1 326 ? -38.260 8.688 3.319 1.00 74.56 326 GLY A O 1
ATOM 2394 N N . SER A 1 327 ? -36.282 8.029 4.231 1.00 75.50 327 SER A N 1
ATOM 2395 C CA . SER A 1 327 ? -35.937 9.277 4.937 1.00 75.50 327 SER A CA 1
ATOM 2396 C C . SER A 1 327 ? -35.095 10.174 4.019 1.00 75.50 327 SER A C 1
ATOM 2398 O O . SER A 1 327 ? -34.726 9.753 2.922 1.00 75.50 327 SER A O 1
ATOM 2400 N N . ASP A 1 328 ? -34.925 11.437 4.399 1.00 82.75 328 ASP A N 1
ATOM 2401 C CA . ASP A 1 328 ? -34.137 12.424 3.654 1.00 82.75 328 ASP A CA 1
ATOM 2402 C C . ASP A 1 328 ? -32.706 12.442 4.222 1.00 82.75 328 ASP A C 1
ATOM 2404 O O . ASP A 1 328 ? -32.561 12.937 5.336 1.00 82.75 328 ASP A O 1
ATOM 2408 N N . PRO A 1 329 ? -31.678 11.952 3.494 1.00 86.88 329 PRO A N 1
ATOM 2409 C CA . PRO A 1 329 ? -30.287 11.870 3.982 1.00 86.88 329 PRO A CA 1
ATOM 2410 C C . PRO A 1 329 ? -29.609 13.244 4.173 1.00 86.88 329 PRO A C 1
ATOM 2412 O O . PRO A 1 329 ? -28.419 13.357 4.446 1.00 86.88 329 PRO A O 1
ATOM 2415 N N . LEU A 1 330 ? -30.358 14.332 3.960 1.00 90.19 330 LEU A N 1
ATOM 2416 C CA . LEU A 1 330 ? -29.920 15.712 4.149 1.00 90.19 330 LEU A CA 1
ATOM 2417 C C . LEU A 1 330 ? -30.673 16.417 5.300 1.00 90.19 330 LEU A C 1
ATOM 2419 O O . LEU A 1 330 ? -30.535 17.642 5.462 1.00 90.19 330 LEU A O 1
ATOM 2423 N N . ASP A 1 331 ? -31.510 15.700 6.061 1.00 81.62 331 ASP A N 1
ATOM 2424 C CA . ASP A 1 331 ? -32.278 16.212 7.203 1.00 81.62 331 ASP A CA 1
ATOM 2425 C C . ASP A 1 331 ? -32.070 15.378 8.492 1.00 81.62 331 ASP A C 1
ATOM 2427 O O . ASP A 1 331 ? -32.805 14.423 8.744 1.00 81.62 331 ASP A O 1
ATOM 2431 N N . PRO A 1 332 ? -31.229 15.839 9.440 1.00 77.31 332 PRO A N 1
ATOM 2432 C CA . PRO A 1 332 ? -30.847 15.044 10.614 1.00 77.31 332 PRO A CA 1
ATOM 2433 C C . PRO A 1 332 ? -31.975 14.911 11.661 1.00 77.31 332 PRO A C 1
ATOM 2435 O O . PRO A 1 332 ? -31.807 14.360 12.757 1.00 77.31 332 PRO A O 1
ATOM 2438 N N . ASP A 1 333 ? -33.130 15.546 11.422 1.00 71.88 333 ASP A N 1
ATOM 2439 C CA . ASP A 1 333 ? -34.326 15.437 12.264 1.00 71.88 333 ASP A CA 1
ATOM 2440 C C . ASP A 1 333 ? -35.231 14.247 11.845 1.00 71.88 333 ASP A C 1
ATOM 2442 O O . ASP A 1 333 ? -36.261 13.981 12.494 1.00 71.88 333 ASP A O 1
ATOM 2446 N N . ASP A 1 334 ? -34.885 13.543 10.766 1.00 64.81 334 ASP A N 1
ATOM 2447 C CA . ASP A 1 334 ? -35.769 12.716 9.942 1.00 64.81 334 ASP A CA 1
ATOM 2448 C C . ASP A 1 334 ? -35.289 11.250 9.803 1.00 64.81 334 ASP A C 1
ATOM 2450 O O . ASP A 1 334 ? -36.122 10.372 9.568 1.00 64.81 334 ASP A O 1
ATOM 2454 N N . ASP A 1 335 ? -34.066 10.925 10.220 1.00 59.66 335 ASP A N 1
ATOM 2455 C CA . ASP A 1 335 ? -33.393 9.614 10.109 1.00 59.66 335 ASP A CA 1
ATOM 2456 C C . ASP A 1 335 ? -34.154 8.423 10.722 1.00 59.66 335 ASP A C 1
ATOM 2458 O O . ASP A 1 335 ? -33.924 7.233 10.461 1.00 59.66 335 ASP A O 1
ATOM 2462 N N . PHE A 1 336 ? -35.075 8.726 11.637 1.00 53.59 336 PHE A N 1
ATOM 2463 C CA . PHE A 1 336 ? -35.895 7.741 12.343 1.00 53.59 336 PHE A CA 1
ATOM 2464 C C . PHE A 1 336 ? -37.349 7.699 11.854 1.00 53.59 336 PHE A C 1
ATOM 2466 O O . PHE A 1 336 ? -38.195 7.001 12.435 1.00 53.59 336 PHE A O 1
ATOM 2473 N N . LYS A 1 337 ? -37.677 8.445 10.805 1.00 47.12 337 LYS A N 1
ATOM 2474 C CA . LYS A 1 337 ? -38.999 8.521 10.184 1.00 47.12 337 LYS A CA 1
ATOM 2475 C C . LYS A 1 337 ? -39.151 7.331 9.231 1.00 47.12 337 LYS A C 1
ATOM 2477 O O . LYS A 1 337 ? -38.286 7.036 8.430 1.00 47.12 337 LYS A O 1
ATOM 2482 N N . GLY A 1 338 ? -40.248 6.579 9.361 1.00 41.94 338 GLY A N 1
ATOM 2483 C CA . GLY A 1 338 ? -40.526 5.407 8.506 1.00 41.94 338 GLY A CA 1
ATOM 2484 C C . GLY A 1 338 ? -40.397 4.037 9.183 1.00 41.94 338 GLY A C 1
ATOM 2485 O O . GLY A 1 338 ? -40.890 3.046 8.650 1.00 41.94 338 GLY A O 1
ATOM 2486 N N . TRP A 1 339 ? -39.878 3.960 10.413 1.00 39.59 339 TRP A N 1
ATOM 2487 C CA . TRP A 1 339 ? -39.729 2.676 11.114 1.00 39.59 339 TRP A CA 1
ATOM 2488 C C . TRP A 1 339 ? -41.044 1.967 11.482 1.00 39.59 339 TRP A C 1
ATOM 2490 O O . TRP A 1 339 ? -40.986 0.782 11.798 1.00 39.59 339 TRP A O 1
ATOM 2500 N N . LEU A 1 340 ? -42.216 2.625 11.409 1.00 33.28 340 LEU A N 1
ATOM 2501 C CA . LEU A 1 340 ? -43.554 2.008 11.480 1.00 33.28 340 LEU A CA 1
ATOM 2502 C C . LEU A 1 340 ? -44.648 2.928 10.879 1.00 33.28 340 LEU A C 1
ATOM 2504 O O . LEU A 1 340 ? -44.880 4.019 11.401 1.00 33.28 340 LEU A O 1
ATOM 2508 N N . GLU A 1 341 ? -45.430 2.458 9.893 1.00 35.03 341 GLU A N 1
ATOM 2509 C CA . GLU A 1 341 ? -46.823 2.932 9.754 1.00 35.03 341 GLU A CA 1
ATOM 2510 C C . GLU A 1 341 ? -47.593 2.595 11.050 1.00 35.03 341 GLU A C 1
ATOM 2512 O O . GLU A 1 341 ? -47.295 1.588 11.703 1.00 35.03 341 GLU A O 1
ATOM 2517 N N . GLU A 1 342 ? -48.578 3.422 11.443 1.00 32.50 342 GLU A N 1
ATOM 2518 C CA . GLU A 1 342 ? -49.355 3.274 12.688 1.00 32.50 342 GLU A CA 1
ATOM 2519 C C . GLU A 1 342 ? -49.735 1.802 12.990 1.00 32.50 342 GLU A C 1
ATOM 2521 O O . GLU A 1 342 ? -50.687 1.253 12.436 1.00 32.50 342 GLU A O 1
ATOM 2526 N N . GLY A 1 343 ? -49.019 1.167 13.930 1.00 35.78 343 GLY A N 1
ATOM 2527 C CA . GLY A 1 343 ? -49.368 -0.148 14.482 1.00 35.78 343 GLY A CA 1
ATOM 2528 C C . GLY A 1 343 ? -48.577 -1.372 13.997 1.00 35.78 343 GLY A C 1
ATOM 2529 O O . GLY A 1 343 ? -48.959 -2.487 14.362 1.00 35.78 343 GLY A O 1
ATOM 2530 N N . GLY A 1 344 ? -47.490 -1.230 13.233 1.00 28.31 344 GLY A N 1
ATOM 2531 C CA . GLY A 1 344 ? -46.598 -2.366 12.948 1.00 28.31 344 GLY A CA 1
ATOM 2532 C C . GLY A 1 344 ? -45.715 -2.762 14.149 1.00 28.31 344 GLY A C 1
ATOM 2533 O O . GLY A 1 344 ? -45.554 -2.013 15.105 1.00 28.31 344 GLY A O 1
ATOM 2534 N N . SER A 1 345 ? -45.163 -3.976 14.134 1.00 31.59 345 SER A N 1
ATOM 2535 C CA . SER A 1 345 ? -44.233 -4.490 15.155 1.00 31.59 345 SER A CA 1
ATOM 2536 C C . SER A 1 345 ? -42.960 -4.982 14.475 1.00 31.59 345 SER A C 1
ATOM 2538 O O . SER A 1 345 ? -43.042 -5.641 13.441 1.00 31.59 345 SER A O 1
ATOM 2540 N N . VAL A 1 346 ? -41.798 -4.672 15.056 1.00 32.97 346 VAL A N 1
ATOM 2541 C CA . VAL A 1 346 ? -40.495 -5.125 14.551 1.00 32.97 346 VAL A CA 1
ATOM 2542 C C . VAL A 1 346 ? -40.382 -6.635 14.770 1.00 32.97 346 VAL A C 1
ATOM 2544 O O . VAL A 1 346 ? -40.563 -7.130 15.887 1.00 32.97 346 VAL A O 1
ATOM 2547 N N . ALA A 1 347 ? -40.133 -7.381 13.695 1.00 29.47 347 ALA A N 1
ATOM 2548 C CA . ALA A 1 347 ? -39.871 -8.810 13.764 1.00 29.47 347 ALA A CA 1
ATOM 2549 C C . ALA A 1 347 ? -38.548 -9.042 14.507 1.00 29.47 347 ALA A C 1
ATOM 2551 O O . ALA A 1 347 ? -37.498 -8.577 14.080 1.00 29.47 347 ALA A O 1
ATOM 2552 N N . GLY A 1 348 ? -38.604 -9.768 15.626 1.00 30.41 348 GLY A N 1
ATOM 2553 C CA . GLY A 1 348 ? -37.408 -10.205 16.336 1.00 30.41 348 GLY A CA 1
ATOM 2554 C C . GLY A 1 348 ? -36.543 -11.079 15.431 1.00 30.41 348 GLY A C 1
ATOM 2555 O O . GLY A 1 348 ? -37.008 -12.105 14.925 1.00 30.41 348 GLY A O 1
ATOM 2556 N N . GLY A 1 349 ? -35.287 -10.677 15.246 1.00 28.00 349 GLY A N 1
ATOM 2557 C CA . GLY A 1 349 ? -34.289 -11.476 14.551 1.00 28.00 349 GLY A CA 1
ATOM 2558 C C . GLY A 1 349 ? -34.135 -12.838 15.226 1.00 28.00 349 GLY A C 1
ATOM 2559 O O . GLY A 1 349 ? -33.779 -12.951 16.400 1.00 28.00 349 GLY A O 1
ATOM 2560 N N . CYS A 1 350 ? -34.424 -13.903 14.481 1.00 26.67 350 CYS A N 1
ATOM 2561 C CA . CYS A 1 350 ? -34.003 -15.246 14.846 1.00 26.67 350 CYS A CA 1
ATOM 2562 C C . CYS A 1 350 ? -32.495 -15.339 14.594 1.00 26.67 350 CYS A C 1
ATOM 2564 O O . CYS A 1 350 ? -32.079 -15.553 13.460 1.00 26.67 350 CYS A O 1
ATOM 2566 N N . GLY A 1 351 ? -31.682 -15.198 15.644 1.00 28.89 351 GLY A N 1
ATOM 2567 C CA . GLY A 1 351 ? -30.245 -15.461 15.582 1.00 28.89 351 GLY A CA 1
ATOM 2568 C C . GLY A 1 351 ? -29.972 -16.922 15.221 1.00 28.89 351 GLY A C 1
ATOM 2569 O O . GLY A 1 351 ? -29.987 -17.801 16.084 1.00 28.89 351 GLY A O 1
ATOM 2570 N N . CYS A 1 352 ? -29.731 -17.187 13.940 1.00 23.84 352 CYS A N 1
ATOM 2571 C CA . CYS A 1 352 ? -28.997 -18.361 13.495 1.00 23.84 352 CYS A CA 1
ATOM 2572 C C . CYS A 1 352 ? -27.539 -17.943 13.334 1.00 23.84 352 CYS A C 1
ATOM 2574 O O . CYS A 1 352 ? -27.228 -17.040 12.567 1.00 23.84 352 CYS A O 1
ATOM 2576 N N . ALA A 1 353 ? -26.673 -18.604 14.098 1.00 35.00 353 ALA A N 1
ATOM 2577 C CA . ALA A 1 353 ? -25.230 -18.464 14.050 1.00 35.00 353 ALA A CA 1
ATOM 2578 C C . ALA A 1 353 ? -24.702 -18.573 12.611 1.00 35.00 353 ALA A C 1
ATOM 2580 O O . ALA A 1 353 ? -24.836 -19.625 11.981 1.00 35.00 353 ALA A O 1
ATOM 2581 N N . THR A 1 354 ? -24.054 -17.521 12.124 1.00 28.25 354 THR A N 1
ATOM 2582 C CA . THR A 1 354 ? -23.156 -17.595 10.975 1.00 28.25 354 THR A CA 1
ATOM 2583 C C . THR A 1 354 ? -21.772 -18.029 11.471 1.00 28.25 354 THR A C 1
ATOM 2585 O O . THR A 1 354 ? -21.200 -17.480 12.408 1.00 28.25 354 THR A O 1
ATOM 2588 N N . SER A 1 355 ? -21.323 -19.159 10.920 1.00 32.88 355 SER A N 1
ATOM 2589 C CA . SER A 1 355 ? -19.935 -19.639 10.841 1.00 32.88 355 SER A CA 1
ATOM 2590 C C . SER A 1 355 ? -18.992 -19.372 12.026 1.00 32.88 355 SER A C 1
ATOM 2592 O O . SER A 1 355 ? -17.962 -18.722 11.890 1.00 32.88 355 SER A O 1
ATOM 2594 N N . ALA A 1 356 ? -19.206 -20.081 13.139 1.00 31.48 356 ALA A N 1
ATOM 2595 C CA . ALA A 1 356 ? -18.113 -20.480 14.035 1.00 31.48 356 ALA A CA 1
ATOM 2596 C C . ALA A 1 356 ? -17.239 -21.576 13.377 1.00 31.48 356 ALA A C 1
ATOM 2598 O O . ALA A 1 356 ? -17.099 -22.687 13.897 1.00 31.48 356 ALA A O 1
ATOM 2599 N N . GLY A 1 357 ? -16.692 -21.287 12.196 1.00 33.41 357 GLY A N 1
ATOM 2600 C CA . GLY A 1 357 ? -15.650 -22.075 11.550 1.00 33.41 357 GLY A CA 1
ATOM 2601 C C . GLY A 1 357 ? -14.296 -21.512 11.960 1.00 33.41 357 GLY A C 1
ATOM 2602 O O . GLY A 1 357 ? -13.855 -20.534 11.383 1.00 33.41 357 GLY A O 1
ATOM 2603 N N . GLY A 1 358 ? -13.653 -22.097 12.977 1.00 33.94 358 GLY A N 1
ATOM 2604 C CA . GLY A 1 358 ? -12.250 -21.769 13.282 1.00 33.94 358 GLY A CA 1
ATOM 2605 C C . GLY A 1 358 ? -11.791 -21.881 14.737 1.00 33.94 358 GLY A C 1
ATOM 2606 O O . GLY A 1 358 ? -10.600 -22.049 14.971 1.00 33.94 358 GLY A O 1
ATOM 2607 N N . TYR A 1 359 ? -12.682 -21.867 15.735 1.00 40.66 359 TYR A N 1
ATOM 2608 C CA . TYR A 1 359 ? -12.242 -21.713 17.141 1.00 40.66 359 TYR A CA 1
ATOM 2609 C C . TYR A 1 359 ? -12.442 -22.935 18.052 1.00 40.66 359 TYR A C 1
ATOM 2611 O O . TYR A 1 359 ? -12.151 -22.885 19.248 1.00 40.66 359 TYR A O 1
ATOM 2619 N N . TRP A 1 360 ? -12.885 -24.072 17.509 1.00 35.28 360 TRP A N 1
ATOM 2620 C CA . TRP A 1 360 ? -13.017 -25.316 18.284 1.00 35.28 360 TRP A CA 1
ATOM 2621 C C . TRP A 1 360 ? -11.691 -26.091 18.421 1.00 35.28 360 TRP A C 1
ATOM 2623 O O . TRP A 1 360 ? -11.502 -26.817 19.399 1.00 35.28 360 TRP A O 1
ATOM 2633 N N . GLU A 1 361 ? -10.743 -25.891 17.499 1.00 40.91 361 GLU A N 1
ATOM 2634 C CA . GLU A 1 361 ? -9.417 -26.538 17.489 1.00 40.91 361 GLU A CA 1
ATOM 2635 C C . GLU A 1 361 ? -8.519 -26.038 18.644 1.00 40.91 361 GLU A C 1
ATOM 2637 O O . GLU A 1 361 ? -7.843 -26.818 19.321 1.00 40.91 361 GLU A O 1
ATOM 2642 N N . SER A 1 362 ? -8.571 -24.739 18.954 1.00 44.69 362 SER A N 1
ATOM 2643 C CA . SER A 1 362 ? -7.749 -24.090 19.988 1.00 44.69 362 SER A CA 1
ATOM 2644 C C . SER A 1 362 ? -8.188 -24.439 21.419 1.00 44.69 362 SER A C 1
ATOM 2646 O O . SER A 1 362 ? -7.352 -24.602 22.314 1.00 44.69 362 SER A O 1
ATOM 2648 N N . LEU A 1 363 ? -9.486 -24.667 21.634 1.00 41.12 363 LEU A N 1
ATOM 2649 C CA . LEU A 1 363 ? -10.041 -25.108 22.921 1.00 41.12 363 LEU A CA 1
ATOM 2650 C C . LEU A 1 363 ? -9.717 -26.588 23.209 1.00 41.12 363 LEU A C 1
ATOM 2652 O O . LEU A 1 363 ? -9.444 -26.961 24.354 1.00 41.12 363 LEU A O 1
ATOM 2656 N N . LEU A 1 364 ? -9.655 -27.421 22.163 1.00 44.91 364 LEU A N 1
ATOM 2657 C CA . LEU A 1 364 ? -9.212 -28.819 22.235 1.00 44.91 364 LEU A CA 1
ATOM 2658 C C . LEU A 1 364 ? -7.704 -28.936 22.511 1.00 44.91 364 LEU A C 1
ATOM 2660 O O . LEU A 1 364 ? -7.298 -29.764 23.333 1.00 44.91 364 LEU A O 1
ATOM 2664 N N . LEU A 1 365 ? -6.875 -28.067 21.922 1.00 47.06 365 LEU A N 1
ATOM 2665 C CA . LEU A 1 365 ? -5.430 -28.014 22.185 1.00 47.06 365 LEU A CA 1
ATOM 2666 C C . LEU A 1 365 ? -5.101 -27.638 23.638 1.00 47.06 365 LEU A C 1
ATOM 2668 O O . LEU A 1 365 ? -4.194 -28.232 24.229 1.00 47.06 365 LEU A O 1
ATOM 2672 N N . LEU A 1 366 ? -5.869 -26.737 24.261 1.00 45.94 366 LEU A N 1
ATOM 2673 C CA . LEU A 1 366 ? -5.661 -26.349 25.662 1.00 45.94 366 LEU A CA 1
ATOM 2674 C C . LEU A 1 366 ? -5.973 -27.503 26.635 1.00 45.94 366 LEU A C 1
ATOM 2676 O O . LEU A 1 366 ? -5.232 -27.742 27.592 1.00 45.94 366 LEU A O 1
ATOM 2680 N N . VAL A 1 367 ? -7.032 -28.272 26.360 1.00 45.28 367 VAL A N 1
ATOM 2681 C CA . VAL A 1 367 ? -7.411 -29.455 27.155 1.00 45.28 367 VAL A CA 1
ATOM 2682 C C . VAL A 1 367 ? -6.403 -30.596 26.967 1.00 45.28 367 VAL A C 1
ATOM 2684 O O . VAL A 1 367 ? -6.039 -31.262 27.939 1.00 45.28 367 VAL A O 1
ATOM 2687 N N . VAL A 1 368 ? -5.882 -30.796 25.752 1.00 48.72 368 VAL A N 1
ATOM 2688 C CA . VAL A 1 368 ? -4.872 -31.831 25.459 1.00 48.72 368 VAL A CA 1
ATOM 2689 C C . VAL A 1 368 ? -3.498 -31.481 26.054 1.00 48.72 368 VAL A C 1
ATOM 2691 O O . VAL A 1 368 ? -2.815 -32.371 26.574 1.00 48.72 368 VAL A O 1
ATOM 2694 N N . LEU A 1 369 ? -3.109 -30.201 26.081 1.00 49.88 369 LEU A N 1
ATOM 2695 C CA . LEU A 1 369 ? -1.869 -29.743 26.726 1.00 49.88 369 LEU A CA 1
ATOM 2696 C C . LEU A 1 369 ? -1.933 -29.829 28.260 1.00 49.88 369 LEU A C 1
ATOM 2698 O O . LEU A 1 369 ? -0.934 -30.181 28.892 1.00 49.88 369 LEU A O 1
ATOM 2702 N N . LEU A 1 370 ? -3.107 -29.624 28.867 1.00 47.00 370 LEU A N 1
ATOM 2703 C CA . LEU A 1 370 ? -3.315 -29.805 30.312 1.00 47.00 370 LEU A CA 1
ATOM 2704 C C . LEU A 1 370 ? -3.337 -31.285 30.749 1.00 47.00 370 LEU A C 1
ATOM 2706 O O . LEU A 1 370 ? -3.131 -31.582 31.929 1.00 47.00 370 LEU A O 1
ATOM 2710 N N . LEU A 1 371 ? -3.515 -32.229 29.817 1.00 47.34 371 LEU A N 1
ATOM 2711 C CA . LEU A 1 371 ? -3.529 -33.671 30.098 1.00 47.34 371 LEU A CA 1
ATOM 2712 C C . LEU A 1 371 ? -2.152 -34.351 29.989 1.00 47.34 371 LEU A C 1
ATOM 2714 O O . LEU A 1 371 ? -1.994 -35.492 30.443 1.00 47.34 371 LEU A O 1
ATOM 2718 N N . ARG A 1 372 ? -1.111 -33.680 29.472 1.00 40.56 372 ARG A N 1
ATOM 2719 C CA . ARG A 1 372 ? 0.244 -34.256 29.412 1.00 40.56 372 ARG A CA 1
ATOM 2720 C C . ARG A 1 372 ? 1.079 -33.911 30.647 1.00 40.56 372 ARG A C 1
ATOM 2722 O O . ARG A 1 372 ? 1.782 -32.910 30.735 1.00 40.56 372 ARG A O 1
ATOM 2729 N N . ARG A 1 373 ? 1.084 -34.848 31.601 1.00 49.84 373 ARG A N 1
ATOM 2730 C CA . ARG A 1 373 ? 2.093 -34.956 32.669 1.00 49.84 373 ARG A CA 1
ATOM 2731 C C . ARG A 1 373 ? 3.508 -34.956 32.067 1.00 49.84 373 ARG A C 1
ATOM 2733 O O . ARG A 1 373 ? 3.970 -36.014 31.644 1.00 49.84 373 ARG A O 1
ATOM 2740 N N . ARG A 1 374 ? 4.218 -33.823 32.131 1.00 42.28 374 ARG A N 1
ATOM 2741 C CA . ARG A 1 374 ? 5.609 -33.677 32.629 1.00 42.28 374 ARG A CA 1
ATOM 2742 C C . ARG A 1 374 ? 6.199 -32.305 32.266 1.00 42.28 374 ARG A C 1
ATOM 2744 O O . ARG A 1 374 ? 6.436 -32.025 31.108 1.00 42.28 374 ARG A O 1
ATOM 2751 N N . ARG A 1 375 ? 6.522 -31.564 33.332 1.00 42.81 375 ARG A N 1
ATOM 2752 C CA . ARG A 1 375 ? 7.668 -30.660 33.549 1.00 42.81 375 ARG A CA 1
ATOM 2753 C C . ARG A 1 375 ? 8.022 -29.610 32.473 1.00 42.81 375 ARG A C 1
ATOM 2755 O O . ARG A 1 375 ? 8.532 -29.934 31.412 1.00 42.81 375 ARG A O 1
ATOM 2762 N N . THR A 1 376 ? 8.022 -28.371 32.983 1.00 40.00 376 THR A N 1
ATOM 2763 C CA . THR A 1 376 ? 8.875 -27.206 32.659 1.00 40.00 376 THR A CA 1
ATOM 2764 C C . THR A 1 376 ? 8.529 -26.348 31.434 1.00 40.00 376 THR A C 1
ATOM 2766 O O . THR A 1 376 ? 8.708 -26.763 30.303 1.00 40.00 376 THR A O 1
ATOM 2769 N N . LEU A 1 377 ? 8.134 -25.101 31.750 1.00 41.62 377 LEU A N 1
ATOM 2770 C CA . LEU A 1 377 ? 8.444 -23.836 31.062 1.00 41.62 377 LEU A CA 1
ATOM 2771 C C . LEU A 1 377 ? 8.086 -23.703 29.571 1.00 41.62 377 LEU A C 1
ATOM 2773 O O . LEU A 1 377 ? 8.986 -23.750 28.748 1.00 41.62 377 LEU A O 1
ATOM 2777 N N . VAL A 1 378 ? 6.820 -23.388 29.251 1.00 37.06 378 VAL A N 1
ATOM 2778 C CA . VAL A 1 378 ? 6.461 -22.605 28.032 1.00 37.06 378 VAL A CA 1
ATOM 2779 C C . VAL A 1 378 ? 5.278 -21.624 28.245 1.00 37.06 378 VAL A C 1
ATOM 2781 O O . VAL A 1 378 ? 5.064 -20.732 27.440 1.00 37.06 378 VAL A O 1
ATOM 2784 N N . ALA A 1 379 ? 4.540 -21.654 29.363 1.00 34.28 379 ALA A N 1
ATOM 2785 C CA . ALA A 1 379 ? 3.355 -20.789 29.531 1.00 34.28 379 ALA A CA 1
ATOM 2786 C C . ALA A 1 379 ? 3.637 -19.289 29.810 1.00 34.28 379 ALA A C 1
ATOM 2788 O O . ALA A 1 379 ? 2.696 -18.519 29.966 1.00 34.28 379 ALA A O 1
ATOM 2789 N N . LEU A 1 380 ? 4.905 -18.862 29.889 1.00 34.09 380 LEU A N 1
ATOM 2790 C CA . LEU A 1 380 ? 5.277 -17.468 30.188 1.00 34.09 380 LEU A CA 1
ATOM 2791 C C . LEU A 1 380 ? 5.503 -16.611 28.924 1.00 34.09 380 LEU A C 1
ATOM 2793 O O . LEU A 1 380 ? 5.607 -15.397 29.039 1.00 34.09 380 LEU A O 1
ATOM 2797 N N . ALA A 1 381 ? 5.546 -17.214 27.731 1.00 31.80 381 ALA A N 1
ATOM 2798 C CA . ALA A 1 381 ? 5.858 -16.506 26.484 1.00 31.80 381 ALA A CA 1
ATOM 2799 C C . ALA A 1 381 ? 4.629 -16.110 25.643 1.00 31.80 381 ALA A C 1
ATOM 2801 O O . ALA A 1 381 ? 4.776 -15.320 24.728 1.00 31.80 381 ALA A O 1
ATOM 2802 N N . LEU A 1 382 ? 3.420 -16.585 25.972 1.00 33.53 382 LEU A N 1
ATOM 2803 C CA . LEU A 1 382 ? 2.182 -16.209 25.260 1.00 33.53 382 LEU A CA 1
ATOM 2804 C C . LEU A 1 382 ? 1.402 -15.059 25.922 1.00 33.53 382 LEU A C 1
ATOM 2806 O O . LEU A 1 382 ? 0.436 -14.570 25.356 1.00 33.53 382 LEU A O 1
ATOM 2810 N N . PHE A 1 383 ? 1.813 -14.615 27.114 1.00 34.31 383 PHE A N 1
ATOM 2811 C CA . PHE A 1 383 ? 1.154 -13.524 27.852 1.00 34.31 383 PHE A CA 1
ATOM 2812 C C . PHE A 1 383 ? 1.961 -12.214 27.874 1.00 34.31 383 PHE A C 1
ATOM 2814 O O . PHE A 1 383 ? 1.491 -11.221 28.419 1.00 34.31 383 PHE A O 1
ATOM 2821 N N . LEU A 1 384 ? 3.172 -12.207 27.304 1.00 28.08 384 LEU A N 1
ATOM 2822 C CA . LEU A 1 384 ? 4.091 -11.058 27.306 1.00 28.08 384 LEU A CA 1
ATOM 2823 C C . LEU A 1 384 ? 4.550 -10.628 25.899 1.00 28.08 384 LEU A C 1
ATOM 2825 O O . LEU A 1 384 ? 5.357 -9.714 25.798 1.00 28.08 384 LEU A O 1
ATOM 2829 N N . SER A 1 385 ? 4.020 -11.236 24.831 1.00 27.66 385 SER A N 1
ATOM 2830 C CA . SER A 1 385 ? 4.303 -10.868 23.433 1.00 27.66 385 SER A CA 1
ATOM 2831 C C . SER A 1 385 ? 3.080 -10.337 22.676 1.00 27.66 385 SER A C 1
ATOM 2833 O O . SER A 1 385 ? 3.045 -10.407 21.456 1.00 27.66 385 SER A O 1
ATOM 2835 N N . ALA A 1 386 ? 2.082 -9.795 23.376 1.00 29.47 386 ALA A N 1
ATOM 2836 C CA . ALA A 1 386 ? 1.088 -8.922 22.755 1.00 29.47 386 ALA A CA 1
ATOM 2837 C C . ALA A 1 386 ? 1.565 -7.462 22.861 1.00 29.47 386 ALA A C 1
ATOM 2839 O O . ALA A 1 386 ? 0.926 -6.621 23.490 1.00 29.47 386 ALA A O 1
ATOM 2840 N N . THR A 1 387 ? 2.747 -7.175 22.313 1.00 28.69 387 THR A N 1
ATOM 2841 C CA . THR A 1 387 ? 2.978 -5.851 21.732 1.00 28.69 387 THR A CA 1
ATOM 2842 C C . THR A 1 387 ? 2.159 -5.813 20.454 1.00 28.69 387 THR A C 1
ATOM 2844 O O . THR A 1 387 ? 2.206 -6.772 19.689 1.00 28.69 387 THR A O 1
ATOM 2847 N N . ALA A 1 388 ? 1.361 -4.756 20.325 1.00 30.02 388 ALA A N 1
ATOM 2848 C CA . ALA A 1 388 ? 0.447 -4.463 19.234 1.00 30.02 388 ALA A CA 1
ATOM 2849 C C . ALA A 1 388 ? 0.869 -5.094 17.897 1.00 30.02 388 ALA A C 1
ATOM 2851 O O . ALA A 1 388 ? 1.850 -4.676 17.293 1.00 30.02 388 ALA A O 1
ATOM 2852 N N . ALA A 1 389 ? 0.106 -6.089 17.444 1.00 24.16 389 ALA A N 1
ATOM 2853 C CA . ALA A 1 389 ? -0.250 -6.084 16.040 1.00 24.16 389 ALA A CA 1
ATOM 2854 C C . ALA A 1 389 ? -1.257 -4.938 15.924 1.00 24.16 389 ALA A C 1
ATOM 2856 O O . ALA A 1 389 ? -2.338 -5.003 16.517 1.00 24.16 389 ALA A O 1
ATOM 2857 N N . GLU A 1 390 ? -0.832 -3.838 15.315 1.00 27.28 390 GLU A N 1
ATOM 2858 C CA . GLU A 1 390 ? -1.736 -2.795 14.856 1.00 27.28 390 GLU A CA 1
ATOM 2859 C C . GLU A 1 390 ? -2.586 -3.419 13.748 1.00 27.28 390 GLU A C 1
ATOM 2861 O O . GLU A 1 390 ? -2.214 -3.414 12.586 1.00 27.28 390 GLU A O 1
ATOM 2866 N N . ALA A 1 391 ? -3.711 -4.020 14.127 1.00 24.09 391 ALA A N 1
ATOM 2867 C CA . ALA A 1 391 ? -4.884 -3.922 13.282 1.00 24.09 391 ALA A CA 1
ATOM 2868 C C . ALA A 1 391 ? -5.427 -2.518 13.559 1.00 24.09 391 ALA A C 1
ATOM 2870 O O . ALA A 1 391 ? -6.111 -2.303 14.565 1.00 24.09 391 ALA A O 1
ATOM 2871 N N . ARG A 1 392 ? -4.993 -1.537 12.762 1.00 23.58 392 ARG A N 1
ATOM 2872 C CA . ARG A 1 392 ? -5.784 -0.322 12.590 1.00 23.58 392 ARG A CA 1
ATOM 2873 C C . ARG A 1 392 ? -7.011 -0.775 11.818 1.00 23.58 392 ARG A C 1
ATOM 2875 O O . ARG A 1 392 ? -6.915 -1.093 10.648 1.00 23.58 392 ARG A O 1
ATOM 2882 N N . VAL A 1 393 ? -8.105 -0.940 12.543 1.00 23.80 393 VAL A N 1
ATOM 2883 C CA . VAL A 1 393 ? -9.435 -0.898 11.954 1.00 23.80 393 VAL A CA 1
ATOM 2884 C C . VAL A 1 393 ? -9.785 0.582 12.009 1.00 23.80 393 VAL A C 1
ATOM 2886 O O . VAL A 1 393 ? -9.850 1.150 13.106 1.00 23.80 393 VAL A O 1
ATOM 2889 N N . HIS A 1 394 ? -9.835 1.212 10.839 1.00 25.94 394 HIS A N 1
ATOM 2890 C CA . HIS A 1 394 ? -10.389 2.548 10.673 1.00 25.94 394 HIS A CA 1
ATOM 2891 C C . HIS A 1 394 ? -11.897 2.524 11.005 1.00 25.94 394 HIS A C 1
ATOM 2893 O O . HIS A 1 394 ? -12.484 1.444 11.126 1.00 25.94 394 HIS A O 1
ATOM 2899 N N . PRO A 1 395 ? -12.470 3.671 11.409 1.00 27.19 395 PRO A N 1
ATOM 2900 C CA . PRO A 1 395 ? -13.624 3.746 12.298 1.00 27.19 395 PRO A CA 1
ATOM 2901 C C . PRO A 1 395 ? -14.929 3.523 11.537 1.00 27.19 395 PRO A C 1
ATOM 2903 O O . PRO A 1 395 ? -15.693 4.446 11.291 1.00 27.19 395 PRO A O 1
ATOM 2906 N N . ASP A 1 396 ? -15.185 2.265 11.234 1.00 24.41 396 ASP A N 1
ATOM 2907 C CA . ASP A 1 396 ? -16.309 1.837 10.428 1.00 24.41 396 ASP A CA 1
ATOM 2908 C C . ASP A 1 396 ? -17.637 1.831 11.228 1.00 24.41 396 ASP A C 1
ATOM 2910 O O . ASP A 1 396 ? -17.707 1.381 12.385 1.00 24.41 396 ASP A O 1
ATOM 2914 N N . ALA A 1 397 ? -18.683 2.340 10.574 1.00 27.73 397 ALA A N 1
ATOM 2915 C CA . ALA A 1 397 ? -20.108 2.376 10.922 1.00 27.73 397 ALA A CA 1
ATOM 2916 C C . ALA A 1 397 ? -20.558 3.152 12.172 1.00 27.73 397 ALA A C 1
ATOM 2918 O O . ALA A 1 397 ? -20.295 2.757 13.305 1.00 27.73 397 ALA A O 1
ATOM 2919 N N . SER A 1 398 ? -21.372 4.197 11.952 1.00 35.34 398 SER A N 1
ATOM 2920 C CA . SER A 1 398 ? -22.503 4.651 12.790 1.00 35.34 398 SER A CA 1
ATOM 2921 C C . SER A 1 398 ? -22.743 3.835 14.077 1.00 35.34 398 SER A C 1
ATOM 2923 O O . SER A 1 398 ? -23.651 3.006 14.196 1.00 35.34 398 SER A O 1
ATOM 2925 N N . GLN A 1 399 ? -21.930 4.075 15.112 1.00 35.06 399 GLN A N 1
ATOM 2926 C CA . GLN A 1 399 ? -22.005 3.295 16.348 1.00 35.06 399 GLN A CA 1
ATOM 2927 C C . GLN A 1 399 ? -23.147 3.783 17.243 1.00 35.06 399 GLN A C 1
ATOM 2929 O O . GLN A 1 399 ? -22.950 4.334 18.326 1.00 35.06 399 GLN A O 1
ATOM 2934 N N . THR A 1 400 ? -24.382 3.533 16.815 1.00 36.38 400 THR A N 1
ATOM 2935 C CA . THR A 1 400 ? -25.598 3.717 17.624 1.00 36.38 400 THR A CA 1
ATOM 2936 C C . THR A 1 400 ? -25.742 2.641 18.711 1.00 36.38 400 THR A C 1
ATOM 2938 O O . THR A 1 400 ? -26.592 2.740 19.605 1.00 36.38 400 THR A O 1
ATOM 2941 N N . ALA A 1 401 ? -24.866 1.633 18.698 1.00 40.09 401 ALA A N 1
ATOM 2942 C CA . ALA A 1 401 ? -24.862 0.504 19.608 1.00 40.09 401 ALA A CA 1
ATOM 2943 C C . ALA A 1 401 ? -23.656 0.522 20.561 1.00 40.09 401 ALA A C 1
ATOM 2945 O O . ALA A 1 401 ? -22.492 0.513 20.176 1.00 40.09 401 ALA A O 1
ATOM 2946 N N . PHE A 1 402 ? -23.956 0.526 21.860 1.00 45.91 402 PHE A N 1
ATOM 2947 C CA . PHE A 1 402 ? -22.972 0.609 22.937 1.00 45.91 402 PHE A CA 1
ATOM 2948 C C . PHE A 1 402 ? -23.115 -0.572 23.899 1.00 45.91 402 PHE A C 1
ATOM 2950 O O . PHE A 1 402 ? -24.149 -0.726 24.560 1.00 45.91 402 PHE A O 1
ATOM 2957 N N . ASP A 1 403 ? -22.067 -1.375 24.089 1.00 50.84 403 ASP A N 1
ATOM 2958 C CA . ASP A 1 403 ? -22.106 -2.361 25.164 1.00 50.84 403 ASP A CA 1
ATOM 2959 C C . ASP A 1 403 ? -22.064 -1.676 26.532 1.00 50.84 403 ASP A C 1
ATOM 2961 O O . ASP A 1 403 ? -21.027 -1.259 27.052 1.00 50.84 403 ASP A O 1
ATOM 2965 N N . VAL A 1 404 ? -23.223 -1.641 27.178 1.00 52.25 404 VAL A N 1
ATOM 2966 C CA . VAL A 1 404 ? -23.376 -1.089 28.520 1.00 52.25 404 VAL A CA 1
ATOM 2967 C C . VAL A 1 404 ? -22.740 -1.949 29.626 1.00 52.25 404 VAL A C 1
ATOM 2969 O O . VAL A 1 404 ? -22.886 -1.616 30.809 1.00 52.25 404 VAL A O 1
ATOM 2972 N N . ASN A 1 405 ? -22.030 -3.042 29.303 1.00 50.59 405 ASN A N 1
ATOM 2973 C CA . ASN A 1 405 ? -21.310 -3.851 30.289 1.00 50.59 405 ASN A CA 1
ATOM 2974 C C . ASN A 1 405 ? -20.245 -3.023 31.016 1.00 50.59 405 ASN A C 1
ATOM 2976 O O . ASN A 1 405 ? -19.102 -2.861 30.594 1.00 50.59 405 ASN A O 1
ATOM 2980 N N . ARG A 1 406 ? -20.609 -2.582 32.216 1.00 55.66 406 ARG A N 1
ATOM 2981 C CA . ARG A 1 406 ? -19.686 -2.053 33.217 1.00 55.66 406 ARG A CA 1
ATOM 2982 C C . ARG A 1 406 ? -19.388 -3.152 34.210 1.00 55.66 406 ARG A C 1
ATOM 2984 O O . ARG A 1 406 ? -20.273 -3.468 35.001 1.00 55.66 406 ARG A O 1
ATOM 2991 N N . LEU A 1 407 ? -18.158 -3.677 34.152 1.00 47.19 407 LEU A N 1
ATOM 2992 C CA . LEU A 1 407 ? -17.558 -4.687 35.040 1.00 47.19 407 LEU A CA 1
ATOM 2993 C C . LEU A 1 407 ? -18.582 -5.456 35.883 1.00 47.19 407 LEU A C 1
ATOM 2995 O O . LEU A 1 407 ? -18.953 -5.021 36.976 1.00 47.19 407 LEU A O 1
ATOM 2999 N N . LEU A 1 408 ? -18.972 -6.622 35.373 1.00 48.22 408 LEU A N 1
ATOM 3000 C CA . LEU A 1 408 ? -19.908 -7.517 36.034 1.00 48.22 408 LEU A CA 1
ATOM 3001 C C . LEU A 1 408 ? -19.428 -7.855 37.466 1.00 48.22 408 LEU A C 1
ATOM 3003 O O . LEU A 1 408 ? -18.231 -8.095 37.690 1.00 48.22 408 LEU A O 1
ATOM 3007 N N . PRO A 1 409 ? -20.337 -7.919 38.449 1.00 41.47 409 PRO A N 1
ATOM 3008 C CA . PRO A 1 409 ? -20.062 -8.422 39.780 1.00 41.47 409 PRO A CA 1
ATOM 3009 C C . PRO A 1 409 ? -19.640 -9.878 39.664 1.00 41.47 409 PRO A C 1
ATOM 3011 O O . PRO A 1 409 ? -20.302 -10.715 39.052 1.00 41.47 409 PRO A O 1
ATOM 3014 N N . ARG A 1 410 ? -18.473 -10.170 40.227 1.00 52.25 410 ARG A N 1
ATOM 3015 C CA . ARG A 1 410 ? -17.771 -11.411 39.933 1.00 52.25 410 ARG A CA 1
ATOM 3016 C C . ARG A 1 410 ? -18.230 -12.515 40.885 1.00 52.25 410 ARG A C 1
ATOM 3018 O O . ARG A 1 410 ? -18.091 -12.347 42.102 1.00 52.25 410 ARG A O 1
ATOM 3025 N N . PRO A 1 411 ? -18.721 -13.658 40.373 1.00 37.78 411 PRO A N 1
ATOM 3026 C CA . PRO A 1 411 ? -19.093 -14.782 41.226 1.00 37.78 411 PRO A CA 1
ATOM 3027 C C . PRO A 1 411 ? -17.891 -15.309 42.013 1.00 37.78 411 PRO A C 1
ATOM 3029 O O . PRO A 1 411 ? -18.032 -15.694 43.168 1.00 37.78 411 PRO A O 1
ATOM 3032 N N . ASP A 1 412 ? -16.698 -15.271 41.415 1.00 42.59 412 ASP A N 1
ATOM 3033 C CA . ASP A 1 412 ? -15.435 -15.761 41.985 1.00 42.59 412 ASP A CA 1
ATOM 3034 C C . ASP A 1 412 ? -14.906 -14.993 43.200 1.00 42.59 412 ASP A C 1
ATOM 3036 O O . ASP A 1 412 ? -13.904 -15.389 43.813 1.00 42.59 412 ASP A O 1
ATOM 3040 N N . GLY A 1 413 ? -15.577 -13.897 43.563 1.00 43.94 413 GLY A N 1
ATOM 3041 C CA . GLY A 1 413 ? -15.214 -13.081 44.701 1.00 43.94 413 GLY A CA 1
ATOM 3042 C C . GLY A 1 413 ? -13.796 -12.536 44.598 1.00 43.94 413 GLY A C 1
ATOM 3043 O O . GLY A 1 413 ? -13.136 -12.456 45.629 1.00 43.94 413 GLY A O 1
ATOM 3044 N N . GLY A 1 414 ? -13.300 -12.173 43.414 1.00 44.03 414 GLY A N 1
ATOM 3045 C CA . GLY A 1 414 ? -12.096 -11.359 43.256 1.00 44.03 414 GLY A CA 1
ATOM 3046 C C . GLY A 1 414 ? -12.461 -10.005 42.675 1.00 44.03 414 GLY A C 1
ATOM 3047 O O . GLY A 1 414 ? -12.682 -9.935 41.487 1.00 44.03 414 GLY A O 1
ATOM 3048 N N . GLY A 1 415 ? -12.559 -8.938 43.465 1.00 49.78 415 GLY A N 1
ATOM 3049 C CA . GLY A 1 415 ? -12.922 -7.593 42.990 1.00 49.78 415 GLY A CA 1
ATOM 3050 C C . GLY A 1 415 ? -13.788 -6.846 43.998 1.00 49.78 415 GLY A C 1
ATOM 3051 O O . GLY A 1 415 ? -14.318 -7.478 44.909 1.00 49.78 415 GLY A O 1
ATOM 3052 N N . LEU A 1 416 ? -13.898 -5.518 43.860 1.00 49.38 416 LEU A N 1
ATOM 3053 C CA . LEU A 1 416 ? -14.661 -4.713 44.818 1.00 49.38 416 LEU A CA 1
ATOM 3054 C C . LEU A 1 416 ? -16.134 -5.109 44.824 1.00 49.38 416 LEU A C 1
ATOM 3056 O O . LEU A 1 416 ? -16.475 -5.798 45.756 1.00 49.38 416 LEU A O 1
ATOM 3060 N N . VAL A 1 417 ? -16.911 -4.857 43.765 1.00 52.84 417 VAL A N 1
ATOM 3061 C CA . VAL A 1 417 ? -18.397 -4.755 43.647 1.00 52.84 417 VAL A CA 1
ATOM 3062 C C . VAL A 1 417 ? -19.332 -5.645 44.526 1.00 52.84 417 VAL A C 1
ATOM 3064 O O . VAL A 1 417 ? -20.535 -5.393 44.542 1.00 52.84 417 VAL A O 1
ATOM 3067 N N . ALA A 1 418 ? -18.868 -6.636 45.300 1.00 52.12 418 ALA A N 1
ATOM 3068 C CA . ALA A 1 418 ? -19.617 -7.246 46.411 1.00 52.12 418 ALA A CA 1
ATOM 3069 C C . ALA A 1 418 ? -18.749 -7.916 47.523 1.00 52.12 418 ALA A C 1
ATOM 3071 O O . ALA A 1 418 ? -19.148 -8.934 48.096 1.00 52.12 418 ALA A O 1
ATOM 3072 N N . LEU A 1 419 ? -17.573 -7.373 47.862 1.00 53.56 419 LEU A N 1
ATOM 3073 C CA . LEU A 1 419 ? -16.568 -7.883 48.819 1.00 53.56 419 LEU A CA 1
ATOM 3074 C C . LEU A 1 419 ? -15.755 -9.086 48.343 1.00 53.56 419 LEU A C 1
ATOM 3076 O O . LEU A 1 419 ? -15.441 -9.987 49.126 1.00 53.56 419 LEU A O 1
ATOM 3080 N N . GLY A 1 420 ? -15.312 -9.089 47.092 1.00 59.81 420 GLY A N 1
ATOM 3081 C CA . GLY A 1 420 ? -14.259 -9.993 46.637 1.00 59.81 420 GLY A CA 1
ATOM 3082 C C . GLY A 1 420 ? -12.891 -9.699 47.272 1.00 59.81 420 GLY A C 1
ATOM 3083 O O . GLY A 1 420 ? -12.716 -8.729 48.004 1.00 59.81 420 GLY A O 1
ATOM 3084 N N . GLY A 1 421 ? -11.913 -10.583 47.100 1.00 65.56 421 GLY A N 1
ATOM 3085 C CA . GLY A 1 421 ? -10.606 -10.544 47.745 1.00 65.56 421 GLY A CA 1
ATOM 3086 C C . GLY A 1 421 ? -9.471 -11.105 46.926 1.00 65.56 421 GLY A C 1
ATOM 3087 O O . GLY A 1 421 ? -9.601 -11.399 45.743 1.00 65.56 421 GLY A O 1
ATOM 3088 N N . THR A 1 422 ? -8.353 -11.280 47.611 1.00 77.94 422 THR A N 1
ATOM 3089 C CA . THR A 1 422 ? -7.119 -11.821 47.024 1.00 77.94 422 THR A CA 1
ATOM 3090 C C . THR A 1 422 ? -7.083 -13.353 47.011 1.00 77.94 422 THR A C 1
ATOM 3092 O O . THR A 1 422 ? -6.171 -13.947 46.451 1.00 77.94 422 THR A O 1
ATOM 3095 N N . ASP A 1 423 ? -8.104 -14.003 47.584 1.00 78.00 423 ASP A N 1
ATOM 3096 C CA . ASP A 1 423 ? -8.216 -15.460 47.675 1.00 78.00 423 ASP A CA 1
ATOM 3097 C C . ASP A 1 423 ? -8.434 -16.103 46.284 1.00 78.00 423 ASP A C 1
ATOM 3099 O O . ASP A 1 423 ? -9.416 -15.802 45.592 1.00 78.00 423 ASP A O 1
ATOM 3103 N N . LEU A 1 424 ? -7.555 -17.040 45.909 1.00 84.06 424 LEU A N 1
ATOM 3104 C CA . LEU A 1 424 ? -7.646 -17.856 44.690 1.00 84.06 424 LEU A CA 1
ATOM 3105 C C . LEU A 1 424 ? -8.062 -19.310 44.981 1.00 84.06 424 LEU A C 1
ATOM 3107 O O . LEU A 1 424 ? -7.844 -19.798 46.097 1.00 84.06 424 LEU A O 1
ATOM 3111 N N . PRO A 1 425 ? -8.678 -20.014 44.008 1.00 85.38 425 PRO A N 1
ATOM 3112 C CA . PRO A 1 425 ? -8.828 -21.464 44.077 1.00 85.38 425 PRO A CA 1
ATOM 3113 C C . PRO A 1 425 ? -7.453 -22.142 44.146 1.00 85.38 425 PRO A C 1
ATOM 3115 O O . PRO A 1 425 ? -6.478 -21.689 43.545 1.00 85.38 425 PRO A O 1
ATOM 3118 N N . ARG A 1 426 ? -7.371 -23.244 44.892 1.00 88.19 426 ARG A N 1
ATOM 3119 C CA . ARG A 1 426 ? -6.144 -24.045 44.997 1.00 88.19 426 ARG A CA 1
ATOM 3120 C C . ARG A 1 426 ? -5.825 -24.753 43.686 1.00 88.19 426 ARG A C 1
ATOM 3122 O O . ARG A 1 426 ? -6.678 -24.910 42.817 1.00 88.19 426 ARG A O 1
ATOM 3129 N N . HIS A 1 427 ? -4.604 -25.256 43.560 1.00 90.56 427 HIS A N 1
ATOM 3130 C CA . HIS A 1 427 ? -4.206 -26.056 42.414 1.00 90.56 427 HIS A CA 1
ATOM 3131 C C . HIS A 1 427 ? -5.163 -27.242 42.205 1.00 90.56 427 HIS A C 1
ATOM 3133 O O . HIS A 1 427 ? -5.372 -28.052 43.119 1.00 90.56 427 HIS A O 1
ATOM 3139 N N . MET A 1 428 ? -5.717 -27.335 40.992 1.00 91.38 428 MET A N 1
ATOM 3140 C CA . MET A 1 428 ? -6.710 -28.333 40.570 1.00 91.38 428 MET A CA 1
ATOM 3141 C C . MET A 1 428 ? -8.038 -28.265 41.340 1.00 91.38 428 MET A C 1
ATOM 3143 O O . MET A 1 428 ? -8.793 -29.240 41.407 1.00 91.38 428 MET A O 1
ATOM 3147 N N . GLU A 1 429 ? -8.329 -27.120 41.950 1.00 90.31 429 GLU A N 1
ATOM 3148 C CA . GLU A 1 429 ? -9.662 -26.792 42.431 1.00 90.31 429 GLU A CA 1
ATOM 3149 C C . GLU A 1 429 ? -10.441 -26.132 41.295 1.00 90.31 429 GLU A C 1
ATOM 3151 O O . GLU A 1 429 ? -10.021 -25.110 40.751 1.00 90.31 429 GLU A O 1
ATOM 3156 N N . PHE A 1 430 ? -11.558 -26.753 40.929 1.00 90.88 430 PHE A N 1
ATOM 3157 C CA . PHE A 1 430 ? -12.462 -26.254 39.906 1.00 90.88 430 PHE A CA 1
ATOM 3158 C C . PHE A 1 430 ? -13.498 -25.338 40.534 1.00 90.88 430 PHE A C 1
ATOM 3160 O O . PHE A 1 430 ? -13.969 -25.573 41.653 1.00 90.88 430 PHE A O 1
ATOM 3167 N N . GLU A 1 431 ? -13.859 -24.309 39.788 1.00 88.31 431 GLU A N 1
ATOM 3168 C CA . GLU A 1 431 ? -14.782 -23.268 40.188 1.00 88.31 431 GLU A CA 1
ATOM 3169 C C . GLU A 1 431 ? -15.947 -23.213 39.200 1.00 88.31 431 GLU A C 1
ATOM 3171 O O . GLU A 1 431 ? -15.744 -23.129 37.990 1.00 88.31 431 GLU A O 1
ATOM 3176 N N . LEU A 1 432 ? -17.166 -23.276 39.732 1.00 89.56 432 LEU A N 1
ATOM 3177 C CA . LEU A 1 432 ? -18.401 -23.034 38.996 1.00 89.56 432 LEU A CA 1
ATOM 3178 C C . LEU A 1 432 ? -19.087 -21.823 39.620 1.00 89.56 432 LEU A C 1
ATOM 3180 O O . LEU A 1 432 ? -19.435 -21.849 40.805 1.00 89.56 432 LEU A O 1
ATOM 3184 N N . GLY A 1 433 ? -19.268 -20.775 38.825 1.00 87.50 433 GLY A N 1
ATOM 3185 C CA . GLY A 1 433 ? -19.936 -19.546 39.228 1.00 87.50 433 GLY A CA 1
ATOM 3186 C C . GLY A 1 433 ? -21.223 -19.316 38.447 1.00 87.50 433 GLY A C 1
ATOM 3187 O O . GLY A 1 433 ? -21.289 -19.607 37.257 1.00 87.50 433 GLY A O 1
ATOM 3188 N N . LEU A 1 434 ? -22.227 -18.763 39.117 1.00 87.50 434 LEU A N 1
ATOM 3189 C CA . LEU A 1 434 ? -23.441 -18.208 38.525 1.00 87.50 434 LEU A CA 1
ATOM 3190 C C . LEU A 1 434 ? -23.592 -16.772 39.013 1.00 87.50 434 LEU A C 1
ATOM 3192 O O . LEU A 1 434 ? -23.337 -16.504 40.191 1.00 87.50 434 LEU A O 1
ATOM 3196 N N . TRP A 1 435 ? -24.028 -15.864 38.145 1.00 84.25 435 TRP A N 1
ATOM 3197 C CA . TRP A 1 435 ? -24.349 -14.494 38.544 1.00 84.25 435 TRP A CA 1
ATOM 3198 C C . TRP A 1 435 ? -25.602 -13.968 37.864 1.00 84.25 435 TRP A C 1
ATOM 3200 O O . TRP A 1 435 ? -26.047 -14.463 36.826 1.00 84.25 435 TRP A O 1
ATOM 3210 N N . LEU A 1 436 ? -26.153 -12.944 38.499 1.00 84.50 436 LEU A N 1
ATOM 3211 C CA . LEU A 1 436 ? -27.240 -12.123 38.017 1.00 84.50 436 LEU A CA 1
ATOM 3212 C C . LEU A 1 436 ? -26.949 -10.676 38.405 1.00 84.50 436 LEU A C 1
ATOM 3214 O O . LEU A 1 436 ? -26.587 -10.389 39.548 1.00 84.50 436 LEU A O 1
ATOM 3218 N N . GLU A 1 437 ? -27.155 -9.771 37.468 1.00 83.56 437 GLU A N 1
ATOM 3219 C CA . GLU A 1 437 ? -27.007 -8.342 37.657 1.00 83.56 437 GLU A CA 1
ATOM 3220 C C . GLU A 1 437 ? -28.158 -7.605 36.986 1.00 83.56 437 GLU A C 1
ATOM 3222 O O . GLU A 1 437 ? -28.452 -7.852 35.824 1.00 83.56 437 GLU A O 1
ATOM 3227 N N . GLY A 1 438 ? -28.786 -6.691 37.721 1.00 82.06 438 GLY A N 1
ATOM 3228 C CA . GLY A 1 438 ? -29.777 -5.758 37.205 1.00 82.06 438 GLY A CA 1
ATOM 3229 C C . GLY A 1 438 ? -29.278 -4.326 37.335 1.00 82.06 438 GLY A C 1
ATOM 3230 O O . GLY A 1 438 ? -28.785 -3.929 38.396 1.00 82.06 438 GLY A O 1
ATOM 3231 N N . ILE A 1 439 ? -29.426 -3.547 36.270 1.00 77.75 439 ILE A N 1
ATOM 3232 C CA . ILE A 1 439 ? -28.985 -2.159 36.202 1.00 77.75 439 ILE A CA 1
ATOM 3233 C C . ILE A 1 439 ? -30.135 -1.277 35.712 1.00 77.75 439 ILE A C 1
ATOM 3235 O O . ILE A 1 439 ? -30.768 -1.569 34.698 1.00 77.75 439 ILE A O 1
ATOM 3239 N N . ASP A 1 440 ? -30.387 -0.199 36.452 1.00 79.31 440 ASP A N 1
ATOM 3240 C CA . ASP A 1 440 ? -31.372 0.836 36.139 1.00 79.31 440 ASP A CA 1
ATOM 3241 C C . ASP A 1 440 ? -30.677 2.035 35.483 1.00 79.31 440 ASP A C 1
ATOM 3243 O O . ASP A 1 440 ? -29.718 2.586 36.036 1.00 79.31 440 ASP A O 1
ATOM 3247 N N . HIS A 1 441 ? -31.177 2.430 34.313 1.00 75.56 441 HIS A N 1
ATOM 3248 C CA . HIS A 1 441 ? -30.668 3.513 33.471 1.00 75.56 441 HIS A CA 1
ATOM 3249 C C . HIS A 1 441 ? -29.155 3.402 33.228 1.00 75.56 441 HIS A C 1
ATOM 3251 O O . HIS A 1 441 ? -28.384 4.272 33.646 1.00 75.56 441 HIS A O 1
ATOM 3257 N N . PRO A 1 442 ? -28.688 2.294 32.623 1.00 64.06 442 PRO A N 1
ATOM 3258 C CA . PRO A 1 442 ? -27.262 2.042 32.496 1.00 64.06 442 PRO A CA 1
ATOM 3259 C C . PRO A 1 442 ? -26.590 2.991 31.488 1.00 64.06 442 PRO A C 1
ATOM 3261 O O . PRO A 1 442 ? -25.397 3.262 31.638 1.00 64.06 442 PRO A O 1
ATOM 3264 N N . LEU A 1 443 ? -27.342 3.548 30.532 1.00 66.56 443 LEU A N 1
ATOM 3265 C CA . LEU A 1 443 ? -26.839 4.468 29.516 1.00 66.56 443 LEU A CA 1
ATOM 3266 C C . LEU A 1 443 ? -27.747 5.689 29.389 1.00 66.56 443 LEU A C 1
ATOM 3268 O O . LEU A 1 443 ? -28.917 5.582 29.018 1.00 66.56 443 LEU A O 1
ATOM 3272 N N . VAL A 1 444 ? -27.184 6.847 29.710 1.00 62.94 444 VAL A N 1
ATOM 3273 C CA . VAL A 1 444 ? -27.907 8.111 29.788 1.00 62.94 444 VAL A CA 1
ATOM 3274 C C . VAL A 1 444 ? -27.126 9.169 29.020 1.00 62.94 444 VAL A C 1
ATOM 3276 O O . VAL A 1 444 ? -25.945 9.349 29.286 1.00 62.94 444 VAL A O 1
ATOM 3279 N N . VAL A 1 445 ? -27.762 9.891 28.107 1.00 58.22 445 VAL A N 1
ATOM 3280 C CA . VAL A 1 445 ? -27.135 10.956 27.304 1.00 58.22 445 VAL A CA 1
ATOM 3281 C C . VAL A 1 445 ? -27.733 12.316 27.637 1.00 58.22 445 VAL A C 1
ATOM 3283 O O . VAL A 1 445 ? -28.775 12.415 28.295 1.00 58.22 445 VAL A O 1
ATOM 3286 N N . ARG A 1 446 ? -27.058 13.389 27.218 1.00 54.47 446 ARG A N 1
ATOM 3287 C CA . ARG A 1 446 ? -27.580 14.756 27.332 1.00 54.47 446 ARG A CA 1
ATOM 3288 C C . ARG A 1 446 ? -28.078 15.211 25.965 1.00 54.47 446 ARG A C 1
ATOM 3290 O O . ARG A 1 446 ? -27.279 15.322 25.052 1.00 54.47 446 ARG A O 1
ATOM 3297 N N . ALA A 1 447 ? -29.360 15.523 25.834 1.00 50.53 447 ALA A N 1
ATOM 3298 C CA . ALA A 1 447 ? -29.902 16.117 24.613 1.00 50.53 447 ALA A CA 1
ATOM 3299 C C . ALA A 1 447 ? -29.484 17.598 24.465 1.00 50.53 447 ALA A C 1
ATOM 3301 O O . ALA A 1 447 ? -29.028 18.222 25.434 1.00 50.53 447 ALA A O 1
ATOM 3302 N N . ALA A 1 448 ? -29.660 18.173 23.268 1.00 43.62 448 ALA A N 1
ATOM 3303 C CA . ALA A 1 448 ? -29.294 19.558 22.925 1.00 43.62 448 ALA A CA 1
ATOM 3304 C C . ALA A 1 448 ? -29.925 20.623 23.854 1.00 43.62 448 ALA A C 1
ATOM 3306 O O . ALA A 1 448 ? -29.332 21.665 24.136 1.00 43.62 448 ALA A O 1
ATOM 3307 N N . ASP A 1 449 ? -31.089 20.326 24.436 1.00 46.41 449 ASP A N 1
ATOM 3308 C CA . ASP A 1 449 ? -31.785 21.152 25.433 1.00 46.41 449 ASP A CA 1
ATOM 3309 C C . ASP A 1 449 ? -31.230 21.010 26.872 1.00 46.41 449 ASP A C 1
ATOM 3311 O O . ASP A 1 449 ? -31.792 21.559 27.825 1.00 46.41 449 ASP A O 1
ATOM 3315 N N . LYS A 1 450 ? -30.115 20.287 27.047 1.00 48.09 450 LYS A N 1
ATOM 3316 C CA . LYS A 1 450 ? -29.486 19.911 28.328 1.00 48.09 450 LYS A CA 1
ATOM 3317 C C . LYS A 1 450 ? -30.310 18.941 29.181 1.00 48.09 450 LYS A C 1
ATOM 3319 O O . LYS A 1 450 ? -29.972 18.745 30.355 1.00 48.09 450 LYS A O 1
ATOM 3324 N N . THR A 1 451 ? -31.358 18.319 28.640 1.00 49.47 451 THR A N 1
ATOM 3325 C CA . THR A 1 451 ? -32.100 17.273 29.356 1.00 49.47 451 THR A CA 1
ATOM 3326 C C . THR A 1 451 ? -31.338 15.952 29.335 1.00 49.47 451 THR A C 1
ATOM 3328 O O . THR A 1 451 ? -30.730 15.564 28.344 1.00 49.47 451 THR A O 1
ATOM 3331 N N . VAL A 1 452 ? -31.329 15.271 30.478 1.00 53.00 452 VAL A N 1
ATOM 3332 C CA . VAL A 1 452 ? -30.687 13.968 30.671 1.00 53.00 452 VAL A CA 1
ATOM 3333 C C . VAL A 1 452 ? -31.718 12.891 30.316 1.00 53.00 452 VAL A C 1
ATOM 3335 O O . VAL A 1 452 ? -32.759 12.831 30.973 1.00 53.00 452 VAL A O 1
ATOM 3338 N N . ARG A 1 453 ? -31.461 12.079 29.283 1.00 61.56 453 ARG A N 1
ATOM 3339 C CA . ARG A 1 453 ? -32.394 11.065 28.747 1.00 61.56 453 ARG A CA 1
ATOM 3340 C C . ARG A 1 453 ? -31.738 9.686 28.679 1.00 61.56 453 ARG A C 1
ATOM 3342 O O . ARG A 1 453 ? -30.525 9.595 28.530 1.00 61.56 453 ARG A O 1
ATOM 3349 N N . SER A 1 454 ? -32.522 8.618 28.828 1.00 61.09 454 SER A N 1
ATOM 3350 C CA . SER A 1 454 ? -32.015 7.237 28.882 1.00 61.09 454 SER A CA 1
ATOM 3351 C C . SER A 1 454 ? -32.189 6.548 27.538 1.00 61.09 454 SER A C 1
ATOM 3353 O O . SER A 1 454 ? -33.318 6.477 27.063 1.00 61.09 454 SER A O 1
ATOM 3355 N N . LEU A 1 455 ? -31.115 5.996 26.969 1.00 61.62 455 LEU A N 1
ATOM 3356 C CA . LEU A 1 455 ? -31.229 5.118 25.794 1.00 61.62 455 LEU A CA 1
ATOM 3357 C C . LEU A 1 455 ? -31.701 3.730 26.222 1.00 61.62 455 LEU A C 1
ATOM 3359 O O . LEU A 1 455 ? -32.609 3.158 25.635 1.00 61.62 455 LEU A O 1
ATOM 3363 N N . VAL A 1 456 ? -31.117 3.217 27.306 1.00 65.75 456 VAL A N 1
ATOM 3364 C CA . VAL A 1 456 ? -31.488 1.941 27.923 1.00 65.75 456 VAL A CA 1
ATOM 3365 C C . VAL A 1 456 ? -32.096 2.253 29.282 1.00 65.75 456 VAL A C 1
ATOM 3367 O O . VAL A 1 456 ? -31.460 2.928 30.092 1.00 65.75 456 VAL A O 1
ATOM 3370 N N . ALA A 1 457 ? -33.321 1.800 29.545 1.00 71.44 457 ALA A N 1
ATOM 3371 C CA . ALA A 1 457 ? -33.982 1.959 30.842 1.00 71.44 457 ALA A CA 1
ATOM 3372 C C . ALA A 1 457 ? -33.571 0.862 31.824 1.00 71.44 457 ALA A C 1
ATOM 3374 O O . ALA A 1 457 ? -33.258 1.153 32.977 1.00 71.44 457 ALA A O 1
ATOM 3375 N N . TYR A 1 458 ? -33.531 -0.392 31.371 1.00 74.44 458 TYR A N 1
ATOM 3376 C CA . TYR A 1 458 ? -33.234 -1.539 32.227 1.00 74.44 458 TYR A CA 1
ATOM 3377 C C . TYR A 1 458 ? -32.336 -2.536 31.508 1.00 74.44 458 TYR A C 1
ATOM 3379 O O . TYR A 1 458 ? -32.566 -2.856 30.347 1.00 74.44 458 TYR A O 1
ATOM 3387 N N . ARG A 1 459 ? -31.335 -3.075 32.209 1.00 77.75 459 ARG A N 1
ATOM 3388 C CA . ARG A 1 459 ? -30.528 -4.201 31.722 1.00 77.75 459 ARG A CA 1
ATOM 3389 C C . ARG A 1 459 ? -30.415 -5.270 32.797 1.00 77.75 459 ARG A C 1
ATOM 3391 O O . ARG A 1 459 ? -30.136 -4.962 33.953 1.00 77.75 459 ARG A O 1
ATOM 3398 N N . LEU A 1 460 ? -30.632 -6.519 32.411 1.00 80.44 460 LEU A N 1
ATOM 3399 C CA . LEU A 1 460 ? -30.474 -7.707 33.233 1.00 80.44 460 LEU A CA 1
ATOM 3400 C C . LEU A 1 460 ? -29.449 -8.626 32.563 1.00 80.44 460 LEU A C 1
ATOM 3402 O O . LEU A 1 460 ? -29.690 -9.137 31.474 1.00 80.44 460 LEU A O 1
ATOM 3406 N N . THR A 1 461 ? -28.324 -8.865 33.226 1.00 80.44 461 THR A N 1
ATOM 3407 C CA . THR A 1 461 ? -27.275 -9.770 32.751 1.00 80.44 461 THR A CA 1
ATOM 3408 C C . THR A 1 461 ? -27.175 -10.971 33.680 1.00 80.44 461 THR A C 1
ATOM 3410 O O . THR A 1 461 ? -27.108 -10.826 34.900 1.00 80.44 461 THR A O 1
ATOM 3413 N N . THR A 1 462 ? -27.130 -12.177 33.129 1.00 84.25 462 THR A N 1
ATOM 3414 C CA . THR A 1 462 ? -26.891 -13.416 33.880 1.00 84.25 462 THR A CA 1
ATOM 3415 C C . THR A 1 462 ? -25.861 -14.276 33.169 1.00 84.25 462 THR A C 1
ATOM 3417 O O . THR A 1 462 ? -25.601 -14.061 31.996 1.00 84.25 462 THR A O 1
ATOM 3420 N N . GLY A 1 463 ? -25.238 -15.241 33.836 1.00 86.50 463 GLY A N 1
ATOM 3421 C CA . GLY A 1 463 ? -24.274 -16.092 33.147 1.00 86.50 463 GLY A CA 1
ATOM 3422 C C . GLY A 1 463 ? -23.665 -17.194 33.993 1.00 86.50 463 GLY A C 1
ATOM 3423 O O . GLY A 1 463 ? -23.982 -17.356 35.179 1.00 86.50 463 GLY A O 1
ATOM 3424 N N . VAL A 1 464 ? -22.784 -17.959 33.344 1.00 87.19 464 VAL A N 1
ATOM 3425 C CA . VAL A 1 464 ? -22.042 -19.082 33.934 1.00 87.19 464 VAL A CA 1
ATOM 3426 C C . VAL A 1 464 ? -20.539 -18.855 33.815 1.00 87.19 464 VAL A C 1
ATOM 3428 O O . VAL A 1 464 ? -20.045 -18.401 32.784 1.00 87.19 464 VAL A O 1
ATOM 3431 N N . GLN A 1 465 ? -19.812 -19.161 34.893 1.00 88.75 465 GLN A N 1
ATOM 3432 C CA . GLN A 1 465 ? -18.358 -19.073 34.987 1.00 88.75 465 GLN A CA 1
ATOM 3433 C C . GLN A 1 465 ? -17.803 -20.465 35.234 1.00 88.75 465 GLN A C 1
ATOM 3435 O O . GLN A 1 465 ? -18.250 -21.161 36.148 1.00 88.75 465 GLN A O 1
ATOM 3440 N N . LEU A 1 466 ? -16.774 -20.823 34.479 1.00 90.31 466 LEU A N 1
ATOM 3441 C CA . LEU A 1 466 ? -15.988 -22.028 34.696 1.00 90.31 466 LEU A CA 1
ATOM 3442 C C . LEU A 1 466 ? -14.538 -21.626 34.920 1.00 90.31 466 LEU A C 1
ATOM 3444 O O . LEU A 1 466 ? -13.967 -20.911 34.103 1.00 90.31 466 LEU A O 1
ATOM 3448 N N . GLY A 1 467 ? -13.942 -22.077 36.020 1.00 90.69 467 GLY A N 1
ATOM 3449 C CA . GLY A 1 467 ? -12.567 -21.736 36.364 1.00 90.69 467 GLY A CA 1
ATOM 3450 C C . GLY A 1 467 ? -11.785 -22.873 37.004 1.00 90.69 467 GLY A C 1
ATOM 3451 O O . GLY A 1 467 ? -12.341 -23.873 37.461 1.00 90.69 467 GLY A O 1
ATOM 3452 N N . VAL A 1 468 ? -10.466 -22.709 37.037 1.00 92.25 468 VAL A N 1
ATOM 3453 C CA . VAL A 1 468 ? -9.526 -23.653 37.640 1.00 92.25 468 VAL A CA 1
ATOM 3454 C C . VAL A 1 468 ? -8.379 -22.914 38.324 1.00 92.25 468 VAL A C 1
ATOM 3456 O O . VAL A 1 468 ? -7.816 -21.956 37.789 1.00 92.25 468 VAL A O 1
ATOM 3459 N N . GLY A 1 469 ? -8.018 -23.369 39.522 1.00 91.12 469 GLY A N 1
ATOM 3460 C CA . GLY A 1 469 ? -6.820 -22.917 40.221 1.00 91.12 469 GLY A CA 1
ATOM 3461 C C . GLY A 1 469 ? -5.561 -23.653 39.764 1.00 91.12 469 GLY A C 1
ATOM 3462 O O . GLY A 1 469 ? -5.544 -24.872 39.568 1.00 91.12 469 GLY A O 1
ATOM 3463 N N . LEU A 1 470 ? -4.466 -22.915 39.636 1.00 90.38 470 LEU A N 1
ATOM 3464 C CA . LEU A 1 470 ? -3.172 -23.375 39.147 1.00 90.38 470 LEU A CA 1
ATOM 3465 C C . LEU A 1 470 ? -2.082 -22.993 40.154 1.00 90.38 470 LEU A C 1
ATOM 3467 O O . LEU A 1 470 ? -1.980 -21.846 40.578 1.00 90.38 470 LEU A O 1
ATOM 3471 N N . PHE A 1 471 ? -1.261 -23.968 40.552 1.00 90.06 471 PHE A N 1
ATOM 3472 C CA . PHE A 1 471 ? -0.077 -23.767 41.400 1.00 90.06 471 PHE A CA 1
ATOM 3473 C C . PHE A 1 471 ? -0.315 -23.043 42.741 1.00 90.06 471 PHE A C 1
ATOM 3475 O O . PHE A 1 471 ? 0.632 -22.524 43.321 1.00 90.06 471 PHE A O 1
ATOM 3482 N N . ASP A 1 472 ? -1.561 -23.000 43.227 1.00 86.88 472 ASP A N 1
ATOM 3483 C CA . ASP A 1 472 ? -1.994 -22.254 44.422 1.00 86.88 472 ASP A CA 1
ATOM 3484 C C . ASP A 1 472 ? -1.744 -20.729 44.366 1.00 86.88 472 ASP A C 1
ATOM 3486 O O . ASP A 1 472 ? -1.978 -20.036 45.354 1.00 86.88 472 ASP A O 1
ATOM 3490 N N . THR A 1 473 ? -1.290 -20.197 43.228 1.00 87.56 473 THR A N 1
ATOM 3491 C CA . THR A 1 473 ? -0.943 -18.778 43.036 1.00 87.56 473 THR A CA 1
ATOM 3492 C C . THR A 1 473 ? -1.613 -18.163 41.816 1.00 87.56 473 THR A C 1
ATOM 3494 O O . THR A 1 473 ? -1.608 -16.943 41.679 1.00 87.56 473 THR A O 1
ATOM 3497 N N . MET A 1 474 ? -2.197 -18.967 40.931 1.00 90.50 474 MET A N 1
ATOM 3498 C CA . MET A 1 474 ? -2.839 -18.509 39.704 1.00 90.50 474 MET A CA 1
ATOM 3499 C C . MET A 1 474 ? -4.233 -19.114 39.559 1.00 90.50 474 MET A C 1
ATOM 3501 O O . MET A 1 474 ? -4.522 -20.182 40.096 1.00 90.50 474 MET A O 1
ATOM 3505 N N . SER A 1 475 ? -5.100 -18.458 38.797 1.00 89.88 475 SER A N 1
ATOM 3506 C CA . SER A 1 475 ? -6.346 -19.064 38.327 1.00 89.88 475 SER A CA 1
ATOM 3507 C C . SER A 1 475 ? -6.693 -18.590 36.929 1.00 89.88 475 SER A C 1
ATOM 3509 O O . SER A 1 475 ? -6.399 -17.451 36.571 1.00 89.88 475 SER A O 1
ATOM 3511 N N . MET A 1 476 ? -7.371 -19.451 36.183 1.00 90.94 476 MET A N 1
ATOM 3512 C CA . MET A 1 476 ? -7.947 -19.127 34.882 1.00 90.94 476 MET A CA 1
ATOM 3513 C C . MET A 1 476 ? -9.446 -19.392 34.921 1.00 90.94 476 MET A C 1
ATOM 3515 O O . MET A 1 476 ? -9.867 -20.383 35.522 1.00 90.94 476 MET A O 1
ATOM 3519 N N . ALA A 1 477 ? -10.241 -18.528 34.299 1.00 87.62 477 ALA A N 1
ATOM 3520 C CA . ALA A 1 477 ? -11.678 -18.714 34.162 1.00 87.62 477 ALA A CA 1
ATOM 3521 C C . ALA A 1 477 ? -12.201 -18.179 32.825 1.00 87.62 477 ALA A C 1
ATOM 3523 O O . ALA A 1 477 ? -11.625 -17.256 32.258 1.00 87.62 477 ALA A O 1
ATOM 3524 N N . ALA A 1 478 ? -13.304 -18.754 32.356 1.00 88.31 478 ALA A N 1
ATOM 3525 C CA . ALA A 1 478 ? -14.084 -18.276 31.221 1.00 88.31 478 ALA A CA 1
ATOM 3526 C C . ALA A 1 478 ? -15.527 -18.000 31.664 1.00 88.31 478 ALA A C 1
ATOM 3528 O O . ALA A 1 478 ? -16.056 -18.695 32.544 1.00 88.31 478 ALA A O 1
ATOM 3529 N N . ARG A 1 479 ? -16.158 -16.993 31.063 1.00 85.62 479 ARG A N 1
ATOM 3530 C CA . ARG A 1 479 ? -17.517 -16.543 31.370 1.00 85.62 479 ARG A CA 1
ATOM 3531 C C . ARG A 1 479 ? -18.345 -16.383 30.113 1.00 85.62 479 ARG A C 1
ATOM 3533 O O . ARG A 1 479 ? -17.870 -15.848 29.119 1.00 85.62 479 ARG A O 1
ATOM 3540 N N . VAL A 1 480 ? -19.603 -16.794 30.224 1.00 87.56 480 VAL A N 1
ATOM 3541 C CA . VAL A 1 480 ? -20.608 -16.653 29.170 1.00 87.56 480 VAL A CA 1
ATOM 3542 C C . VAL A 1 480 ? -21.770 -15.820 29.713 1.00 87.56 480 VAL A C 1
ATOM 3544 O O . VAL A 1 480 ? -22.555 -16.350 30.511 1.00 87.56 480 VAL A O 1
ATOM 3547 N N . PRO A 1 481 ? -21.865 -14.528 29.359 1.00 82.38 481 PRO A N 1
ATOM 3548 C CA . PRO A 1 481 ? -22.993 -13.692 29.733 1.00 82.38 481 PRO A CA 1
ATOM 3549 C C . PRO A 1 481 ? -24.170 -13.852 28.760 1.00 82.38 481 PRO A C 1
ATOM 3551 O O . PRO A 1 481 ? -24.013 -14.008 27.554 1.00 82.38 481 PRO A O 1
ATOM 3554 N N . LEU A 1 482 ? -25.368 -13.772 29.319 1.00 81.12 482 LEU A N 1
ATOM 3555 C CA . LEU A 1 482 ? -26.658 -13.661 28.655 1.00 81.12 482 LEU A CA 1
ATOM 3556 C C . LEU A 1 482 ? -27.275 -12.333 29.085 1.00 81.12 482 LEU A C 1
ATOM 3558 O O . LEU A 1 482 ? -27.392 -12.063 30.285 1.00 81.12 482 LEU A O 1
ATOM 3562 N N . VAL A 1 483 ? -27.660 -11.516 28.115 1.00 78.00 483 VAL A N 1
ATOM 3563 C CA . VAL A 1 483 ? -28.105 -10.139 28.315 1.00 78.00 483 VAL A CA 1
ATOM 3564 C C . VAL A 1 483 ? -29.563 -10.004 27.902 1.00 78.00 483 VAL A C 1
ATOM 3566 O O . VAL A 1 483 ? -29.985 -10.523 26.870 1.00 78.00 483 VAL A O 1
ATOM 3569 N N . LEU A 1 484 ? -30.325 -9.302 28.735 1.00 73.88 484 LEU A N 1
ATOM 3570 C CA . LEU A 1 484 ? -31.664 -8.803 28.456 1.00 73.88 484 LEU A CA 1
ATOM 3571 C C . LEU A 1 484 ? -31.641 -7.284 28.665 1.00 73.88 484 LEU A C 1
ATOM 3573 O O . LEU A 1 484 ? -31.313 -6.832 29.761 1.00 73.88 484 LEU A O 1
ATOM 3577 N N . ALA A 1 485 ? -31.975 -6.493 27.654 1.00 72.00 485 ALA A N 1
ATOM 3578 C CA . ALA A 1 485 ? -31.979 -5.031 27.716 1.00 72.00 485 ALA A CA 1
ATOM 3579 C C . ALA A 1 485 ? -33.341 -4.474 27.292 1.00 72.00 485 ALA A C 1
ATOM 3581 O O . ALA A 1 485 ? -34.001 -5.060 26.441 1.00 72.00 485 ALA A O 1
ATOM 3582 N N . GLN A 1 486 ? -33.759 -3.359 27.894 1.00 70.69 486 GLN A N 1
ATOM 3583 C CA . GLN A 1 486 ? -34.970 -2.617 27.551 1.00 70.69 486 GLN A CA 1
ATOM 3584 C C . GLN A 1 486 ? -34.637 -1.140 27.288 1.00 70.69 486 GLN A C 1
ATOM 3586 O O . GLN A 1 486 ? -33.978 -0.510 28.121 1.00 70.69 486 GLN A O 1
ATOM 3591 N N . GLY A 1 487 ? -35.127 -0.583 26.179 1.00 63.59 487 GLY A N 1
ATOM 3592 C CA . GLY A 1 487 ? -34.992 0.831 25.809 1.00 63.59 487 GLY A CA 1
ATOM 3593 C C . GLY A 1 487 ? -35.723 1.808 26.745 1.00 63.59 487 GLY A C 1
ATOM 3594 O O . GLY A 1 487 ? -36.604 1.411 27.512 1.00 63.59 487 GLY A O 1
ATOM 3595 N N . GLY A 1 488 ? -35.304 3.079 26.739 1.00 58.19 488 GLY A N 1
ATOM 3596 C CA . GLY A 1 488 ? -35.866 4.166 27.563 1.00 58.19 488 GLY A CA 1
ATOM 3597 C C . GLY A 1 488 ? -36.889 5.066 26.862 1.00 58.19 488 GLY A C 1
ATOM 3598 O O . GLY A 1 488 ? -37.244 4.836 25.721 1.00 58.19 488 GLY A O 1
ATOM 3599 N N . ASP A 1 489 ? -37.404 6.094 27.544 1.00 54.03 489 ASP A N 1
ATOM 3600 C CA . ASP A 1 489 ? -38.368 7.040 26.949 1.00 54.03 489 ASP A CA 1
ATOM 3601 C C . ASP A 1 489 ? -37.646 8.233 26.289 1.00 54.03 489 ASP A C 1
ATOM 3603 O O . ASP A 1 489 ? -36.987 9.030 26.971 1.00 54.03 489 ASP A O 1
ATOM 3607 N N . PHE A 1 490 ? -37.827 8.403 24.974 1.00 47.00 490 PHE A N 1
ATOM 3608 C CA . PHE A 1 490 ? -37.370 9.561 24.190 1.00 47.00 490 PHE A CA 1
ATOM 3609 C C . PHE A 1 490 ? -38.589 10.343 23.639 1.00 47.00 490 PHE A C 1
ATOM 3611 O O . PHE A 1 490 ? -39.651 9.769 23.419 1.00 47.00 490 PHE A O 1
ATOM 3618 N N . PRO A 1 491 ? -38.540 11.679 23.486 1.00 37.75 491 PRO A N 1
ATOM 3619 C CA . PRO A 1 491 ? -39.713 12.448 23.068 1.00 37.75 491 PRO A CA 1
ATOM 3620 C C . PRO A 1 491 ? -40.051 12.136 21.602 1.00 37.75 491 PRO A C 1
ATOM 3622 O O . PRO A 1 491 ? -39.163 12.114 20.764 1.00 37.75 491 PRO A O 1
ATOM 3625 N N . GLY A 1 492 ? -41.330 11.881 21.302 1.00 40.19 492 GLY A N 1
ATOM 3626 C CA . GLY A 1 492 ? -41.774 11.461 19.961 1.00 40.19 492 GLY A CA 1
ATOM 3627 C C . GLY A 1 492 ? -41.553 9.972 19.650 1.00 40.19 492 GLY A C 1
ATOM 3628 O O . GLY A 1 492 ? -42.062 9.482 18.652 1.00 40.19 492 GLY A O 1
ATOM 3629 N N . GLN A 1 493 ? -40.880 9.242 20.543 1.00 37.03 493 GLN A N 1
ATOM 3630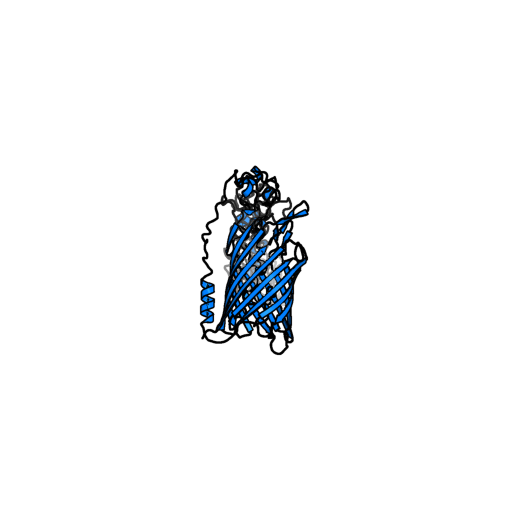 C CA . GLN A 1 493 ? -40.427 7.864 20.367 1.00 37.03 493 GLN A CA 1
ATOM 3631 C C . GLN A 1 493 ? -40.874 7.018 21.570 1.00 37.03 493 GLN A C 1
ATOM 3633 O O . GLN A 1 493 ? -40.458 7.245 22.704 1.00 37.03 493 GLN A O 1
ATOM 3638 N N . ASN A 1 494 ? -41.712 6.006 21.361 1.00 37.12 494 ASN A N 1
ATOM 3639 C CA . ASN A 1 494 ? -42.076 5.071 22.431 1.00 37.12 494 ASN A CA 1
ATOM 3640 C C . ASN A 1 494 ? -41.012 3.956 22.517 1.00 37.12 494 ASN A C 1
ATOM 3642 O O . ASN A 1 494 ? -41.301 2.797 22.220 1.00 37.12 494 ASN A O 1
ATOM 3646 N N . MET A 1 495 ? -39.758 4.290 22.873 1.00 43.38 495 MET A N 1
ATOM 3647 C CA . MET A 1 495 ? -38.656 3.303 22.882 1.00 43.38 495 MET A CA 1
ATOM 3648 C C . MET A 1 495 ? -38.683 2.320 24.060 1.00 43.38 495 MET A C 1
ATOM 3650 O O . MET A 1 495 ? -37.817 1.450 24.166 1.00 43.38 495 MET A O 1
ATOM 3654 N N . GLY A 1 496 ? -39.739 2.342 24.880 1.00 39.84 496 GLY A N 1
ATOM 3655 C CA . GLY A 1 496 ? -40.015 1.303 25.876 1.00 39.84 496 GLY A CA 1
ATOM 3656 C C . GLY A 1 496 ? -40.194 -0.115 25.299 1.00 39.84 496 GLY A C 1
ATOM 3657 O O . GLY A 1 496 ? -40.311 -1.065 26.078 1.00 39.84 496 GLY A O 1
ATOM 3658 N N . ALA A 1 497 ? -40.211 -0.266 23.966 1.00 41.62 497 ALA A N 1
ATOM 3659 C CA . ALA A 1 497 ? -40.369 -1.527 23.240 1.00 41.62 497 ALA A CA 1
ATOM 3660 C C . ALA A 1 497 ? -39.066 -2.156 22.702 1.00 41.62 497 ALA A C 1
ATOM 3662 O O . ALA A 1 497 ? -39.111 -3.317 22.299 1.00 41.62 497 ALA A O 1
ATOM 3663 N N . LEU A 1 498 ? -37.920 -1.455 22.705 1.00 47.50 498 LEU A N 1
ATOM 3664 C CA . LEU A 1 498 ? -36.637 -2.064 22.324 1.00 47.50 498 LEU A CA 1
ATOM 3665 C C . LEU A 1 498 ? -36.250 -3.091 23.391 1.00 47.50 498 LEU A C 1
ATOM 3667 O O . LEU A 1 498 ? -35.764 -2.714 24.453 1.00 47.50 498 LEU A O 1
ATOM 3671 N N . VAL A 1 499 ? -36.514 -4.375 23.142 1.00 54.84 499 VAL A N 1
ATOM 3672 C CA . VAL A 1 499 ? -36.094 -5.484 24.004 1.00 54.84 499 VAL A CA 1
ATOM 3673 C C . VAL A 1 499 ? -35.007 -6.267 23.282 1.00 54.84 499 VAL A C 1
ATOM 3675 O O . VAL A 1 499 ? -35.297 -6.994 22.338 1.00 54.84 499 VAL A O 1
ATOM 3678 N N . GLY A 1 500 ? -33.762 -6.128 23.730 1.00 59.00 500 GLY A N 1
ATOM 3679 C CA . GLY A 1 500 ? -32.652 -6.967 23.282 1.00 59.00 500 GLY A CA 1
ATOM 3680 C C . GLY A 1 500 ? -32.539 -8.206 24.155 1.00 59.00 500 GLY A C 1
ATOM 3681 O O . GLY A 1 500 ? -32.510 -8.082 25.380 1.00 59.00 500 GLY A O 1
ATOM 3682 N N . ASN A 1 501 ? -32.438 -9.399 23.565 1.00 66.50 501 ASN A N 1
ATOM 3683 C CA . ASN A 1 501 ? -32.114 -10.625 24.294 1.00 66.50 501 ASN A CA 1
ATOM 3684 C C . ASN A 1 501 ? -31.098 -11.487 23.538 1.00 66.50 501 ASN A C 1
ATOM 3686 O O . ASN A 1 501 ? -31.360 -11.910 22.418 1.00 66.50 501 ASN A O 1
ATOM 3690 N N . GLY A 1 502 ? -29.977 -11.834 24.169 1.00 70.38 502 GLY A N 1
ATOM 3691 C CA . GLY A 1 502 ? -28.965 -12.663 23.512 1.00 70.38 502 GLY A CA 1
ATOM 3692 C C . GLY A 1 502 ? -27.731 -12.951 24.355 1.00 70.38 502 GLY A C 1
ATOM 3693 O O . GLY A 1 502 ? -27.717 -12.726 25.567 1.00 70.38 502 GLY A O 1
ATOM 3694 N N . LEU A 1 503 ? -26.708 -13.506 23.707 1.00 72.12 503 LEU A N 1
ATOM 3695 C CA . LEU A 1 503 ? -25.376 -13.633 24.294 1.00 72.12 503 LEU A CA 1
ATOM 3696 C C . LEU A 1 503 ? -24.712 -12.257 24.327 1.00 72.12 503 LEU A C 1
ATOM 3698 O O . LEU A 1 503 ? -24.889 -11.469 23.402 1.00 72.12 503 LEU A O 1
ATOM 3702 N N . GLY A 1 504 ? -23.970 -11.986 25.397 1.00 74.31 504 GLY A N 1
ATOM 3703 C CA . GLY A 1 504 ? -23.012 -10.884 25.418 1.00 74.31 504 GLY A CA 1
ATOM 3704 C C . GLY A 1 504 ? -21.588 -11.385 25.199 1.00 74.31 504 GLY A C 1
ATOM 3705 O O . GLY A 1 504 ? -21.364 -12.579 24.994 1.00 74.31 504 GLY A O 1
ATOM 3706 N N . ASP A 1 505 ? -20.623 -10.483 25.342 1.00 77.62 505 ASP A N 1
ATOM 3707 C CA . ASP A 1 505 ? -19.209 -10.786 25.120 1.00 77.62 505 ASP A CA 1
ATOM 3708 C C . ASP A 1 505 ? -18.651 -11.854 26.070 1.00 77.62 505 ASP A C 1
ATOM 3710 O O . ASP A 1 505 ? -18.707 -11.737 27.298 1.00 77.62 505 ASP A O 1
ATOM 3714 N N . LEU A 1 506 ? -18.049 -12.894 25.499 1.00 82.06 506 LEU A N 1
ATOM 3715 C CA . LEU A 1 506 ? -17.306 -13.913 26.230 1.00 82.06 506 LEU A CA 1
ATOM 3716 C C . LEU A 1 506 ? -16.111 -13.285 26.956 1.00 82.06 506 LEU A C 1
ATOM 3718 O O . LEU A 1 506 ? -15.282 -12.613 26.342 1.00 82.06 506 LEU A O 1
ATOM 3722 N N . GLU A 1 507 ? -15.970 -13.559 28.257 1.00 83.94 507 GLU A N 1
ATOM 3723 C CA . GLU A 1 507 ? -14.844 -13.054 29.054 1.00 83.94 507 GLU A CA 1
ATOM 3724 C C . GLU A 1 507 ? -13.883 -14.179 29.455 1.00 83.94 507 GLU A C 1
ATOM 3726 O O . GLU A 1 507 ? -14.291 -15.204 30.007 1.00 83.94 507 GLU A O 1
ATOM 3731 N N . PHE A 1 508 ? -12.585 -13.943 29.282 1.00 85.69 508 PHE A N 1
ATOM 3732 C CA . PHE A 1 508 ? -11.500 -14.753 29.825 1.00 85.69 508 PHE A CA 1
ATOM 3733 C C . PHE A 1 508 ? -10.790 -13.993 30.937 1.00 85.69 508 PHE A C 1
ATOM 3735 O O . PHE A 1 508 ? -10.451 -12.819 30.798 1.00 85.69 508 PHE A O 1
ATOM 3742 N N . LEU A 1 509 ? -10.551 -14.672 32.056 1.00 86.12 509 LEU A N 1
ATOM 3743 C CA . LEU A 1 509 ? -9.977 -14.082 33.255 1.00 86.12 509 LEU A CA 1
ATOM 3744 C C . LEU A 1 509 ? -8.746 -14.863 33.692 1.00 86.12 509 LEU A C 1
ATOM 3746 O O . LEU A 1 509 ? -8.821 -16.059 33.978 1.00 86.12 509 LEU A O 1
ATOM 3750 N N . GLY A 1 510 ? -7.624 -14.163 33.805 1.00 87.25 510 GLY A N 1
ATOM 3751 C CA . GLY A 1 510 ? -6.398 -14.661 34.414 1.00 87.25 510 GLY A CA 1
ATOM 3752 C C . GLY A 1 510 ? -6.118 -13.907 35.704 1.00 87.25 510 GLY A C 1
ATOM 3753 O O . GLY A 1 510 ? -6.072 -12.681 35.703 1.00 87.25 510 GLY A O 1
ATOM 3754 N N . ARG A 1 511 ? -5.907 -14.615 36.816 1.00 89.12 511 ARG A N 1
ATOM 3755 C CA . ARG A 1 511 ? -5.536 -14.002 38.102 1.00 89.12 511 ARG A CA 1
ATOM 3756 C C . ARG A 1 511 ? -4.217 -14.557 38.601 1.00 89.12 511 ARG A C 1
ATOM 3758 O O . ARG A 1 511 ? -3.964 -15.756 38.495 1.00 89.12 511 ARG A O 1
ATOM 3765 N N . TRP A 1 512 ? -3.419 -13.690 39.211 1.00 89.44 512 TRP A N 1
ATOM 3766 C CA . TRP A 1 512 ? -2.125 -14.027 39.787 1.00 89.44 512 TRP A CA 1
ATOM 3767 C C . TRP A 1 512 ? -1.959 -13.389 41.167 1.00 89.44 512 TRP A C 1
ATOM 3769 O O . TRP A 1 512 ? -1.928 -12.169 41.323 1.00 89.44 512 TRP A O 1
ATOM 3779 N N . GLN A 1 513 ? -1.881 -14.224 42.197 1.00 89.12 513 GLN A N 1
ATOM 3780 C CA . GLN A 1 513 ? -1.676 -13.813 43.577 1.00 89.12 513 GLN A CA 1
ATOM 3781 C C . GLN A 1 513 ? -0.182 -13.716 43.884 1.00 89.12 513 GLN A C 1
ATOM 3783 O O . GLN A 1 513 ? 0.548 -14.705 43.829 1.00 89.12 513 GLN A O 1
ATOM 3788 N N . ILE A 1 514 ? 0.248 -12.511 44.250 1.00 87.12 514 ILE A N 1
ATOM 3789 C CA . ILE A 1 514 ? 1.632 -12.209 44.620 1.00 87.12 514 ILE A CA 1
ATOM 3790 C C . ILE A 1 514 ? 1.831 -12.441 46.112 1.00 87.12 514 ILE A C 1
ATOM 3792 O O . ILE A 1 514 ? 2.766 -13.132 46.514 1.00 87.12 514 ILE A O 1
ATOM 3796 N N . TRP A 1 515 ? 0.928 -11.896 46.934 1.00 83.50 515 TRP A N 1
ATOM 3797 C CA . TRP A 1 515 ? 0.942 -12.060 48.387 1.00 83.50 515 TRP A CA 1
ATOM 3798 C C . TRP A 1 515 ? -0.393 -12.602 48.891 1.00 83.50 515 TRP A C 1
ATOM 3800 O O . TRP A 1 515 ? -1.467 -12.173 48.465 1.00 83.50 515 TRP A O 1
ATOM 3810 N N . ASP A 1 516 ? -0.311 -13.533 49.837 1.00 78.56 516 ASP A N 1
ATOM 3811 C CA . ASP A 1 516 ? -1.457 -14.051 50.576 1.00 78.56 516 ASP A CA 1
ATOM 3812 C C . ASP A 1 516 ? -1.737 -13.165 51.796 1.00 78.56 516 ASP A C 1
ATOM 3814 O O . ASP A 1 516 ? -0.823 -12.820 52.547 1.00 78.56 516 ASP A O 1
ATOM 3818 N N . ALA A 1 517 ? -3.007 -12.816 52.012 1.00 71.69 517 ALA A N 1
ATOM 3819 C CA . ALA A 1 517 ? -3.455 -12.002 53.143 1.00 71.69 517 ALA A CA 1
ATOM 3820 C C . ALA A 1 517 ? -3.379 -12.745 54.500 1.00 71.69 517 ALA A C 1
ATOM 3822 O O . ALA A 1 517 ? -3.761 -12.212 55.549 1.00 71.69 517 ALA A O 1
ATOM 3823 N N . ARG A 1 518 ? -2.926 -14.007 54.518 1.00 68.44 518 ARG A N 1
ATOM 3824 C CA . ARG A 1 518 ? -2.747 -14.799 55.744 1.00 68.44 518 ARG A CA 1
ATOM 3825 C C . ARG A 1 518 ? -1.569 -14.292 56.583 1.00 68.44 518 ARG A C 1
ATOM 3827 O O . ARG A 1 518 ? -0.521 -13.900 56.082 1.00 68.44 518 ARG A O 1
ATOM 3834 N N . GLY A 1 519 ? -1.728 -14.345 57.907 1.00 65.44 519 GLY A N 1
ATOM 3835 C CA . GLY A 1 519 ? -0.657 -14.006 58.854 1.00 65.44 519 GLY A CA 1
ATOM 3836 C C . GLY A 1 519 ? -0.426 -12.505 59.076 1.00 65.44 519 GLY A C 1
ATOM 3837 O O . GLY A 1 519 ? 0.633 -12.132 59.570 1.00 65.44 519 GLY A O 1
ATOM 3838 N N . GLY A 1 520 ? -1.395 -11.648 58.730 1.00 67.62 520 GLY A N 1
ATOM 3839 C CA . GLY A 1 520 ? -1.351 -10.203 59.005 1.00 67.62 520 GLY A CA 1
ATOM 3840 C C . GLY A 1 520 ? -0.605 -9.364 57.962 1.00 67.62 520 GLY A C 1
ATOM 3841 O O . GLY A 1 520 ? -0.449 -8.160 58.154 1.00 67.62 520 GLY A O 1
ATOM 3842 N N . ARG A 1 521 ? -0.154 -9.976 56.861 1.00 80.31 521 ARG A N 1
ATOM 3843 C CA . ARG A 1 521 ? 0.378 -9.268 55.688 1.00 80.31 521 ARG A CA 1
ATOM 3844 C C . ARG A 1 521 ? -0.770 -8.846 54.765 1.00 80.31 521 ARG A C 1
ATOM 3846 O O . ARG A 1 521 ? -1.788 -9.538 54.739 1.00 80.31 521 ARG A O 1
ATOM 3853 N N . PRO A 1 522 ? -0.638 -7.738 54.019 1.00 83.94 522 PRO A N 1
ATOM 3854 C CA . PRO A 1 522 ? -1.593 -7.424 52.971 1.00 83.94 522 PRO A CA 1
ATOM 3855 C C . PRO A 1 522 ? -1.478 -8.453 51.838 1.00 83.94 522 PRO A C 1
ATOM 3857 O O . PRO A 1 522 ? -0.374 -8.794 51.413 1.00 83.94 522 PRO A O 1
ATOM 3860 N N . GLY A 1 523 ? -2.616 -8.948 51.363 1.00 87.38 523 GLY A N 1
ATOM 3861 C CA . GLY A 1 523 ? -2.691 -9.741 50.145 1.00 87.38 523 GLY A CA 1
ATOM 3862 C C . GLY A 1 523 ? -2.680 -8.835 48.921 1.00 87.38 523 GLY A C 1
ATOM 3863 O O . GLY A 1 523 ? -3.216 -7.725 48.971 1.00 87.38 523 GLY A O 1
ATOM 3864 N N . ILE A 1 524 ? -2.095 -9.313 47.824 1.00 89.06 524 ILE A N 1
ATOM 3865 C CA . ILE A 1 524 ? -2.079 -8.615 46.532 1.00 89.06 524 ILE A CA 1
ATOM 3866 C C . ILE A 1 524 ? -2.328 -9.624 45.414 1.00 89.06 524 ILE A C 1
ATOM 3868 O O . ILE A 1 524 ? -1.645 -10.650 45.338 1.00 89.06 524 ILE A O 1
ATOM 3872 N N . THR A 1 525 ? -3.265 -9.297 44.528 1.00 87.94 525 THR A N 1
ATOM 3873 C CA . THR A 1 525 ? -3.600 -10.083 43.337 1.00 87.94 525 THR A CA 1
ATOM 3874 C C . THR A 1 525 ? -3.686 -9.176 42.119 1.00 87.94 525 THR A C 1
ATOM 3876 O O . THR A 1 525 ? -4.372 -8.155 42.159 1.00 87.94 525 THR A O 1
ATOM 3879 N N . PHE A 1 526 ? -3.021 -9.580 41.042 1.00 88.56 526 PHE A N 1
ATOM 3880 C CA . PHE A 1 526 ? -3.183 -9.011 39.710 1.00 88.56 526 PHE A CA 1
ATOM 3881 C C . PHE A 1 526 ? -4.183 -9.820 38.902 1.00 88.56 526 PHE A C 1
ATOM 3883 O O . PHE A 1 526 ? -4.356 -11.022 39.115 1.00 88.56 526 PHE A O 1
ATOM 3890 N N . GLU A 1 527 ? -4.826 -9.152 37.963 1.00 84.31 527 GLU A N 1
ATOM 3891 C CA . GLU A 1 527 ? -5.820 -9.743 37.096 1.00 84.31 527 GLU A CA 1
ATOM 3892 C C . GLU A 1 527 ? -5.757 -9.138 35.703 1.00 84.31 527 GLU A C 1
ATOM 3894 O O . GLU A 1 527 ? -5.646 -7.922 35.563 1.00 84.31 527 GLU A O 1
ATOM 3899 N N . GLY A 1 528 ? -5.859 -10.004 34.700 1.00 83.56 528 GLY A N 1
ATOM 3900 C CA . GLY A 1 528 ? -6.143 -9.646 33.320 1.00 83.56 528 GLY A CA 1
ATOM 3901 C C . GLY A 1 528 ? -7.516 -10.180 32.931 1.00 83.56 528 GLY A C 1
ATOM 3902 O O . GLY A 1 528 ? -7.839 -11.336 33.216 1.00 83.56 528 GLY A O 1
ATOM 3903 N N . ILE A 1 529 ? -8.311 -9.333 32.294 1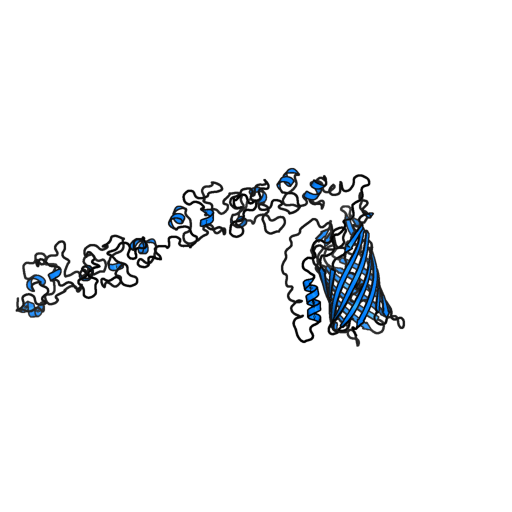.00 80.94 529 ILE A N 1
ATOM 3904 C CA . ILE A 1 529 ? -9.589 -9.677 31.679 1.00 80.94 529 ILE A CA 1
ATOM 3905 C C . ILE A 1 529 ? -9.445 -9.424 30.191 1.00 80.94 529 ILE A C 1
ATOM 3907 O O . ILE A 1 529 ? -9.000 -8.348 29.795 1.00 80.94 529 ILE A O 1
ATOM 3911 N N . TYR A 1 530 ? -9.858 -10.393 29.394 1.00 81.88 530 TYR A N 1
ATOM 3912 C CA . TYR A 1 530 ? -9.922 -10.290 27.949 1.00 81.88 530 TYR A CA 1
ATOM 3913 C C . TYR A 1 530 ? -11.346 -10.603 27.499 1.00 81.88 530 TYR A C 1
ATOM 3915 O O . TYR A 1 530 ? -11.925 -11.584 27.967 1.00 81.88 530 TYR A O 1
ATOM 3923 N N . ARG A 1 531 ? -11.927 -9.755 26.653 1.00 79.25 531 ARG A N 1
ATOM 3924 C CA . ARG A 1 531 ? -13.300 -9.893 26.158 1.00 79.25 531 ARG A CA 1
ATOM 3925 C C . ARG A 1 531 ? -13.286 -10.083 24.656 1.00 79.25 531 ARG A C 1
ATOM 3927 O O . ARG A 1 531 ? -12.659 -9.295 23.952 1.00 79.25 531 ARG A O 1
ATOM 3934 N N . LEU A 1 532 ? -13.984 -11.116 24.203 1.00 77.81 532 LEU A N 1
ATOM 3935 C CA . LEU A 1 532 ? -14.225 -11.366 22.791 1.00 77.81 532 LEU A CA 1
ATOM 3936 C C . LEU A 1 532 ? -15.570 -10.763 22.392 1.00 77.81 532 LEU A C 1
ATOM 3938 O O . LEU A 1 532 ? -16.586 -11.111 23.000 1.00 77.81 532 LEU A O 1
ATOM 3942 N N . ALA A 1 533 ? -15.551 -9.938 21.349 1.00 72.81 533 ALA A N 1
ATOM 3943 C CA . ALA A 1 533 ? -16.721 -9.429 20.644 1.00 72.81 533 ALA A CA 1
ATOM 3944 C C . ALA A 1 533 ? -17.560 -10.593 20.107 1.00 72.81 533 ALA A C 1
ATOM 3946 O O . ALA A 1 533 ? -17.264 -11.188 19.076 1.00 72.81 533 ALA A O 1
ATOM 3947 N N . SER A 1 534 ? -18.526 -11.033 20.900 1.00 69.81 534 SER A N 1
ATOM 3948 C CA . SER A 1 534 ? -19.336 -12.225 20.603 1.00 69.81 534 SER A CA 1
ATOM 3949 C C . SER A 1 534 ? -20.806 -12.027 20.936 1.00 69.81 534 SER A C 1
ATOM 3951 O O . SER A 1 534 ? -21.626 -12.871 20.568 1.00 69.81 534 SER A O 1
ATOM 3953 N N . GLY A 1 535 ? -21.153 -10.926 21.610 1.00 62.59 535 GLY A N 1
ATOM 3954 C CA . GLY A 1 535 ? -22.513 -10.412 21.591 1.00 62.59 535 GLY A CA 1
ATOM 3955 C C . GLY A 1 535 ? -22.749 -9.550 20.352 1.00 62.59 535 GLY A C 1
ATOM 3956 O O . GLY A 1 535 ? -21.817 -8.978 19.803 1.00 62.59 535 GLY A O 1
ATOM 3957 N N . SER A 1 536 ? -24.005 -9.475 19.917 1.00 58.72 536 SER A N 1
ATOM 3958 C CA . SER A 1 536 ? -24.414 -8.581 18.829 1.00 58.72 536 SER A CA 1
ATOM 3959 C C . SER A 1 536 ? -24.485 -7.135 19.332 1.00 58.72 536 SER A C 1
ATOM 3961 O O . SER A 1 536 ? -24.864 -6.886 20.480 1.00 58.72 536 SER A O 1
ATOM 3963 N N . GLU A 1 537 ? -24.114 -6.180 18.486 1.00 54.50 537 GLU A N 1
ATOM 3964 C CA . GLU A 1 537 ? -24.276 -4.758 18.790 1.00 54.50 537 GLU A CA 1
ATOM 3965 C C . GLU A 1 537 ? -25.764 -4.348 18.776 1.00 54.50 537 GLU A C 1
ATOM 3967 O O . GLU A 1 537 ? -26.186 -3.510 19.583 1.00 54.50 537 GLU A O 1
ATOM 3972 N N . ASP A 1 538 ? -26.603 -5.053 18.007 1.00 51.84 538 ASP A N 1
ATOM 3973 C CA . ASP A 1 538 ? -28.050 -4.850 17.987 1.00 51.84 538 ASP A CA 1
ATOM 3974 C C . ASP A 1 538 ? -28.651 -4.968 19.390 1.00 51.84 538 ASP A C 1
ATOM 3976 O O . ASP A 1 538 ? -28.430 -5.928 20.139 1.00 51.84 538 ASP A O 1
ATOM 3980 N N . ALA A 1 539 ? -29.457 -3.972 19.754 1.00 54.78 539 ALA A N 1
ATOM 3981 C CA . ALA A 1 539 ? -30.133 -3.903 21.045 1.00 54.78 539 ALA A CA 1
ATOM 3982 C C . ALA A 1 539 ? -29.194 -3.977 22.275 1.00 54.78 539 ALA A C 1
ATOM 3984 O O . ALA A 1 539 ? -29.624 -4.380 23.364 1.00 54.78 539 ALA A O 1
ATOM 3985 N N . PHE A 1 540 ? -27.942 -3.517 22.128 1.00 61.16 540 PHE A N 1
ATOM 3986 C CA . PHE A 1 540 ? -26.969 -3.318 23.212 1.00 61.16 540 PHE A CA 1
ATOM 3987 C C . PHE A 1 540 ? -26.534 -4.620 23.920 1.00 61.16 540 PHE A C 1
ATOM 3989 O O . PHE A 1 540 ? -26.397 -4.638 25.156 1.00 61.16 540 PHE A O 1
ATOM 3996 N N . LEU A 1 541 ? -26.354 -5.720 23.173 1.00 60.78 541 LEU A N 1
ATOM 3997 C CA . LEU A 1 541 ? -26.039 -7.047 23.728 1.00 60.78 541 LEU A CA 1
ATOM 3998 C C . LEU A 1 541 ? -24.530 -7.306 23.919 1.00 60.78 541 LEU A C 1
ATOM 4000 O O . LEU A 1 541 ? -24.166 -7.966 24.898 1.00 60.78 541 LEU A O 1
ATOM 4004 N N . GLY A 1 542 ? -23.659 -6.758 23.070 1.00 60.81 542 GLY A N 1
ATOM 4005 C CA . GLY A 1 542 ? -22.194 -6.895 23.133 1.00 60.81 542 GLY A CA 1
ATOM 4006 C C . GLY A 1 542 ? -21.453 -5.825 22.325 1.00 60.81 542 GLY A C 1
ATOM 4007 O O . GLY A 1 542 ? -22.063 -4.827 21.944 1.00 60.81 542 GLY A O 1
ATOM 4008 N N . ARG A 1 543 ? -20.139 -6.006 22.140 1.00 65.62 543 ARG A N 1
ATOM 4009 C CA . ARG A 1 543 ? -19.241 -5.121 21.364 1.00 65.62 543 ARG A CA 1
ATOM 4010 C C . ARG A 1 543 ? -18.883 -5.788 20.030 1.00 65.62 543 ARG A C 1
ATOM 4012 O O . ARG A 1 543 ? -18.816 -7.014 19.995 1.00 65.62 543 ARG A O 1
ATOM 4019 N N . ASN A 1 544 ? -18.554 -5.018 18.990 1.00 59.28 544 ASN A N 1
ATOM 4020 C CA . ASN A 1 544 ? -17.934 -5.536 17.756 1.00 59.28 544 ASN A CA 1
ATOM 4021 C C . ASN A 1 544 ? -16.404 -5.732 17.878 1.00 59.28 544 ASN A C 1
ATOM 4023 O O . ASN A 1 544 ? -15.824 -6.532 17.149 1.00 59.28 544 ASN A O 1
ATOM 4027 N N . GLU A 1 545 ? -15.752 -5.094 18.857 1.00 65.50 545 GLU A N 1
ATOM 4028 C CA . GLU A 1 545 ? -14.298 -5.137 19.038 1.00 65.50 545 GLU A CA 1
ATOM 4029 C C . GLU A 1 545 ? -13.857 -5.832 20.334 1.00 65.50 545 GLU A C 1
ATOM 4031 O O . GLU A 1 545 ? -14.483 -5.747 21.400 1.00 65.50 545 GLU A O 1
ATOM 4036 N N . THR A 1 546 ? -12.701 -6.501 20.273 1.00 69.25 546 THR A N 1
ATOM 4037 C CA . THR A 1 546 ? -12.099 -7.117 21.462 1.00 69.25 546 THR A CA 1
ATOM 4038 C C . THR A 1 546 ? -11.561 -6.060 22.423 1.00 69.25 546 THR A C 1
ATOM 4040 O O . THR A 1 546 ? -10.974 -5.058 22.028 1.00 69.25 546 THR A O 1
ATOM 4043 N N . SER A 1 547 ? -11.727 -6.289 23.724 1.00 71.69 547 SER A N 1
ATOM 4044 C CA . SER A 1 547 ? -11.303 -5.323 24.743 1.00 71.69 547 SER A CA 1
ATOM 4045 C C . SER A 1 547 ? -10.656 -5.994 25.944 1.00 71.69 547 SER A C 1
ATOM 4047 O O . SER A 1 547 ? -10.808 -7.195 26.189 1.00 71.69 547 SER A O 1
ATOM 4049 N N . GLY A 1 548 ? -9.909 -5.207 26.717 1.00 76.00 548 GLY A N 1
ATOM 4050 C CA . GLY A 1 548 ? -9.083 -5.722 27.800 1.00 76.00 548 GLY A CA 1
ATOM 4051 C C . GLY A 1 548 ? -9.157 -4.873 29.056 1.00 76.00 548 GLY A C 1
ATOM 4052 O O . GLY A 1 548 ? -9.385 -3.667 29.018 1.00 76.00 548 GLY A O 1
ATOM 4053 N N . ALA A 1 549 ? -8.936 -5.500 30.205 1.00 78.94 549 ALA A N 1
ATOM 4054 C CA . ALA A 1 549 ? -8.722 -4.775 31.447 1.00 78.94 549 ALA A CA 1
ATOM 4055 C C . ALA A 1 549 ? -7.623 -5.425 32.275 1.00 78.94 549 ALA A C 1
ATOM 4057 O O . ALA A 1 549 ? -7.563 -6.647 32.406 1.00 78.94 549 ALA A O 1
ATOM 4058 N N . VAL A 1 550 ? -6.801 -4.596 32.905 1.00 83.88 550 VAL A N 1
ATOM 4059 C CA . VAL A 1 550 ? -5.835 -5.026 33.914 1.00 83.88 550 VAL A CA 1
ATOM 4060 C C . VAL A 1 550 ? -6.215 -4.432 35.256 1.00 83.88 550 VAL A C 1
ATOM 4062 O O . VAL A 1 550 ? -6.575 -3.261 35.355 1.00 83.88 550 VAL A O 1
ATOM 4065 N N . ALA A 1 551 ? -6.158 -5.235 36.312 1.00 83.31 551 ALA A N 1
ATOM 4066 C CA . ALA A 1 551 ? -6.519 -4.801 37.652 1.00 83.31 551 ALA A CA 1
ATOM 4067 C C . ALA A 1 551 ? -5.539 -5.313 38.705 1.00 83.31 551 ALA A C 1
ATOM 4069 O O . ALA A 1 551 ? -5.036 -6.432 38.635 1.00 83.31 551 ALA A O 1
ATOM 4070 N N . ALA A 1 552 ? -5.320 -4.500 39.731 1.00 86.31 552 ALA A N 1
ATOM 4071 C CA . ALA A 1 552 ? -4.587 -4.849 40.934 1.00 86.31 552 ALA A CA 1
ATOM 4072 C C . ALA A 1 552 ? -5.509 -4.680 42.142 1.00 86.31 552 ALA A C 1
ATOM 4074 O O . ALA A 1 552 ? -6.094 -3.617 42.352 1.00 86.31 552 ALA A O 1
ATOM 4075 N N . THR A 1 553 ? -5.641 -5.736 42.941 1.00 86.25 553 THR A N 1
ATOM 4076 C CA . THR A 1 553 ? -6.460 -5.743 44.157 1.00 86.25 553 THR A CA 1
ATOM 4077 C C . THR A 1 553 ? -5.572 -5.989 45.365 1.00 86.25 553 THR A C 1
ATOM 4079 O O . THR A 1 553 ? -4.856 -6.990 45.422 1.00 86.25 553 THR A O 1
ATOM 4082 N N . ALA A 1 554 ? -5.645 -5.088 46.338 1.00 88.19 554 ALA A N 1
ATOM 4083 C CA . ALA A 1 554 ? -4.978 -5.197 47.622 1.00 88.19 554 ALA A CA 1
ATOM 4084 C C . ALA A 1 554 ? -6.005 -5.435 48.732 1.00 88.19 554 ALA A C 1
ATOM 4086 O O . ALA A 1 554 ? -7.077 -4.828 48.767 1.00 88.19 554 ALA A O 1
ATOM 4087 N N . GLU A 1 555 ? -5.659 -6.311 49.666 1.00 88.38 555 GLU A N 1
ATOM 4088 C CA . GLU A 1 555 ? -6.504 -6.660 50.801 1.00 88.38 555 GLU A CA 1
ATOM 4089 C C . GLU A 1 555 ? -5.696 -6.641 52.090 1.00 88.38 555 GLU A C 1
ATOM 4091 O O . GLU A 1 555 ? -4.615 -7.215 52.165 1.00 88.38 555 GLU A O 1
ATOM 4096 N N . TRP A 1 556 ? -6.254 -6.068 53.148 1.00 87.62 556 TRP A N 1
ATOM 4097 C CA . TRP A 1 556 ? -5.697 -6.166 54.492 1.00 87.62 556 TRP A CA 1
ATOM 4098 C C . TRP A 1 556 ? -6.772 -6.589 55.491 1.00 87.62 556 TRP A C 1
ATOM 4100 O O . TRP A 1 556 ? -7.953 -6.275 55.332 1.00 87.62 556 TRP A O 1
ATOM 4110 N N . ARG A 1 557 ? -6.365 -7.309 56.540 1.00 85.94 557 ARG A N 1
ATOM 4111 C CA . ARG A 1 557 ? -7.257 -7.785 57.602 1.00 85.94 557 ARG A CA 1
ATOM 4112 C C . ARG A 1 557 ? -6.706 -7.430 58.979 1.00 85.94 557 ARG A C 1
ATOM 4114 O O . ARG A 1 557 ? -5.558 -7.749 59.282 1.00 85.94 557 ARG A O 1
ATOM 4121 N N . ALA A 1 558 ? -7.561 -6.882 59.842 1.00 86.06 558 ALA A N 1
ATOM 4122 C CA . ALA A 1 558 ? -7.320 -6.783 61.280 1.00 86.06 558 ALA A CA 1
ATOM 4123 C C . ALA A 1 558 ? -8.542 -7.229 62.076 1.00 86.06 558 ALA A C 1
ATOM 4125 O O . ALA A 1 558 ? -9.554 -6.531 62.169 1.00 86.06 558 ALA A O 1
ATOM 4126 N N . GLY A 1 559 ? -8.423 -8.400 62.700 1.00 86.31 559 GLY A N 1
ATOM 4127 C CA . GLY A 1 559 ? -9.514 -8.998 63.461 1.00 86.31 559 GLY A CA 1
ATOM 4128 C C . GLY A 1 559 ? -10.733 -9.229 62.571 1.00 86.31 559 GLY A C 1
ATOM 4129 O O . GLY A 1 559 ? -10.683 -10.035 61.646 1.00 86.31 559 GLY A O 1
ATOM 4130 N N . LEU A 1 560 ? -11.819 -8.516 62.867 1.00 88.56 560 LEU A N 1
ATOM 4131 C CA . LEU A 1 560 ? -13.082 -8.593 62.129 1.00 88.56 560 LEU A CA 1
ATOM 4132 C C . LEU A 1 560 ? -13.178 -7.578 60.987 1.00 88.56 560 LEU A C 1
ATOM 4134 O O . LEU A 1 560 ? -14.132 -7.631 60.221 1.00 88.56 560 LEU A O 1
ATOM 4138 N N . ILE A 1 561 ? -12.221 -6.655 60.876 1.00 88.00 561 ILE A N 1
ATOM 4139 C CA . ILE A 1 561 ? -12.226 -5.594 59.870 1.00 88.00 561 ILE A CA 1
ATOM 4140 C C . ILE A 1 561 ? -11.373 -6.017 58.679 1.00 88.00 561 ILE A C 1
ATOM 4142 O O . ILE A 1 561 ? -10.275 -6.564 58.836 1.00 88.00 561 ILE A O 1
ATOM 4146 N N . ARG A 1 562 ? -11.873 -5.717 57.485 1.00 87.06 562 ARG A N 1
ATOM 4147 C CA . ARG A 1 562 ? -11.213 -5.969 56.211 1.00 87.06 562 ARG A CA 1
ATOM 4148 C C . ARG A 1 562 ? -11.174 -4.691 55.388 1.00 87.06 562 ARG A C 1
ATOM 4150 O O . ARG A 1 562 ? -12.209 -4.078 55.164 1.00 87.06 562 ARG A O 1
ATOM 4157 N N . GLY A 1 563 ? -9.986 -4.302 54.951 1.00 87.12 563 GLY A N 1
ATOM 4158 C CA . GLY A 1 563 ? -9.786 -3.203 54.013 1.00 87.12 563 GLY A CA 1
ATOM 4159 C C . GLY A 1 563 ? -9.507 -3.748 52.620 1.00 87.12 563 GLY A C 1
ATOM 4160 O O . GLY A 1 563 ? -8.750 -4.712 52.479 1.00 87.12 563 GLY A O 1
ATOM 4161 N N . LEU A 1 564 ? -10.107 -3.130 51.610 1.00 86.00 564 LEU A N 1
ATOM 4162 C CA . LEU A 1 564 ? -9.892 -3.444 50.203 1.00 86.00 564 LEU A CA 1
ATOM 4163 C C . LEU A 1 564 ? -9.521 -2.182 49.442 1.00 86.00 564 LEU A C 1
ATOM 4165 O O . LEU A 1 564 ? -10.109 -1.125 49.661 1.00 86.00 564 LEU A O 1
ATOM 4169 N N . GLY A 1 565 ? -8.572 -2.315 48.528 1.00 86.19 565 GLY A N 1
ATOM 4170 C CA . GLY A 1 565 ? -8.255 -1.308 47.527 1.00 86.19 565 GLY A CA 1
ATOM 4171 C C . GLY A 1 565 ? -8.137 -1.978 46.169 1.00 86.19 565 GLY A C 1
ATOM 4172 O O . GLY A 1 565 ? -7.584 -3.073 46.067 1.00 86.19 565 GLY A O 1
ATOM 4173 N N . GLN A 1 566 ? -8.659 -1.339 45.132 1.00 85.81 566 GLN A N 1
ATOM 4174 C CA . GLN A 1 566 ? -8.518 -1.813 43.764 1.00 85.81 566 GLN A CA 1
ATOM 4175 C C . GLN A 1 566 ? -8.189 -0.649 42.843 1.00 85.81 566 GLN A C 1
ATOM 4177 O O . GLN A 1 566 ? -8.797 0.417 42.929 1.00 85.81 566 GLN A O 1
ATOM 4182 N N . TYR A 1 567 ? -7.256 -0.903 41.938 1.00 85.31 567 TYR A N 1
ATOM 4183 C CA . TYR A 1 567 ? -7.011 -0.082 40.767 1.00 85.31 567 TYR A CA 1
ATOM 4184 C C . TYR A 1 567 ? -7.203 -0.956 39.533 1.00 85.31 567 TYR A C 1
ATOM 4186 O O . TYR A 1 567 ? -6.737 -2.095 39.519 1.00 85.31 567 TYR A O 1
ATOM 4194 N N . ALA A 1 568 ? -7.884 -0.450 38.516 1.00 82.12 568 ALA A N 1
ATOM 4195 C CA . ALA A 1 568 ? -7.975 -1.101 37.223 1.00 82.12 568 ALA A CA 1
ATOM 4196 C C . ALA A 1 568 ? -7.827 -0.080 36.101 1.00 82.12 568 ALA A C 1
ATOM 4198 O O . ALA A 1 568 ? -8.266 1.058 36.239 1.00 82.12 568 ALA A O 1
ATOM 4199 N N . TYR A 1 569 ? -7.227 -0.514 35.005 1.00 81.50 569 TYR A N 1
ATOM 4200 C CA . TYR A 1 569 ? -7.211 0.191 33.737 1.00 81.50 569 TYR A CA 1
ATOM 4201 C C . TYR A 1 569 ? -7.958 -0.673 32.727 1.00 81.50 569 TYR A C 1
ATOM 4203 O O . TYR A 1 569 ? -7.683 -1.870 32.601 1.00 81.50 569 TYR A O 1
ATOM 4211 N N . LEU A 1 570 ? -8.964 -0.083 32.100 1.00 76.50 570 LEU A N 1
ATOM 4212 C CA . LEU A 1 570 ? -9.793 -0.696 31.082 1.00 76.50 570 LEU A CA 1
ATOM 4213 C C . LEU A 1 570 ? -9.414 -0.027 29.771 1.00 76.50 570 LEU A C 1
ATOM 4215 O O . LEU A 1 570 ? -9.571 1.188 29.652 1.00 76.50 570 LEU A O 1
ATOM 4219 N N . ARG A 1 571 ? -8.915 -0.831 28.834 1.00 77.81 571 ARG A N 1
ATOM 4220 C CA . ARG A 1 571 ? -8.705 -0.395 27.464 1.00 77.81 571 ARG A CA 1
ATOM 4221 C C . ARG A 1 571 ? -10.013 -0.591 26.719 1.00 77.81 571 ARG A C 1
ATOM 4223 O O . ARG A 1 571 ? -10.486 -1.728 26.600 1.00 77.81 571 ARG A O 1
ATOM 4230 N N . GLU A 1 572 ? -10.604 0.511 26.293 1.00 67.12 572 GLU A N 1
ATOM 4231 C CA . GLU A 1 572 ? -11.839 0.521 25.515 1.00 67.12 572 GLU A CA 1
ATOM 4232 C C . GLU A 1 572 ? -11.577 1.297 24.225 1.00 67.12 572 GLU A C 1
ATOM 4234 O O . GLU A 1 572 ? -10.935 2.346 24.307 1.00 67.12 572 GLU A O 1
ATOM 4239 N N . PRO A 1 573 ? -12.046 0.803 23.065 1.00 63.66 573 PRO A N 1
ATOM 4240 C CA . PRO A 1 573 ? -11.990 1.569 21.825 1.00 63.66 573 PRO A CA 1
ATOM 4241 C C . PRO A 1 573 ? -12.616 2.948 22.035 1.00 63.66 573 PRO A C 1
ATOM 4243 O O . PRO A 1 573 ? -13.618 3.073 22.753 1.00 63.66 573 PRO A O 1
ATOM 4246 N N . GLU A 1 574 ? -12.006 3.984 21.464 1.00 64.38 574 GLU A N 1
ATOM 4247 C CA . GLU A 1 574 ? -12.589 5.320 21.521 1.00 64.38 574 GLU A CA 1
ATOM 4248 C C . GLU A 1 574 ? -13.862 5.347 20.674 1.00 64.38 574 GLU A C 1
ATOM 4250 O O . GLU A 1 574 ? -13.859 4.912 19.530 1.00 64.38 574 GLU A O 1
ATOM 4255 N N . ARG A 1 575 ? -14.972 5.803 21.262 1.00 61.97 575 ARG A N 1
ATOM 4256 C CA . ARG A 1 575 ? -16.295 5.796 20.620 1.00 61.97 575 ARG A CA 1
ATOM 4257 C C . ARG A 1 575 ? -17.069 7.041 20.993 1.00 61.97 575 ARG A C 1
ATOM 4259 O O . ARG A 1 575 ? -17.065 7.438 22.157 1.00 61.97 575 ARG A O 1
ATOM 4266 N N . SER A 1 576 ? -17.786 7.626 20.048 1.00 53.88 576 SER A N 1
ATOM 4267 C CA . SER A 1 576 ? -18.700 8.736 20.323 1.00 53.88 576 SER A CA 1
ATOM 4268 C C . SER A 1 576 ? -20.132 8.235 20.208 1.00 53.88 576 SER A C 1
ATOM 4270 O O . SER A 1 576 ? -20.495 7.649 19.202 1.00 53.88 576 SER A O 1
ATOM 4272 N N . LEU A 1 577 ? -20.942 8.442 21.247 1.00 51.09 577 LEU A N 1
ATOM 4273 C CA . LEU A 1 577 ? -22.377 8.166 21.205 1.00 51.09 577 LEU A CA 1
ATOM 4274 C C . LEU A 1 577 ? -23.121 9.449 21.569 1.00 51.09 577 LEU A C 1
ATOM 4276 O O . LEU A 1 577 ? -23.023 9.927 22.709 1.00 51.09 577 LEU A O 1
ATOM 4280 N N . PHE A 1 578 ? -23.863 10.008 20.611 1.00 54.91 578 PHE A N 1
ATOM 4281 C CA . PHE A 1 578 ? -24.399 11.368 20.698 1.00 54.91 578 PHE A CA 1
ATOM 4282 C C . PHE A 1 578 ? -23.282 12.363 21.081 1.00 54.91 578 PHE A C 1
ATOM 4284 O O . PHE A 1 578 ? -22.254 12.461 20.425 1.00 54.91 578 PHE A O 1
ATOM 4291 N N . ASN A 1 579 ? -23.437 13.068 22.205 1.00 49.06 579 ASN A N 1
ATOM 4292 C CA . ASN A 1 579 ? -22.468 14.029 22.727 1.00 49.06 579 ASN A CA 1
ATOM 4293 C C . ASN A 1 579 ? -21.550 13.469 23.825 1.00 49.06 579 ASN A C 1
ATOM 4295 O O . ASN A 1 579 ? -21.020 14.243 24.624 1.00 49.06 579 ASN A O 1
ATOM 4299 N N . ALA A 1 580 ? -21.413 12.146 23.934 1.00 50.44 580 ALA A N 1
ATOM 4300 C CA . ALA A 1 580 ? -20.571 11.509 24.938 1.00 50.44 580 ALA A CA 1
ATOM 4301 C C . ALA A 1 580 ? -19.452 10.700 24.276 1.00 50.44 580 ALA A C 1
ATOM 4303 O O . ALA A 1 580 ? -19.715 9.748 23.546 1.00 50.44 580 ALA A O 1
ATOM 4304 N N . ARG A 1 581 ? -18.200 11.052 24.590 1.00 58.78 581 ARG A N 1
ATOM 4305 C CA . ARG A 1 581 ? -17.015 10.289 24.179 1.00 58.78 581 ARG A CA 1
ATOM 4306 C C . ARG A 1 581 ? -16.651 9.228 25.215 1.00 58.78 581 ARG A C 1
ATOM 4308 O O . ARG A 1 581 ? -16.437 9.521 26.400 1.00 58.78 581 ARG A O 1
ATOM 4315 N N . PHE A 1 582 ? -16.564 7.992 24.758 1.00 63.53 582 PHE A N 1
ATOM 4316 C CA . PHE A 1 582 ? -16.119 6.790 25.448 1.00 63.53 582 PHE A CA 1
ATOM 4317 C C . PHE A 1 582 ? -14.730 6.392 24.952 1.00 63.53 582 PHE A C 1
ATOM 4319 O O . PHE A 1 582 ? -14.295 6.833 23.900 1.00 63.53 582 PHE A O 1
ATOM 4326 N N . GLY A 1 583 ? -14.001 5.647 25.771 1.00 68.12 583 GLY A N 1
ATOM 4327 C CA . GLY A 1 583 ? -12.598 5.316 25.546 1.00 68.12 583 GLY A CA 1
ATOM 4328 C C . GLY A 1 583 ? -11.972 4.859 26.853 1.00 68.12 583 GLY A C 1
ATOM 4329 O O . GLY A 1 583 ? -12.692 4.618 27.830 1.00 68.12 583 GLY A O 1
ATOM 4330 N N . ASP A 1 584 ? -10.648 4.789 26.886 1.00 77.56 584 ASP A N 1
ATOM 4331 C CA . ASP A 1 584 ? -9.867 4.303 28.020 1.00 77.56 584 ASP A CA 1
ATOM 4332 C C . ASP A 1 584 ? -10.296 4.852 29.388 1.00 77.56 584 ASP A C 1
ATOM 4334 O O . ASP A 1 584 ? -10.569 6.043 29.584 1.00 77.56 584 ASP A O 1
ATOM 4338 N N . GLN A 1 585 ? -10.319 3.956 30.379 1.00 72.94 585 GLN A N 1
ATOM 4339 C CA . GLN A 1 585 ? -10.805 4.281 31.717 1.00 72.94 585 GLN A CA 1
ATOM 4340 C C . GLN A 1 585 ? -9.907 3.739 32.815 1.00 72.94 585 GLN A C 1
ATOM 4342 O O . GLN A 1 585 ? -9.448 2.596 32.803 1.00 72.94 585 GLN A O 1
ATOM 4347 N N . HIS A 1 586 ? -9.771 4.535 33.865 1.00 81.19 586 HIS A N 1
ATOM 4348 C CA . HIS A 1 586 ? -9.200 4.114 35.129 1.00 81.19 586 HIS A CA 1
ATOM 4349 C C . HIS A 1 586 ? -10.307 3.967 36.165 1.00 81.19 586 HIS A C 1
ATOM 4351 O O . HIS A 1 586 ? -11.136 4.853 36.369 1.00 81.19 586 HIS A O 1
ATOM 4357 N N . ARG A 1 587 ? -10.287 2.857 36.891 1.00 80.94 587 ARG A N 1
ATOM 4358 C CA . ARG A 1 587 ? -11.197 2.589 37.996 1.00 80.94 587 ARG A CA 1
ATOM 4359 C C . ARG A 1 587 ? -10.414 2.494 39.287 1.00 80.94 587 ARG A C 1
ATOM 4361 O O . ARG A 1 587 ? -9.518 1.665 39.426 1.00 80.94 587 ARG A O 1
ATOM 4368 N N . VAL A 1 588 ? -10.803 3.303 40.261 1.00 82.81 588 VAL A N 1
ATOM 4369 C CA . VAL A 1 588 ? -10.222 3.300 41.604 1.00 82.81 588 VAL A CA 1
ATOM 4370 C C . VAL A 1 588 ? -11.327 3.015 42.594 1.00 82.81 588 VAL A C 1
ATOM 4372 O O . VAL A 1 588 ? -12.342 3.707 42.606 1.00 82.81 588 VAL A O 1
ATOM 4375 N N . GLY A 1 589 ? -11.139 2.032 43.463 1.00 84.19 589 GLY A N 1
ATOM 4376 C CA . GLY A 1 589 ? -12.109 1.794 44.514 1.00 84.19 589 GLY A CA 1
ATOM 4377 C C . GLY A 1 589 ? -11.497 1.365 45.832 1.00 84.19 589 GLY A C 1
ATOM 4378 O O . GLY A 1 589 ? -10.389 0.828 45.899 1.00 84.19 589 GLY A O 1
ATOM 4379 N N . PHE A 1 590 ? -12.268 1.599 46.886 1.00 87.44 590 PHE A N 1
ATOM 4380 C CA . PHE A 1 590 ? -11.918 1.273 48.257 1.00 87.44 590 PHE A CA 1
ATOM 4381 C C . PHE A 1 590 ? -13.114 0.624 48.937 1.00 87.44 590 PHE A C 1
ATOM 4383 O O . PHE A 1 590 ? -14.254 1.035 48.730 1.00 87.44 590 PHE A O 1
ATOM 4390 N N . GLY A 1 591 ? -12.856 -0.384 49.759 1.00 86.94 591 GLY A N 1
ATOM 4391 C CA . GLY A 1 591 ? -13.887 -1.124 50.470 1.00 86.94 591 GLY A CA 1
ATOM 4392 C C . GLY A 1 591 ? -13.536 -1.321 51.933 1.00 86.94 591 GLY A C 1
ATOM 4393 O O . GLY A 1 591 ? -12.369 -1.513 52.287 1.00 86.94 591 GLY A O 1
ATOM 4394 N N . LEU A 1 592 ? -14.559 -1.306 52.781 1.00 88.56 592 LEU A N 1
ATOM 4395 C CA . LEU A 1 592 ? -14.457 -1.663 54.188 1.00 88.56 592 LEU A CA 1
ATOM 4396 C C . LEU A 1 592 ? -15.489 -2.743 54.511 1.00 88.56 592 LEU A C 1
ATOM 4398 O O . LEU A 1 592 ? -16.694 -2.513 54.427 1.00 88.56 592 LEU A O 1
ATOM 4402 N N . GLY A 1 593 ? -14.997 -3.916 54.895 1.00 88.38 593 GLY A N 1
ATOM 4403 C CA . GLY A 1 593 ? -15.792 -5.068 55.297 1.00 88.38 593 GLY A CA 1
ATOM 4404 C C . GLY A 1 593 ? -15.699 -5.345 56.796 1.00 88.38 593 GLY A C 1
ATOM 4405 O O . GLY A 1 593 ? -14.668 -5.110 57.434 1.00 88.38 593 GLY A O 1
ATOM 4406 N N . TYR A 1 594 ? -16.774 -5.895 57.348 1.00 88.75 594 TYR A N 1
ATOM 4407 C CA . TYR A 1 594 ? -16.867 -6.415 58.703 1.00 88.75 594 TYR A CA 1
ATOM 4408 C C . TYR A 1 594 ? -17.351 -7.865 58.676 1.00 88.75 594 TYR A C 1
ATOM 4410 O O . TYR A 1 594 ? -18.449 -8.177 58.206 1.00 88.75 594 TYR A O 1
ATOM 4418 N N . VAL A 1 595 ? -16.521 -8.763 59.201 1.00 87.56 595 VAL A N 1
ATOM 4419 C CA . VAL A 1 595 ? -16.823 -10.189 59.320 1.00 87.56 595 VAL A CA 1
ATOM 4420 C C . VAL A 1 595 ? -17.722 -10.404 60.533 1.00 87.56 595 VAL A C 1
ATOM 4422 O O . VAL A 1 595 ? -17.326 -10.111 61.660 1.00 87.56 595 VAL A O 1
ATOM 4425 N N . LEU A 1 596 ? -18.917 -10.954 60.313 1.00 88.81 596 LEU A N 1
ATOM 4426 C CA . LEU A 1 596 ? -19.899 -11.241 61.356 1.00 88.81 596 LEU A CA 1
ATOM 4427 C C . LEU A 1 596 ? -19.494 -12.512 62.126 1.00 88.81 596 LEU A C 1
ATOM 4429 O O . LEU A 1 596 ? -19.532 -13.615 61.560 1.00 88.81 596 LEU A O 1
ATOM 4433 N N . PRO A 1 597 ? -19.111 -12.407 63.415 1.00 85.88 597 PRO A N 1
ATOM 4434 C CA . PRO A 1 597 ? -18.658 -13.559 64.187 1.00 85.88 597 PRO A CA 1
ATOM 4435 C C . PRO A 1 597 ? -19.738 -14.641 64.282 1.00 85.88 597 PRO A C 1
ATOM 4437 O O . PRO A 1 597 ? -20.885 -14.360 64.615 1.00 85.88 597 PRO A O 1
ATOM 4440 N N . GLY A 1 598 ? -19.370 -15.893 64.004 1.00 79.94 598 GLY A N 1
ATOM 4441 C CA . GLY A 1 598 ? -20.262 -17.050 64.159 1.00 79.94 598 GLY A CA 1
ATOM 4442 C C . GLY A 1 598 ? -21.339 -17.222 63.080 1.00 79.94 598 GLY A C 1
ATOM 4443 O O . GLY A 1 598 ? -22.023 -18.239 63.096 1.00 79.94 598 GLY A O 1
ATOM 4444 N N . MET A 1 599 ? -21.472 -16.288 62.132 1.00 76.94 599 MET A N 1
ATOM 4445 C CA . MET A 1 599 ? -22.494 -16.345 61.073 1.00 76.94 599 MET A CA 1
ATOM 4446 C C . MET A 1 599 ? -21.951 -16.784 59.708 1.00 76.94 599 MET A C 1
ATOM 4448 O O . MET A 1 599 ? -22.732 -17.000 58.788 1.00 76.94 599 MET A O 1
ATOM 4452 N N . GLY A 1 600 ? -20.625 -16.897 59.552 1.00 80.94 600 GLY A N 1
ATOM 4453 C CA . GLY A 1 600 ? -20.013 -17.216 58.256 1.00 80.94 600 GLY A CA 1
ATOM 4454 C C . GLY A 1 600 ? -20.329 -16.171 57.181 1.00 80.94 600 GLY A C 1
ATOM 4455 O O . GLY A 1 600 ? -20.398 -16.505 56.006 1.00 80.94 600 GLY A O 1
ATOM 4456 N N . ALA A 1 601 ? -20.556 -14.916 57.572 1.00 85.12 601 ALA A N 1
ATOM 4457 C CA . ALA A 1 601 ? -20.988 -13.859 56.671 1.00 85.12 601 ALA A CA 1
ATOM 4458 C C . ALA A 1 601 ? -20.185 -12.570 56.880 1.00 85.12 601 ALA A C 1
ATOM 4460 O O . ALA A 1 601 ? -19.583 -12.357 57.933 1.00 85.12 601 ALA A O 1
ATOM 4461 N N . GLU A 1 602 ? -20.182 -11.711 55.872 1.00 87.00 602 GLU A N 1
ATOM 4462 C CA . GLU A 1 602 ? -19.506 -10.417 55.869 1.00 87.00 602 GLU A CA 1
ATOM 4463 C C . GLU A 1 602 ? -20.445 -9.358 55.303 1.00 87.00 602 GLU A C 1
ATOM 4465 O O . GLU A 1 602 ? -21.176 -9.625 54.352 1.00 87.00 602 GLU A O 1
ATOM 4470 N N . VAL A 1 603 ? -20.425 -8.171 55.896 1.00 89.06 603 VAL A N 1
ATOM 4471 C CA . VAL A 1 603 ? -21.090 -6.972 55.373 1.00 89.06 603 VAL A CA 1
ATOM 4472 C C . VAL A 1 603 ? -20.036 -5.925 55.075 1.00 89.06 603 VAL A C 1
ATOM 4474 O O . VAL A 1 603 ? -18.996 -5.903 55.730 1.00 89.06 603 VAL A O 1
ATOM 4477 N N . GLY A 1 604 ? -20.294 -5.027 54.140 1.00 88.31 604 GLY A N 1
ATOM 4478 C CA . GLY A 1 604 ? -19.335 -3.982 53.834 1.00 88.31 604 GLY A CA 1
ATOM 4479 C C . GLY A 1 604 ? -19.893 -2.901 52.942 1.00 88.31 604 GLY A C 1
ATOM 4480 O O . GLY A 1 604 ? -20.980 -3.025 52.381 1.00 88.31 604 GLY A O 1
ATOM 4481 N N . VAL A 1 605 ? -19.126 -1.826 52.860 1.00 87.25 605 VAL A N 1
ATOM 4482 C CA . VAL A 1 605 ? -19.389 -0.691 51.985 1.00 87.25 605 VAL A CA 1
ATOM 4483 C C . VAL A 1 605 ? -18.200 -0.498 51.068 1.00 87.25 605 VAL A C 1
ATOM 4485 O O . VAL A 1 605 ? -17.049 -0.673 51.478 1.00 87.25 605 VAL A O 1
ATOM 4488 N N . GLU A 1 606 ? -18.485 -0.130 49.834 1.00 85.00 606 GLU A N 1
ATOM 4489 C CA . GLU A 1 606 ? -17.490 0.108 48.808 1.00 85.00 606 GLU A CA 1
ATOM 4490 C C . GLU A 1 606 ? -17.774 1.420 48.116 1.00 85.00 606 GLU A C 1
ATOM 4492 O O . GLU A 1 606 ? -18.922 1.781 47.869 1.00 85.00 606 GLU A O 1
ATOM 4497 N N . TRP A 1 607 ? -16.701 2.125 47.802 1.00 84.69 607 TRP A N 1
ATOM 4498 C CA . TRP A 1 607 ? -16.741 3.351 47.041 1.00 84.69 607 T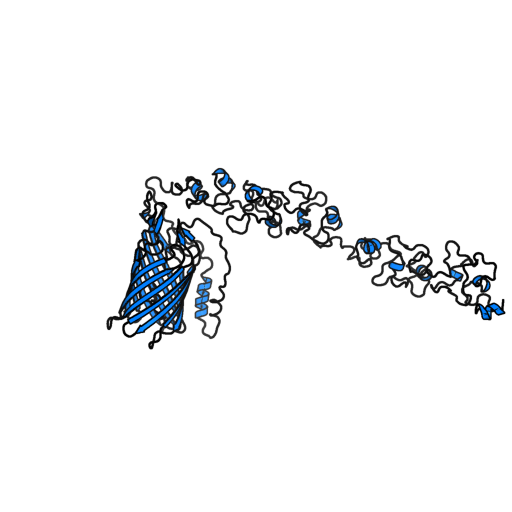RP A CA 1
ATOM 4499 C C . TRP A 1 607 ? -15.879 3.172 45.803 1.00 84.69 607 TRP A C 1
ATOM 4501 O O . TRP A 1 607 ? -14.705 2.809 45.904 1.00 84.69 607 TRP A O 1
ATOM 4511 N N . VAL A 1 608 ? -16.475 3.396 44.639 1.00 82.12 608 VAL A N 1
ATOM 4512 C CA . VAL A 1 608 ? -15.851 3.197 43.336 1.00 82.12 608 VAL A CA 1
ATOM 4513 C C . VAL A 1 608 ? -15.897 4.509 42.570 1.00 82.12 608 VAL A C 1
ATOM 4515 O O . VAL A 1 608 ? -16.930 5.169 42.506 1.00 82.12 608 VAL A O 1
ATOM 4518 N N . ASN A 1 609 ? -14.766 4.873 41.982 1.00 81.62 609 ASN A N 1
ATOM 4519 C CA . ASN A 1 609 ? -14.599 6.036 41.131 1.00 81.62 609 ASN A CA 1
ATOM 4520 C C . ASN A 1 609 ? -14.088 5.593 39.764 1.00 81.62 609 ASN A C 1
ATOM 4522 O O . ASN A 1 609 ? -13.238 4.704 39.669 1.00 81.62 609 ASN A O 1
ATOM 4526 N N . TRP A 1 610 ? -14.590 6.255 38.737 1.00 76.00 610 TRP A N 1
ATOM 4527 C CA . TRP A 1 610 ? -14.186 6.113 37.348 1.00 76.00 610 TRP A CA 1
ATOM 4528 C C . TRP A 1 610 ? -13.566 7.435 36.900 1.00 76.00 610 TRP A C 1
ATOM 4530 O O . TRP A 1 610 ? -14.125 8.499 37.178 1.00 76.00 610 TRP A O 1
ATOM 4540 N N . LEU A 1 611 ? -12.398 7.353 36.271 1.00 76.44 611 LEU A N 1
ATOM 4541 C CA . LEU A 1 611 ? -11.572 8.469 35.816 1.00 76.44 611 LEU A CA 1
ATOM 4542 C C . LEU A 1 611 ? -11.205 8.239 34.345 1.00 76.44 611 LEU A C 1
ATOM 4544 O O . LEU A 1 611 ? -10.840 7.120 33.990 1.00 76.44 611 LEU A O 1
ATOM 4548 N N . GLY A 1 612 ? -11.234 9.291 33.528 1.00 64.31 612 GLY A N 1
ATOM 4549 C CA . GLY A 1 612 ? -10.930 9.208 32.091 1.00 64.31 612 GLY A CA 1
ATOM 4550 C C . GLY A 1 612 ? -12.182 9.088 31.214 1.00 64.31 612 GLY A C 1
ATOM 4551 O O . GLY A 1 612 ? -13.198 8.556 31.665 1.00 64.31 612 GLY A O 1
ATOM 4552 N N . GLY A 1 613 ? -12.092 9.641 29.997 1.00 60.53 613 GLY A N 1
ATOM 4553 C CA . GLY A 1 613 ? -13.182 9.844 29.028 1.00 60.53 613 GLY A CA 1
ATOM 4554 C C . GLY A 1 613 ? -14.306 10.782 29.509 1.00 60.53 613 GLY A C 1
ATOM 4555 O O . GLY A 1 613 ? -14.275 11.240 30.645 1.00 60.53 613 GLY A O 1
ATOM 4556 N N . GLU A 1 614 ? -15.317 11.091 28.686 1.00 55.69 614 GLU A N 1
ATOM 4557 C CA . GLU A 1 614 ? -16.386 12.025 29.077 1.00 55.69 614 GLU A CA 1
ATOM 4558 C C . GLU A 1 614 ? -17.594 11.336 29.752 1.00 55.69 614 GLU A C 1
ATOM 4560 O O . GLU A 1 614 ? -18.151 10.375 29.216 1.00 55.69 614 GLU A O 1
ATOM 4565 N N . PRO A 1 615 ? -18.061 11.806 30.929 1.00 55.06 615 PRO A N 1
ATOM 4566 C CA . PRO A 1 615 ? -17.448 12.824 31.777 1.00 55.06 615 PRO A CA 1
ATOM 4567 C C . PRO A 1 615 ? -16.254 12.266 32.561 1.00 55.06 615 PRO A C 1
ATOM 4569 O O . PRO A 1 615 ? -16.316 11.155 33.090 1.00 55.06 615 PRO A O 1
ATOM 4572 N N . ASN A 1 616 ? -15.237 13.115 32.745 1.00 64.25 616 ASN A N 1
ATOM 4573 C CA . ASN A 1 616 ? -13.922 12.777 33.318 1.00 64.25 616 ASN A CA 1
ATOM 4574 C C . ASN A 1 616 ? -13.947 12.163 34.728 1.00 64.25 616 ASN A C 1
ATOM 4576 O O . ASN A 1 616 ? -12.915 11.696 35.216 1.00 64.25 616 ASN A O 1
ATOM 4580 N N . TYR A 1 617 ? -15.095 12.199 35.409 1.00 74.88 617 TYR A N 1
ATOM 4581 C CA . TYR A 1 617 ? -15.273 11.656 36.747 1.00 74.88 617 TYR A CA 1
ATOM 4582 C C . TYR A 1 617 ? -16.692 11.128 36.962 1.00 74.88 617 TYR A C 1
ATOM 4584 O O . TYR A 1 617 ? -17.671 11.853 36.770 1.00 74.88 617 TYR A O 1
ATOM 4592 N N . SER A 1 618 ? -16.804 9.884 37.427 1.00 72.88 618 SER A N 1
ATOM 4593 C CA . SER A 1 618 ? -18.065 9.295 37.898 1.00 72.88 618 SER A CA 1
ATOM 4594 C C . SER A 1 618 ? -17.850 8.462 39.161 1.00 72.88 618 SER A C 1
ATOM 4596 O O . SER A 1 618 ? -16.770 7.912 39.371 1.00 72.88 618 SER A O 1
ATOM 4598 N N . SER A 1 619 ? -18.860 8.365 40.024 1.00 79.56 619 SER A N 1
ATOM 4599 C CA . SER A 1 619 ? -18.729 7.763 41.350 1.00 79.56 619 SER A CA 1
ATOM 4600 C C . SER A 1 619 ? -19.971 6.979 41.775 1.00 79.56 619 SER A C 1
ATOM 4602 O O . SER A 1 619 ? -21.103 7.404 41.544 1.00 79.56 619 SER A O 1
ATOM 4604 N N . GLU A 1 620 ? -19.758 5.842 42.433 1.00 81.06 620 GLU A N 1
ATOM 4605 C CA . GLU A 1 620 ? -20.796 4.914 42.893 1.00 81.06 620 GLU A CA 1
ATOM 4606 C C . GLU A 1 620 ? -20.453 4.379 44.288 1.00 81.06 620 GLU A C 1
ATOM 4608 O O . GLU A 1 620 ? -19.288 4.100 44.592 1.00 81.06 620 GLU A O 1
ATOM 4613 N N . VAL A 1 621 ? -21.469 4.209 45.136 1.00 84.88 621 VAL A N 1
ATOM 4614 C CA . VAL A 1 621 ? -21.328 3.542 46.438 1.00 84.88 621 VAL A CA 1
ATOM 4615 C C . VAL A 1 621 ? -22.160 2.276 46.458 1.00 84.88 621 VAL A C 1
ATOM 4617 O O . VAL A 1 621 ? -23.326 2.292 46.065 1.00 84.88 621 VAL A O 1
ATOM 4620 N N . LEU A 1 622 ? -21.565 1.194 46.961 1.00 83.88 622 LEU A N 1
ATOM 4621 C CA . LEU A 1 622 ? -22.191 -0.115 47.060 1.00 83.88 622 LEU A CA 1
ATOM 4622 C C . LEU A 1 622 ? -22.211 -0.622 48.498 1.00 83.88 622 LEU A C 1
ATOM 4624 O O . LEU A 1 622 ? -21.268 -0.430 49.266 1.00 83.88 622 LEU A O 1
ATOM 4628 N N . LEU A 1 623 ? -23.285 -1.321 48.840 1.00 86.94 623 LEU A N 1
ATOM 4629 C CA . LEU A 1 623 ? -23.406 -2.137 50.038 1.00 86.94 623 LEU A CA 1
ATOM 4630 C C . LEU A 1 623 ? -23.294 -3.602 49.631 1.00 86.94 623 LEU A C 1
ATOM 4632 O O . LEU A 1 623 ? -24.083 -4.088 48.822 1.00 86.94 623 LEU A O 1
ATOM 4636 N N . GLY A 1 624 ? -22.316 -4.296 50.202 1.00 85.69 624 GLY A N 1
ATOM 4637 C CA . GLY A 1 624 ? -22.053 -5.707 49.956 1.00 85.69 624 GLY A CA 1
ATOM 4638 C C . GLY A 1 624 ? -22.446 -6.573 51.147 1.00 85.69 624 GLY A C 1
ATOM 4639 O O . GLY A 1 624 ? -22.195 -6.227 52.304 1.00 85.69 624 GLY A O 1
ATOM 4640 N N . TYR A 1 625 ? -23.015 -7.737 50.861 1.00 86.25 625 TYR A N 1
ATOM 4641 C CA . TYR A 1 625 ? -23.190 -8.833 51.802 1.00 86.25 625 TYR A CA 1
ATOM 4642 C C . TYR A 1 625 ? -22.655 -10.115 51.177 1.00 86.25 625 TYR A C 1
ATOM 4644 O O . TYR A 1 625 ? -22.984 -10.454 50.046 1.00 86.25 625 TYR A O 1
ATOM 4652 N N . ARG A 1 626 ? -21.835 -10.857 51.914 1.00 85.69 626 ARG A N 1
ATOM 4653 C CA . ARG A 1 626 ? -21.230 -12.092 51.424 1.00 85.69 626 ARG A CA 1
ATOM 4654 C C . ARG A 1 626 ? -21.415 -13.211 52.426 1.00 85.69 626 ARG A C 1
ATOM 4656 O O . ARG A 1 626 ? -20.865 -13.153 53.523 1.00 85.69 626 ARG A O 1
ATOM 4663 N N . MET A 1 627 ? -22.116 -14.266 52.023 1.00 85.50 627 MET A N 1
ATOM 4664 C CA . MET A 1 627 ? -22.189 -15.514 52.785 1.00 85.50 627 MET A CA 1
ATOM 4665 C C . MET A 1 627 ? -21.083 -16.469 52.354 1.00 85.50 627 MET A C 1
ATOM 4667 O O . MET A 1 627 ? -20.785 -16.601 51.167 1.00 85.50 627 MET A O 1
ATOM 4671 N N . ARG A 1 628 ? -20.489 -17.162 53.322 1.00 80.94 628 ARG A N 1
ATOM 4672 C CA . ARG A 1 628 ? -19.446 -18.167 53.127 1.00 80.94 628 ARG A CA 1
ATOM 4673 C C . ARG A 1 628 ? -19.836 -19.447 53.853 1.00 80.94 628 ARG A C 1
ATOM 4675 O O . ARG A 1 628 ? -20.053 -19.447 55.063 1.00 80.94 628 ARG A O 1
ATOM 4682 N N . GLY A 1 629 ? -19.860 -20.548 53.115 1.00 78.00 629 GLY A N 1
ATOM 4683 C CA . GLY A 1 629 ? -19.984 -21.888 53.673 1.00 78.00 629 GLY A CA 1
ATOM 4684 C C . GLY A 1 629 ? -18.874 -22.812 53.174 1.00 78.00 629 GLY A C 1
ATOM 4685 O O . GLY A 1 629 ? -17.987 -22.388 52.429 1.00 78.00 629 GLY A O 1
ATOM 4686 N N . PRO A 1 630 ? -18.877 -24.089 53.587 1.00 77.94 630 PRO A N 1
ATOM 4687 C CA . PRO A 1 630 ? -17.896 -25.061 53.120 1.00 77.94 630 PRO A CA 1
ATOM 4688 C C . PRO A 1 630 ? -17.993 -25.248 51.599 1.00 77.94 630 PRO A C 1
ATOM 4690 O O . PRO A 1 630 ? -18.948 -25.839 51.104 1.00 77.94 630 PRO A O 1
ATOM 4693 N N . GLY A 1 631 ? -17.009 -24.730 50.859 1.00 74.75 631 GLY A N 1
ATOM 4694 C CA . GLY A 1 631 ? -16.925 -24.880 49.402 1.00 74.75 631 GLY A CA 1
ATOM 4695 C C . GLY A 1 631 ? -17.892 -24.011 48.593 1.00 74.75 631 GLY A C 1
ATOM 4696 O O . GLY A 1 631 ? -17.959 -24.192 47.381 1.00 74.75 631 GLY A O 1
ATOM 4697 N N . PHE A 1 632 ? -18.613 -23.069 49.216 1.00 82.44 632 PHE A N 1
ATOM 4698 C CA . PHE A 1 632 ? -19.451 -22.121 48.480 1.00 82.44 632 PHE A CA 1
ATOM 4699 C C . PHE A 1 632 ? -19.383 -20.692 49.026 1.00 82.44 632 PHE A C 1
ATOM 4701 O O . PHE A 1 632 ? -19.180 -20.470 50.223 1.00 82.44 632 PHE A O 1
ATOM 4708 N N . THR A 1 633 ? -19.574 -19.717 48.139 1.00 83.38 633 THR A N 1
ATOM 4709 C CA . THR A 1 633 ? -19.684 -18.289 48.472 1.00 83.38 633 THR A CA 1
ATOM 4710 C C . THR A 1 633 ? -20.864 -17.681 47.725 1.00 83.38 633 THR A C 1
ATOM 4712 O O . THR A 1 633 ? -21.079 -17.995 46.560 1.00 83.38 633 THR A O 1
ATOM 4715 N N . MET A 1 634 ? -21.630 -16.821 48.392 1.00 85.56 634 MET A N 1
ATOM 4716 C CA . MET A 1 634 ? -22.754 -16.102 47.789 1.00 85.56 634 MET A CA 1
ATOM 4717 C C . MET A 1 634 ? -22.610 -14.606 48.069 1.00 85.56 634 MET A C 1
ATOM 4719 O O . MET A 1 634 ? -22.919 -14.172 49.186 1.00 85.56 634 MET A O 1
ATOM 4723 N N . PRO A 1 635 ? -22.064 -13.830 47.118 1.00 85.00 635 PRO A N 1
ATOM 4724 C CA . PRO A 1 635 ? -22.080 -12.378 47.185 1.00 85.00 635 PRO A CA 1
ATOM 4725 C C . PRO A 1 635 ? -23.442 -11.807 46.765 1.00 85.00 635 PRO A C 1
ATOM 4727 O O . PRO A 1 635 ? -24.098 -12.312 45.854 1.00 85.00 635 PRO A O 1
ATOM 4730 N N . LEU A 1 636 ? -23.837 -10.728 47.427 1.00 85.62 636 LEU A N 1
ATOM 4731 C CA . LEU A 1 636 ? -24.986 -9.884 47.126 1.00 85.62 636 LEU A CA 1
ATOM 4732 C C . LEU A 1 636 ? -24.532 -8.430 47.235 1.00 85.62 636 LEU A C 1
ATOM 4734 O O . LEU A 1 636 ? -23.854 -8.078 48.204 1.00 85.62 636 LEU A O 1
ATOM 4738 N N . SER A 1 637 ? -24.916 -7.578 46.289 1.00 84.75 637 SER A N 1
ATOM 4739 C CA . SER A 1 637 ? -24.672 -6.142 46.415 1.00 84.75 637 SER A CA 1
ATOM 4740 C C . SER A 1 637 ? -25.789 -5.278 45.860 1.00 84.75 637 SER A C 1
ATOM 4742 O O . SER A 1 637 ? -26.552 -5.683 44.983 1.00 84.75 637 SER A O 1
ATOM 4744 N N . LEU A 1 638 ? -25.882 -4.074 46.417 1.00 86.00 638 LEU A N 1
ATOM 4745 C CA . LEU A 1 638 ? -26.769 -3.008 45.971 1.00 86.00 638 LEU A CA 1
ATOM 4746 C C . LEU A 1 638 ? -25.965 -1.713 45.919 1.00 86.00 638 LEU A C 1
ATOM 4748 O O . LEU A 1 638 ? -25.320 -1.351 46.904 1.00 86.00 638 LEU A O 1
ATOM 4752 N N . GLY A 1 639 ? -26.001 -1.035 44.781 1.00 82.31 639 GLY A N 1
ATOM 4753 C CA . GLY A 1 639 ? -25.263 0.187 44.505 1.00 82.31 639 GLY A CA 1
ATOM 4754 C C . GLY A 1 639 ? -26.165 1.308 44.013 1.00 82.31 639 GLY A C 1
ATOM 4755 O O . GLY A 1 639 ? -27.226 1.071 43.429 1.00 82.31 639 GLY A O 1
ATOM 4756 N N . ALA A 1 640 ? -25.738 2.539 44.273 1.00 82.62 640 ALA A N 1
ATOM 4757 C CA . ALA A 1 640 ? -26.353 3.740 43.729 1.00 82.62 640 ALA A CA 1
ATOM 4758 C C . ALA A 1 640 ? -25.266 4.718 43.284 1.00 82.62 640 ALA A C 1
ATOM 4760 O O . ALA A 1 640 ? -24.260 4.913 43.982 1.00 82.62 640 ALA A O 1
ATOM 4761 N N . ALA A 1 641 ? -25.482 5.355 42.135 1.00 78.88 641 ALA A N 1
ATOM 4762 C CA . ALA A 1 641 ? -24.594 6.407 41.675 1.00 78.88 641 ALA A CA 1
ATOM 4763 C C . ALA A 1 641 ? -24.634 7.614 42.617 1.00 78.88 641 ALA A C 1
ATOM 4765 O O . ALA A 1 641 ? -25.695 8.090 43.024 1.00 78.88 641 ALA A O 1
ATOM 4766 N N . LEU A 1 642 ? -23.451 8.144 42.918 1.00 77.88 642 LEU A N 1
ATOM 4767 C CA . LEU A 1 642 ? -23.292 9.456 43.539 1.00 77.88 642 LEU A CA 1
ATOM 4768 C C . LEU A 1 642 ? -23.257 10.575 42.491 1.00 77.88 642 LEU A C 1
ATOM 4770 O O . LEU A 1 642 ? -23.479 11.739 42.822 1.00 77.88 642 LEU A O 1
ATOM 4774 N N . THR A 1 643 ? -22.978 10.229 41.233 1.00 68.44 643 THR A N 1
ATOM 4775 C CA . THR A 1 643 ? -22.891 11.157 40.103 1.00 68.44 643 THR A CA 1
ATOM 4776 C C . THR A 1 643 ? -23.932 10.811 39.041 1.00 68.44 643 THR A C 1
ATOM 4778 O O . THR A 1 643 ? -24.043 9.666 38.630 1.00 68.44 643 THR A O 1
ATOM 4781 N N . GLY A 1 644 ? -24.697 11.791 38.560 1.00 58.88 644 GLY A N 1
ATOM 4782 C CA . GLY A 1 644 ? -25.663 11.594 37.469 1.00 58.88 644 GLY A CA 1
ATOM 4783 C C . GLY A 1 644 ? -25.003 11.699 36.096 1.00 58.88 644 GLY A C 1
ATOM 4784 O O . GLY A 1 644 ? -25.247 12.667 35.377 1.00 58.88 644 GLY A O 1
ATOM 4785 N N . THR A 1 645 ? -24.102 10.773 35.777 1.00 63.66 645 THR A N 1
ATOM 4786 C CA . THR A 1 645 ? -23.331 10.773 34.527 1.00 63.66 645 THR A CA 1
ATOM 4787 C C . THR A 1 645 ? -23.784 9.651 33.594 1.00 63.66 645 THR A C 1
ATOM 4789 O O . THR A 1 645 ? -24.296 8.641 34.079 1.00 63.66 645 THR A O 1
ATOM 4792 N N . PRO A 1 646 ? -23.516 9.766 32.277 1.00 55.28 646 PRO A N 1
ATOM 4793 C CA . PRO A 1 646 ? -23.692 8.671 31.322 1.00 55.28 646 PRO A CA 1
ATOM 4794 C C . PRO A 1 646 ? -23.060 7.351 31.764 1.00 55.28 646 PRO A C 1
ATOM 4796 O O . PRO A 1 646 ? -23.521 6.295 31.348 1.00 55.28 646 PRO A O 1
ATOM 4799 N N . ARG A 1 647 ? -22.024 7.427 32.618 1.00 61.09 647 ARG A N 1
ATOM 4800 C CA . ARG A 1 647 ? -21.107 6.354 33.025 1.00 61.09 647 ARG A CA 1
ATOM 4801 C C . ARG A 1 647 ? -21.430 5.653 34.346 1.00 61.09 647 ARG A C 1
ATOM 4803 O O . ARG A 1 647 ? -20.827 4.620 34.635 1.00 61.09 647 ARG A O 1
ATOM 4810 N N . THR A 1 648 ? -22.370 6.140 35.152 1.00 67.31 648 THR A N 1
ATOM 4811 C CA . THR A 1 648 ? -22.796 5.428 36.371 1.00 67.31 648 THR A CA 1
ATOM 4812 C C . THR A 1 648 ? -24.298 5.203 36.364 1.00 67.31 648 THR A C 1
ATOM 4814 O O . THR A 1 648 ? -25.042 6.170 36.216 1.00 67.31 648 THR A O 1
ATOM 4817 N N . PRO A 1 649 ? -24.757 3.949 36.535 1.00 70.00 649 PRO A N 1
ATOM 4818 C CA . PRO A 1 649 ? -26.181 3.664 36.536 1.00 70.00 649 PRO A CA 1
ATOM 4819 C C . PRO A 1 649 ? -26.848 4.267 37.760 1.00 70.00 649 PRO A C 1
ATOM 4821 O O . PRO A 1 649 ? -26.239 4.368 38.826 1.00 70.00 649 PRO A O 1
ATOM 4824 N N . ARG A 1 650 ? -28.128 4.608 37.643 1.00 76.69 650 ARG A N 1
ATOM 4825 C CA . ARG A 1 650 ? -28.864 5.189 38.766 1.00 76.69 650 ARG A CA 1
ATOM 4826 C C . ARG A 1 650 ? -28.896 4.229 39.957 1.00 76.69 650 ARG A C 1
ATOM 4828 O O . ARG A 1 650 ? -28.606 4.638 41.083 1.00 76.69 650 ARG A O 1
ATOM 4835 N N . PHE A 1 651 ? -29.181 2.957 39.684 1.00 80.81 651 PHE A N 1
ATOM 4836 C CA . PHE A 1 651 ? -29.109 1.867 40.650 1.00 80.81 651 PHE A CA 1
ATOM 4837 C C . PHE A 1 651 ? -28.522 0.607 40.014 1.00 80.81 651 PHE A C 1
ATOM 4839 O O . PHE A 1 651 ? -28.761 0.314 38.842 1.00 80.81 651 PHE A O 1
ATOM 4846 N N . ARG A 1 652 ? -27.796 -0.167 40.820 1.00 82.62 652 ARG A N 1
ATOM 4847 C CA . ARG A 1 652 ? -27.276 -1.490 40.461 1.00 82.62 652 ARG A CA 1
ATOM 4848 C C . ARG A 1 652 ? -27.631 -2.485 41.553 1.00 82.62 652 ARG A C 1
ATOM 4850 O O . ARG A 1 652 ? -27.501 -2.186 42.739 1.00 82.62 652 ARG A O 1
ATOM 4857 N N . GLY A 1 653 ? -28.040 -3.684 41.167 1.00 83.81 653 GLY A N 1
ATOM 4858 C CA . GLY A 1 653 ? -28.209 -4.804 42.082 1.00 83.81 653 GLY A CA 1
ATOM 4859 C C . GLY A 1 653 ? -27.566 -6.056 41.522 1.00 83.81 653 GLY A C 1
ATOM 4860 O O . GLY A 1 653 ? -27.671 -6.326 40.329 1.00 83.81 653 GLY A O 1
ATOM 4861 N N . SER A 1 654 ? -26.913 -6.835 42.381 1.00 83.69 654 SER A N 1
ATOM 4862 C CA . SER A 1 654 ? -26.273 -8.069 41.947 1.00 83.69 654 SER A CA 1
ATOM 4863 C C . SER A 1 654 ? -26.334 -9.201 42.954 1.00 83.69 654 SER A C 1
ATOM 4865 O O . SER A 1 654 ? -26.396 -8.993 44.170 1.00 83.69 654 SER A O 1
ATOM 4867 N N . ALA A 1 655 ? -26.302 -10.418 42.420 1.00 85.88 655 ALA A N 1
ATOM 4868 C CA . ALA A 1 655 ? -26.260 -11.656 43.171 1.00 85.88 655 ALA A CA 1
ATOM 4869 C C . ALA A 1 655 ? -25.360 -12.668 42.465 1.00 85.88 655 ALA A C 1
ATOM 4871 O O . ALA A 1 655 ? -25.382 -12.795 41.242 1.00 85.88 655 ALA A O 1
ATOM 4872 N N . GLY A 1 656 ? -24.603 -13.434 43.243 1.00 83.31 656 GLY A N 1
ATOM 4873 C CA . GLY A 1 656 ? -23.783 -14.518 42.725 1.00 83.31 656 GLY A CA 1
ATOM 4874 C C . GLY A 1 656 ? -23.824 -15.758 43.603 1.00 83.31 656 GLY A C 1
ATOM 4875 O O . GLY A 1 656 ? -24.129 -15.705 44.796 1.00 83.31 656 GLY A O 1
ATOM 4876 N N . ALA A 1 657 ? -23.468 -16.887 43.008 1.00 85.75 657 ALA A N 1
ATOM 4877 C CA . ALA A 1 657 ? -23.192 -18.127 43.708 1.00 85.75 657 ALA A CA 1
ATOM 4878 C C . ALA A 1 657 ? -21.937 -18.762 43.119 1.00 85.75 657 ALA A C 1
ATOM 4880 O O . ALA A 1 657 ? -21.815 -18.921 41.909 1.00 85.75 657 ALA A O 1
ATOM 4881 N N . LEU A 1 658 ? -21.016 -19.145 43.991 1.00 85.31 658 LEU A N 1
ATOM 4882 C CA . LEU A 1 658 ? -19.752 -19.761 43.633 1.00 85.31 658 LEU A CA 1
ATOM 4883 C C . LEU A 1 658 ? -19.607 -21.074 44.363 1.00 85.31 658 LEU A C 1
ATOM 4885 O O . LEU A 1 658 ? -19.769 -21.110 45.583 1.00 85.31 658 LEU A O 1
ATOM 4889 N N . ILE A 1 659 ? -19.240 -22.123 43.643 1.00 87.31 659 ILE A N 1
ATOM 4890 C CA . ILE A 1 659 ? -18.933 -23.429 44.211 1.00 87.31 659 ILE A CA 1
ATOM 4891 C C . ILE A 1 659 ? -17.515 -23.800 43.802 1.00 87.31 659 ILE A C 1
ATOM 4893 O O . ILE A 1 659 ? -17.171 -23.772 42.622 1.00 87.31 659 ILE A O 1
ATOM 4897 N N . ARG A 1 660 ? -16.699 -24.178 44.786 1.00 88.12 660 ARG A N 1
ATOM 4898 C CA . ARG A 1 660 ? -15.346 -24.691 44.573 1.00 88.12 660 ARG A CA 1
ATOM 4899 C C . ARG A 1 660 ? -15.277 -26.152 44.971 1.00 88.12 660 ARG A C 1
ATOM 4901 O O . ARG A 1 660 ? -15.739 -26.538 46.049 1.00 88.12 660 ARG A O 1
ATOM 4908 N N . ARG A 1 661 ? -14.698 -26.977 44.103 1.00 86.94 661 ARG A N 1
ATOM 4909 C CA . ARG A 1 661 ? -14.532 -28.407 44.362 1.00 86.94 661 ARG A CA 1
ATOM 4910 C C . ARG A 1 661 ? -13.189 -28.893 43.844 1.00 86.94 661 ARG A C 1
ATOM 4912 O O . ARG A 1 661 ? -12.815 -28.649 42.702 1.00 86.94 661 ARG A O 1
ATOM 4919 N N . ARG A 1 662 ? -12.474 -29.635 44.685 1.00 80.50 662 ARG A N 1
ATOM 4920 C CA . ARG A 1 662 ? -11.241 -30.312 44.282 1.00 80.50 662 ARG A CA 1
ATOM 4921 C C . ARG A 1 662 ? -11.582 -31.530 43.427 1.00 80.50 662 ARG A C 1
ATOM 4923 O O . ARG A 1 662 ? -12.486 -32.284 43.794 1.00 80.50 662 ARG A O 1
ATOM 4930 N N . ALA A 1 663 ? -10.864 -31.734 42.326 1.00 67.75 663 ALA A N 1
ATOM 4931 C CA . ALA A 1 663 ? -10.868 -33.039 41.675 1.00 67.75 663 ALA A CA 1
ATOM 4932 C C . ALA A 1 663 ? -10.260 -34.071 42.640 1.00 67.75 663 ALA A C 1
ATOM 4934 O O . ALA A 1 663 ? -9.204 -33.817 43.227 1.00 67.75 663 ALA A O 1
ATOM 4935 N N . ASN A 1 664 ? -10.979 -35.174 42.863 1.00 53.41 664 ASN A N 1
ATOM 4936 C CA . ASN A 1 664 ? -10.496 -36.299 43.667 1.00 53.41 664 ASN A CA 1
ATOM 4937 C C . ASN A 1 664 ? -9.430 -37.095 42.922 1.00 53.41 664 ASN A C 1
ATOM 4939 O O . ASN A 1 664 ? -9.596 -37.270 41.694 1.00 53.41 664 ASN A O 1
#

pLDDT: mean 76.58, std 18.66, range [23.58, 96.19]

Sequence (664 aa):
FDYAELRQHRSSPIDRDTDGDGLPDGLEVGLIDDEDPDTTTNPSLADTDGDGLDDGVEDRNQNGRVDPGETDPGVADSDGDGLGDGVELGLVEGSDPNRQTDPFVKDTDGDGLWDGVEDSNYNGTTDEGESDPTILDTDGGGIEDGEEVLEDQTNPADGRDDHGLDADEDGLENSIEQRHGLNILNPDSDGDTIGDLVELGNPEAPDDSDGDGILDALDFDSDGDKIQDLHEAGSPPPVDSDGDGVPDYRDLDSDGDGVPDREEAGDLNLVTPPPDSDGDGRSDAQQVDADGDGLNDQDERTEGTDPTNADTDGGGVRDSVEVQRGSDPLDPDDDFKGWLEEGGSVAGGCGCATSAGGYWESLLLLVVLLLRRRRTLVALALFLSATAAEARVHPDASQTAFDVNRLLPRPDGGGLVALGGTDLPRHMEFELGLWLEGIDHPLVVRAADKTVRSLVAYRLTTGVQLGVGLFDTMSMAARVPLVLAQGGDFPGQNMGALVGNGLGDLEFLGRWQIWDARGGRPGITFEGIYRLASGSEDAFLGRNETSGAVAATAEWRAGLIRGLGQYAYLREPERSLFNARFGDQHRVGFGLGYVLPGMGAEVGVEWVNWLGGEPNYSSEVLLGYRMRGPGFTMPLSLGAALTGTPRTPRFRGSAGALIRRRAN

Secondary structure (DSSP, 8-state):
-HHHIIIII---TT-SSSS-SSS-HHHHTT-S--S-TT----TT-SSSSSSS--HHHHSTT-SSS--TT---TT-S-SSSSSS-HHHHTT-STTS-TTS---TT-S-SS-SSS-HHHHSTT-SSS--TT---TT-SSSS-SSS-HHHIIIII---TT-TTTTT-SSSSSSSS-HHHHHHHT--TT-SSSS-SSS-HHHHSEETTEE--SS-SSS-GGG-SSTT-SSS-HHHH--SSSPP-SS-SSS-GGG-SSTT-SSS-HHHHT-SS-TTSPPP-SS-SSS-GGG-SSTT-SSS-HHHHHHHT--TT-SSSS-SSS-HHHHHHHT--TT-TTTTTTTS-STT--PPPP--PPP---SSHHHHHHHHHHHT-------TTSSSS------------S----------PPPTT--STTTT--S--PPTTEEEEEEEEEEEEEEEEEE-TTS-EEEEEEEEEEEEEEEEEEETTTEEEEEEEEEEEEEE--BTTB-GGG-EEEEE--EEEEEEEEEE-SGGGSPEEEEEEEEEE--S-TGGG---SS-EEEEEEEEEEEETTEEEEEEEEEEE---EEETTEEE--EEEEEEEEEEEETTTTEEEEEEEEEEESSSSSEEEEEEEEEEEEETTEEEEEEEEEESS-STTS-SEEEEEEEEEEEE--

Foldseek 3Di:
DCVCQVPPQVADPPDQQGCPLQAGPCLLCCNPPAPDSVLHARSNDLQGCPLQRGQCVQVVVRRSDRDVPGARSNDQQRCPLQAGQCLLCQNHVQADNVQHADSNDQQRCPLPHGQCVQVVVNRNDRDDQGARSNDQQRCPLPHGQSCCVPPVVHGSNDSVRSPLLQVCPLPHGPVLCVVLVADSNAQQRCPLPDGLCVQLPDSVDGDQLCPPPRGRSNDQQRVVLLEGSSLQQPDPPRDQLCPPPDGRSRDQQRNPLPDGVSVQQPDNHRPDRRDQLQPPSHHLSSDQQRNPLQQGPVVCVVLVADSSDQQRCPLLHGPNQCVVQVFRSNDSVTSPPRPDDPPDDDDDDPDDDDDPPDPPVVVVVVVVVVPDDDDDDDPPPVVPPPPDPPPPNRDDGRLLFAQLDDPDDDQQQCDDQFNRDLADFAAQKKKKKKKKKKFALSFWDQDPVRDIWGQWGIKMKIWMKIKGDRPSFKMKMKIKIWMWTAGTDDPVDPRRPLIDTGIEWIKIKIKGWPDDQPPFDKTKMKMKIKTDQDFDSRSNRYDNDIWMKIKMKIWGDDDQKIKIKMKMKIADPWDDNPNFTDGIKIKIKIKIKGHDPPQQKIKIKMKMWIADGPPRIWIKIKIWIWHDDDQKIKIWMKMATPDPGSRGTRIMTMIMMMGIDHDD

Radius of gyration: 48.53 Å; chains: 1; bounding box: 140×58×120 Å